Protein AF-0000000087486278 (afdb_homodimer)

Radius of gyration: 30.26 Å; Cα contacts (8 Å, |Δi|>4): 769; chains: 2; bounding box: 82×152×82 Å

Organism: NCBI:txid62062

Nearest PDB structures (foldseek):
  4egx-assembly1_B  TM=8.536E-01  e=1.376E-10  Homo sapiens
  4ejq-assembly2_D  TM=8.563E-01  e=3.160E-10  Homo sapiens
  2eh0-assembly1_A  TM=7.983E-01  e=8.564E-10  Homo sapiens
  4ejq-assembly1_B  TM=8.218E-01  e=2.322E-09  Homo sapiens
  4d9v-assembly1_A  TM=7.716E-01  e=2.099E-04  Yersinia pseudotuberculosis

Structure (mmCIF, N/CA/C/O backbone):
data_AF-0000000087486278-model_v1
#
loop_
_entity.id
_entity.type
_entity.pdbx_description
1 polymer 'FHA domain-containing protein'
#
loop_
_atom_site.group_PDB
_atom_site.id
_atom_site.type_symbol
_atom_site.label_atom_id
_atom_site.label_alt_id
_atom_site.label_comp_id
_atom_site.label_asym_id
_atom_site.label_entity_id
_atom_site.label_seq_id
_atom_site.pdbx_PDB_ins_code
_atom_site.Cartn_x
_atom_site.Cartn_y
_atom_site.Cartn_z
_atom_site.occupancy
_atom_site.B_iso_or_equiv
_atom_site.auth_seq_id
_atom_site.auth_comp_id
_atom_site.auth_asym_id
_atom_site.auth_atom_id
_atom_site.pdbx_PDB_model_num
ATOM 1 N N . MET A 1 1 ? -12.023 70.438 54.438 1 31.7 1 MET A N 1
ATOM 2 C CA . MET A 1 1 ? -11.727 69.062 54.656 1 31.7 1 MET A CA 1
ATOM 3 C C . MET A 1 1 ? -11.766 68.25 53.375 1 31.7 1 MET A C 1
ATOM 5 O O . MET A 1 1 ? -12.828 68.062 52.781 1 31.7 1 MET A O 1
ATOM 9 N N . ASP A 1 2 ? -10.719 68.5 52.5 1 37.72 2 ASP A N 1
ATOM 10 C CA . ASP A 1 2 ? -10.32 68.062 51.188 1 37.72 2 ASP A CA 1
ATOM 11 C C . ASP A 1 2 ? -10.148 66.562 51.125 1 37.72 2 ASP A C 1
ATOM 13 O O . ASP A 1 2 ? -9.297 66 51.812 1 37.72 2 ASP A O 1
ATOM 17 N N . SER A 1 3 ? -11.273 65.812 51.062 1 37.41 3 SER A N 1
ATOM 18 C CA . SER A 1 3 ? -11.344 64.375 50.938 1 37.41 3 SER A CA 1
ATOM 19 C C . SER A 1 3 ? -10.578 63.875 49.719 1 37.41 3 SER A C 1
ATOM 21 O O . SER A 1 3 ? -10.906 64.25 48.594 1 37.41 3 SER A O 1
ATOM 23 N N . ASP A 1 4 ? -9.289 63.688 49.844 1 37.44 4 ASP A N 1
ATOM 24 C CA . ASP A 1 4 ? -8.344 63.094 48.938 1 37.44 4 ASP A CA 1
ATOM 25 C C . ASP A 1 4 ? -8.797 61.688 48.5 1 37.44 4 ASP A C 1
ATOM 27 O O . ASP A 1 4 ? -8.891 60.781 49.312 1 37.44 4 ASP A O 1
ATOM 31 N N . THR A 1 5 ? -9.789 61.594 47.594 1 39.34 5 THR A N 1
ATOM 32 C CA . THR A 1 5 ? -10.203 60.312 46.969 1 39.34 5 THR A CA 1
ATOM 33 C C . THR A 1 5 ? -9.016 59.625 46.312 1 39.34 5 THR A C 1
ATOM 35 O O . THR A 1 5 ? -8.422 60.156 45.375 1 39.34 5 THR A O 1
ATOM 38 N N . SER A 1 6 ? -8.148 58.938 47.094 1 39.34 6 SER A N 1
ATOM 39 C CA . SER A 1 6 ? -7.082 58.062 46.594 1 39.34 6 SER A CA 1
ATOM 40 C C . SER A 1 6 ? -7.617 57.031 45.594 1 39.34 6 SER A C 1
ATOM 42 O O . SER A 1 6 ? -8.453 56.188 45.969 1 39.34 6 SER A O 1
ATOM 44 N N . SER A 1 7 ? -7.801 57.406 44.312 1 38.56 7 SER A N 1
ATOM 45 C CA . SER A 1 7 ? -8.133 56.5 43.219 1 38.56 7 SER A CA 1
ATOM 46 C C . SER A 1 7 ? -7.164 55.312 43.156 1 38.56 7 SER A C 1
ATOM 48 O O . SER A 1 7 ? -5.953 55.5 43.062 1 38.56 7 SER A O 1
ATOM 50 N N . CYS A 1 8 ? -7.398 54.25 43.969 1 38.19 8 CYS A N 1
ATOM 51 C CA . CYS A 1 8 ? -6.664 53 43.875 1 38.19 8 CYS A CA 1
ATOM 52 C C . CYS A 1 8 ? -6.676 52.469 42.438 1 38.19 8 CYS A C 1
ATOM 54 O O . CYS A 1 8 ? -7.742 52.219 41.875 1 38.19 8 CYS A O 1
ATOM 56 N N . THR A 1 9 ? -5.793 53.031 41.594 1 36.34 9 THR A N 1
ATOM 57 C CA . THR A 1 9 ? -5.523 52.406 40.281 1 36.34 9 THR A CA 1
ATOM 58 C C . THR A 1 9 ? -5.289 50.906 40.438 1 36.34 9 THR A C 1
ATOM 60 O O . THR A 1 9 ? -4.328 50.469 41.094 1 36.34 9 THR A O 1
ATOM 63 N N . GLU A 1 10 ? -6.352 50.094 40.625 1 38.38 10 GLU A N 1
ATOM 64 C CA . GLU A 1 10 ? -6.246 48.656 40.5 1 38.38 10 GLU A CA 1
ATOM 65 C C . GLU A 1 10 ? -5.477 48.25 39.25 1 38.38 10 GLU A C 1
ATOM 67 O O . GLU A 1 10 ? -5.887 48.562 38.156 1 38.38 10 GLU A O 1
ATOM 72 N N . SER A 1 11 ? -4.137 48.25 39.281 1 36.09 11 SER A N 1
ATOM 73 C CA . SER A 1 11 ? -3.346 47.562 38.25 1 36.09 11 SER A CA 1
ATOM 74 C C . SER A 1 11 ? -3.871 46.156 38 1 36.09 11 SER A C 1
ATOM 76 O O . SER A 1 11 ? -3.902 45.312 38.875 1 36.09 11 SER A O 1
ATOM 78 N N . GLN A 1 12 ? -4.914 45.969 37.156 1 32.72 12 GLN A N 1
ATOM 79 C CA . GLN A 1 12 ? -5.25 44.656 36.625 1 32.72 12 GLN A CA 1
ATOM 80 C C . GLN A 1 12 ? -3.998 43.938 36.156 1 32.72 12 GLN A C 1
ATOM 82 O O . GLN A 1 12 ? -3.303 44.375 35.25 1 32.72 12 GLN A O 1
ATOM 87 N N . SER A 1 13 ? -3.152 43.344 37.031 1 36.62 13 SER A N 1
ATOM 88 C CA . SER A 1 13 ? -2.156 42.375 36.594 1 36.62 13 SER A CA 1
ATOM 89 C C . SER A 1 13 ? -2.732 41.438 35.531 1 36.62 13 SER A C 1
ATOM 91 O O . SER A 1 13 ? -3.766 40.812 35.781 1 36.62 13 SER A O 1
ATOM 93 N N . GLN A 1 14 ? -2.719 41.781 34.25 1 35.34 14 GLN A N 1
ATOM 94 C CA . GLN A 1 14 ? -2.904 40.812 33.188 1 35.34 14 GLN A CA 1
ATOM 95 C C . GLN A 1 14 ? -2.168 39.5 33.5 1 35.34 14 GLN A C 1
ATOM 97 O O . GLN A 1 14 ? -0.939 39.5 33.594 1 35.34 14 GLN A O 1
ATOM 102 N N . ALA A 1 15 ? -2.713 38.656 34.344 1 35.53 15 ALA A N 1
ATOM 103 C CA . ALA A 1 15 ? -2.195 37.281 34.406 1 35.53 15 ALA A CA 1
ATOM 104 C C . ALA A 1 15 ? -1.869 36.75 33 1 35.53 15 ALA A C 1
ATOM 106 O O . ALA A 1 15 ? -2.74 36.719 32.125 1 35.53 15 ALA A O 1
ATOM 107 N N . GLU A 1 16 ? -0.7 37.031 32.438 1 37.97 16 GLU A N 1
ATOM 108 C CA . GLU A 1 16 ? -0.199 36.219 31.344 1 37.97 16 GLU A CA 1
ATOM 109 C C . GLU A 1 16 ? -0.476 34.75 31.594 1 37.97 16 GLU A C 1
ATOM 111 O O . GLU A 1 16 ? 0.055 34.156 32.531 1 37.97 16 GLU A O 1
ATOM 116 N N . SER A 1 17 ? -1.734 34.312 31.422 1 36.16 17 SER A N 1
ATOM 117 C CA . SER A 1 17 ? -1.922 32.875 31.328 1 36.16 17 SER A CA 1
ATOM 118 C C . SER A 1 17 ? -0.745 32.219 30.641 1 36.16 17 SER A C 1
ATOM 120 O O . SER A 1 17 ? -0.38 32.594 29.516 1 36.16 17 SER A O 1
ATOM 122 N N . ASP A 1 18 ? 0.248 31.781 31.344 1 36.44 18 ASP A N 1
ATOM 123 C CA . ASP A 1 18 ? 1.183 30.797 30.812 1 36.44 18 ASP A CA 1
ATOM 124 C C . ASP A 1 18 ? 0.469 29.797 29.906 1 36.44 18 ASP A C 1
ATOM 126 O O . ASP A 1 18 ? -0.305 28.969 30.375 1 36.44 18 ASP A O 1
ATOM 130 N N . GLN A 1 19 ? -0.071 30.188 28.766 1 35 19 GLN A N 1
ATOM 131 C CA . GLN A 1 19 ? -0.367 29.156 27.797 1 35 19 GLN A CA 1
ATOM 132 C C . GLN A 1 19 ? 0.692 28.062 27.812 1 35 19 GLN A C 1
ATOM 134 O O . GLN A 1 19 ? 1.829 28.266 27.391 1 35 19 GLN A O 1
ATOM 139 N N . GLN A 1 20 ? 0.795 27.281 28.906 1 37.56 20 GLN A N 1
ATOM 140 C CA . GLN A 1 20 ? 1.524 26.031 28.766 1 37.56 20 GLN A CA 1
ATOM 141 C C . GLN A 1 20 ? 1.448 25.516 27.328 1 37.56 20 GLN A C 1
ATOM 143 O O . GLN A 1 20 ? 0.36 25.234 26.812 1 37.56 20 GLN A O 1
ATOM 148 N N . ILE A 1 21 ? 2.207 26.016 26.438 1 39.97 21 ILE A N 1
ATOM 149 C CA . ILE A 1 21 ? 2.396 25.266 25.203 1 39.97 21 ILE A CA 1
ATOM 150 C C . ILE A 1 21 ? 2.24 23.766 25.484 1 39.97 21 ILE A C 1
ATOM 152 O O . ILE A 1 21 ? 3.074 23.172 26.172 1 39.97 21 ILE A O 1
ATOM 156 N N . LEU A 1 22 ? 1.103 23.328 25.922 1 39.09 22 LEU A N 1
ATOM 157 C CA . LEU A 1 22 ? 0.93 21.875 25.891 1 39.09 22 LEU A CA 1
ATOM 158 C C . LEU A 1 22 ? 1.774 21.25 24.797 1 39.09 22 LEU A C 1
ATOM 160 O O . LEU A 1 22 ? 1.62 21.578 23.609 1 39.09 22 LEU A O 1
ATOM 164 N N . ALA A 1 23 ? 2.994 20.984 25.031 1 41.34 23 ALA A N 1
ATOM 165 C CA . ALA A 1 23 ? 3.801 20.141 24.141 1 41.34 23 ALA A CA 1
ATOM 166 C C . ALA A 1 23 ? 2.926 19.141 23.391 1 41.34 23 ALA A C 1
ATOM 168 O O . ALA A 1 23 ? 2.104 18.438 23.984 1 41.34 23 ALA A O 1
ATOM 169 N N . THR A 1 24 ? 2.361 19.516 22.297 1 49.28 24 THR A N 1
ATOM 170 C CA . THR A 1 24 ? 1.663 18.547 21.469 1 49.28 24 THR A CA 1
ATOM 171 C C . THR A 1 24 ? 2.316 17.172 21.578 1 49.28 24 THR A C 1
ATOM 173 O O . THR A 1 24 ? 3.516 17.031 21.328 1 49.28 24 THR A O 1
ATOM 176 N N . PRO A 1 25 ? 1.76 16.328 22.359 1 51.09 25 PRO A N 1
ATOM 177 C CA . PRO A 1 25 ? 2.365 15.008 22.531 1 51.09 25 PRO A CA 1
ATOM 178 C C . PRO A 1 25 ? 2.922 14.438 21.234 1 51.09 25 PRO A C 1
ATOM 180 O O . PRO A 1 25 ? 2.326 14.625 20.156 1 51.09 25 PRO A O 1
ATOM 183 N N . MET A 1 26 ? 4.25 14.398 21.188 1 57.72 26 MET A N 1
ATOM 184 C CA . MET A 1 26 ? 4.918 13.68 20.109 1 57.72 26 MET A CA 1
ATOM 185 C C . MET A 1 26 ? 4.223 12.344 19.828 1 57.72 26 MET A C 1
ATOM 187 O O . MET A 1 26 ? 3.754 11.68 20.766 1 57.72 26 MET A O 1
ATOM 191 N N . ARG A 1 27 ? 3.807 12.156 18.578 1 65.5 27 ARG A N 1
ATOM 192 C CA . ARG A 1 27 ? 3.209 10.867 18.234 1 65.5 27 ARG A CA 1
ATOM 193 C C . ARG A 1 27 ? 4.078 9.711 18.719 1 65.5 27 ARG A C 1
ATOM 195 O O . ARG A 1 27 ? 5.309 9.773 18.609 1 65.5 27 ARG A O 1
ATOM 202 N N . PRO A 1 28 ? 3.42 8.906 19.469 1 68.88 28 PRO A N 1
ATOM 203 C CA . PRO A 1 28 ? 4.172 7.711 19.859 1 68.88 28 PRO A CA 1
ATOM 204 C C . PRO A 1 28 ? 4.875 7.043 18.672 1 68.88 28 PRO A C 1
ATOM 206 O O . PRO A 1 28 ? 4.457 7.211 17.531 1 68.88 28 PRO A O 1
ATOM 209 N N . PRO A 1 29 ? 5.973 6.477 19 1 77.31 29 PRO A N 1
ATOM 210 C CA . PRO A 1 29 ? 6.676 5.75 17.953 1 77.31 29 PRO A CA 1
ATOM 211 C C . PRO A 1 29 ? 5.816 4.668 17.297 1 77.31 29 PRO A C 1
ATOM 213 O O . PRO A 1 29 ? 4.891 4.148 17.938 1 77.31 29 PRO A O 1
ATOM 216 N N . LEU A 1 30 ? 6.004 4.449 16.078 1 87.62 30 LEU A N 1
ATOM 217 C CA . LEU A 1 30 ? 5.293 3.389 15.375 1 87.62 30 LEU A CA 1
ATOM 218 C C . LEU A 1 30 ? 5.684 2.02 15.922 1 87.62 30 LEU A C 1
ATOM 220 O O . LEU A 1 30 ? 6.852 1.778 16.234 1 87.62 30 LEU A O 1
ATOM 224 N N . ASN A 1 31 ? 4.672 1.21 16.078 1 88.62 31 ASN A N 1
ATOM 225 C CA . ASN A 1 31 ? 4.949 -0.184 16.406 1 88.62 31 ASN A CA 1
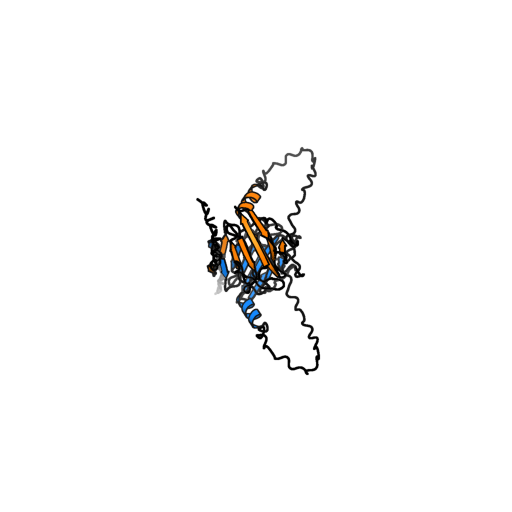ATOM 226 C C . ASN A 1 31 ? 5.555 -0.932 15.227 1 88.62 31 ASN A C 1
ATOM 228 O O . ASN A 1 31 ? 4.988 -0.939 14.133 1 88.62 31 ASN A O 1
ATOM 232 N N . LEU A 1 32 ? 6.68 -1.434 15.508 1 90.12 32 LEU A N 1
ATOM 233 C CA . LEU A 1 32 ? 7.367 -2.158 14.445 1 90.12 32 LEU A CA 1
ATOM 234 C C . LEU A 1 32 ? 6.984 -3.633 14.453 1 90.12 32 LEU A C 1
ATOM 236 O O . LEU A 1 32 ? 7.059 -4.293 15.492 1 90.12 32 LEU A O 1
ATOM 240 N N . ILE A 1 33 ? 6.57 -4.137 13.352 1 88.56 33 ILE A N 1
ATOM 241 C CA . ILE A 1 33 ? 6.277 -5.555 13.18 1 88.56 33 ILE A CA 1
ATOM 242 C C . ILE A 1 33 ? 7.238 -6.164 12.164 1 88.56 33 ILE A C 1
ATOM 244 O O . ILE A 1 33 ? 7.289 -5.734 11.008 1 88.56 33 ILE A O 1
ATOM 248 N N . LYS A 1 34 ? 7.973 -7.086 12.672 1 87.56 34 LYS A N 1
ATOM 249 C CA . LYS A 1 34 ? 8.789 -7.914 11.789 1 87.56 34 LYS A CA 1
ATOM 250 C C . LYS A 1 34 ? 8.156 -9.289 11.57 1 87.56 34 LYS A C 1
ATOM 252 O O . LYS A 1 34 ? 7.887 -10.008 12.531 1 87.56 34 LYS A O 1
ATOM 257 N N . THR A 1 35 ? 7.867 -9.562 10.297 1 83.19 35 THR A N 1
ATOM 258 C CA . THR A 1 35 ? 7.16 -10.812 10.047 1 83.19 35 THR A CA 1
ATOM 259 C C . THR A 1 35 ? 7.824 -11.594 8.922 1 83.19 35 THR A C 1
ATOM 261 O O . THR A 1 35 ? 8.461 -11.008 8.047 1 83.19 35 THR A O 1
ATOM 264 N N . GLY A 1 36 ? 7.75 -12.914 9.078 1 81 36 GLY A N 1
ATOM 265 C CA . GLY A 1 36 ? 8.227 -13.789 8.008 1 81 36 GLY A CA 1
ATOM 266 C C . GLY A 1 36 ? 7.098 -14.43 7.223 1 81 36 GLY A C 1
ATOM 267 O O . GLY A 1 36 ? 7.344 -15.094 6.215 1 81 36 GLY A O 1
ATOM 268 N N . GLY A 1 37 ? 5.926 -14.156 7.699 1 87.31 37 GLY A N 1
ATOM 269 C CA . GLY A 1 37 ? 4.766 -14.773 7.078 1 87.31 37 GLY A CA 1
ATOM 270 C C . GLY A 1 37 ? 3.783 -13.766 6.512 1 87.31 37 GLY A C 1
ATOM 271 O O . GLY A 1 37 ? 4.059 -12.562 6.496 1 87.31 37 GLY A O 1
ATOM 272 N N . GLY A 1 38 ? 2.748 -14.352 5.898 1 91.12 38 GLY A N 1
ATOM 273 C CA . GLY A 1 38 ? 1.688 -13.5 5.375 1 91.12 38 GLY A CA 1
ATOM 274 C C . GLY A 1 38 ? 0.969 -12.711 6.453 1 91.12 38 GLY A C 1
ATOM 275 O O . GLY A 1 38 ? 0.743 -13.219 7.555 1 91.12 38 GLY A O 1
ATOM 276 N N . LEU A 1 39 ? 0.69 -11.531 6.102 1 93.19 39 LEU A N 1
ATOM 277 C CA . LEU A 1 39 ? 0.088 -10.625 7.074 1 93.19 39 LEU A CA 1
ATOM 278 C C . LEU A 1 39 ? -1.076 -9.859 6.453 1 93.19 39 LEU A C 1
ATOM 280 O O . LEU A 1 39 ? -0.985 -9.406 5.312 1 93.19 39 LEU A O 1
ATOM 284 N N . LYS A 1 40 ? -2.131 -9.797 7.18 1 92.81 40 LYS A N 1
ATOM 285 C CA . LYS A 1 40 ? -3.229 -8.883 6.875 1 92.81 40 LYS A CA 1
ATOM 286 C C . LYS A 1 40 ? -3.416 -7.859 7.992 1 92.81 40 LYS A C 1
ATOM 288 O O . LYS A 1 40 ? -3.627 -8.227 9.148 1 92.81 40 LYS A O 1
ATOM 293 N N . VAL A 1 41 ? -3.297 -6.656 7.641 1 92.75 41 VAL A N 1
ATOM 294 C CA . VAL A 1 41 ? -3.43 -5.578 8.617 1 92.75 41 VAL A CA 1
ATOM 295 C C . VAL A 1 41 ? -4.75 -4.844 8.398 1 92.75 41 VAL A C 1
ATOM 297 O O . VAL A 1 41 ? -5.07 -4.449 7.273 1 92.75 41 VAL A O 1
ATOM 300 N N . GLN A 1 42 ? -5.457 -4.723 9.484 1 89.81 42 GLN A N 1
ATOM 301 C CA . GLN A 1 42 ? -6.723 -4 9.453 1 89.81 42 GLN A CA 1
ATOM 302 C C . GLN A 1 42 ? -6.852 -3.059 10.648 1 89.81 42 GLN A C 1
ATOM 304 O O . GLN A 1 42 ? -6.449 -3.402 11.766 1 89.81 42 GLN A O 1
ATOM 309 N N . THR A 1 43 ? -7.242 -1.868 10.328 1 90.44 43 THR A N 1
ATOM 310 C CA . THR A 1 43 ? -7.559 -0.917 11.391 1 90.44 43 THR A CA 1
ATOM 311 C C . THR A 1 43 ? -9 -0.424 11.266 1 90.44 43 THR A C 1
ATOM 313 O O . THR A 1 43 ? -9.547 -0.375 10.164 1 90.44 43 THR A O 1
ATOM 316 N N . THR A 1 44 ? -9.617 -0.068 12.406 1 91.94 44 THR A N 1
ATOM 317 C CA . THR A 1 44 ? -11.016 0.339 12.383 1 91.94 44 THR A CA 1
ATOM 318 C C . THR A 1 44 ? -11.141 1.86 12.398 1 91.94 44 THR A C 1
ATOM 320 O O . THR A 1 44 ? -12.242 2.4 12.336 1 91.94 44 THR A O 1
ATOM 323 N N . THR A 1 45 ? -10.023 2.582 12.453 1 94.88 45 THR A N 1
ATOM 324 C CA . THR A 1 45 ? -10.023 4.039 12.516 1 94.88 45 THR A CA 1
ATOM 325 C C . THR A 1 45 ? -9.453 4.633 11.227 1 94.88 45 THR A C 1
ATOM 327 O O . THR A 1 45 ? -8.711 3.963 10.5 1 94.88 45 THR A O 1
ATOM 330 N N . PRO A 1 46 ? -9.82 5.902 10.953 1 97.44 46 PRO A N 1
ATOM 331 C CA . PRO A 1 46 ? -9.195 6.559 9.805 1 97.44 46 PRO A CA 1
ATOM 332 C C . PRO A 1 46 ? -7.668 6.586 9.898 1 97.44 46 PRO A C 1
ATOM 334 O O . PRO A 1 46 ? -7.117 6.77 10.992 1 97.44 46 PRO A O 1
ATOM 337 N N . HIS A 1 47 ? -7.027 6.332 8.75 1 97.56 47 HIS A N 1
ATOM 338 C CA . HIS A 1 47 ? -5.574 6.23 8.781 1 97.56 47 HIS A CA 1
ATOM 339 C C . HIS A 1 47 ? -4.973 6.43 7.395 1 97.56 47 HIS A C 1
ATOM 341 O O . HIS A 1 47 ? -5.684 6.359 6.391 1 97.56 47 HIS A O 1
ATOM 347 N N . LEU A 1 48 ? -3.748 6.75 7.406 1 97.19 48 LEU A N 1
ATOM 348 C CA . LEU A 1 48 ? -2.957 6.828 6.184 1 97.19 48 LEU A CA 1
ATOM 349 C C . LEU A 1 48 ? -2.076 5.598 6.027 1 97.19 48 LEU A C 1
ATOM 351 O O . LEU A 1 48 ? -1.498 5.113 7.004 1 97.19 48 LEU A O 1
ATOM 355 N N . VAL A 1 49 ? -2.045 5.125 4.848 1 96.19 49 VAL A N 1
ATOM 356 C CA . VAL A 1 49 ? -1.109 4.059 4.508 1 96.19 49 VAL A CA 1
ATOM 357 C C . VAL A 1 49 ? -0.002 4.605 3.611 1 96.19 49 VAL A C 1
ATOM 359 O O . VAL A 1 49 ? -0.278 5.199 2.564 1 96.19 49 VAL A O 1
ATOM 362 N N . GLY A 1 50 ? 1.198 4.418 4.004 1 94.75 50 GLY A N 1
ATOM 363 C CA . GLY A 1 50 ? 2.359 4.816 3.223 1 94.75 50 GLY A CA 1
ATOM 364 C C . GLY A 1 50 ? 3.227 3.641 2.807 1 94.75 50 GLY A C 1
ATOM 365 O O . GLY A 1 50 ? 3.504 2.752 3.615 1 94.75 50 GLY A O 1
ATOM 366 N N . LEU A 1 51 ? 3.639 3.715 1.617 1 91.19 51 LEU A N 1
ATOM 367 C CA . LEU A 1 51 ? 4.543 2.686 1.118 1 91.19 51 LEU A CA 1
ATOM 368 C C . LEU A 1 51 ? 5.949 3.246 0.917 1 91.19 51 LEU A C 1
ATOM 370 O O . LEU A 1 51 ? 6.797 2.598 0.305 1 91.19 51 LEU A O 1
ATOM 374 N N . GLY A 1 52 ? 6.223 4.367 1.49 1 85.62 52 GLY A N 1
ATOM 375 C CA . GLY A 1 52 ? 7.523 5.004 1.366 1 85.62 52 GLY A CA 1
ATOM 376 C C . GLY A 1 52 ? 7.66 5.844 0.109 1 85.62 52 GLY A C 1
ATOM 377 O O . GLY A 1 52 ? 6.785 5.82 -0.757 1 85.62 52 GLY A O 1
ATOM 378 N N . SER A 1 53 ? 8.836 6.641 0.23 1 77.81 53 SER A N 1
ATOM 379 C CA . SER A 1 53 ? 9.117 7.527 -0.896 1 77.81 53 SER A CA 1
ATOM 380 C C . SER A 1 53 ? 10.086 6.879 -1.876 1 77.81 53 SER A C 1
ATOM 382 O O . SER A 1 53 ? 11.125 6.34 -1.468 1 77.81 53 SER A O 1
ATOM 384 N N . GLY A 1 54 ? 9.508 6.406 -3.031 1 78.62 54 GLY A N 1
ATOM 385 C CA . GLY A 1 54 ? 10.422 5.953 -4.07 1 78.62 54 GLY A CA 1
ATOM 386 C C . GLY A 1 54 ? 10.375 4.449 -4.285 1 78.62 54 GLY A C 1
ATOM 387 O O . GLY A 1 54 ? 9.766 3.723 -3.5 1 78.62 54 GLY A O 1
ATOM 388 N N . ARG A 1 55 ? 11.258 4.043 -5.113 1 85.38 55 ARG A N 1
ATOM 389 C CA . ARG A 1 55 ? 11.211 2.672 -5.602 1 85.38 55 ARG A CA 1
ATOM 390 C C . ARG A 1 55 ? 11.969 1.73 -4.672 1 85.38 55 ARG A C 1
ATOM 392 O O . ARG A 1 55 ? 11.703 0.526 -4.648 1 85.38 55 ARG A O 1
ATOM 399 N N . LEU A 1 56 ? 12.852 2.285 -3.863 1 90.81 56 LEU A N 1
ATOM 400 C CA . LEU A 1 56 ? 13.711 1.416 -3.062 1 90.81 56 LEU A CA 1
ATOM 401 C C . LEU A 1 56 ? 13.156 1.26 -1.65 1 90.81 56 LEU A C 1
ATOM 403 O O . LEU A 1 56 ? 13.742 0.555 -0.824 1 90.81 56 LEU A O 1
ATOM 407 N N . SER A 1 57 ? 12.055 1.873 -1.371 1 91.19 57 SER A N 1
ATOM 408 C CA . SER A 1 57 ? 11.422 1.708 -0.067 1 91.19 57 SER A CA 1
ATOM 409 C C . SER A 1 57 ? 10.672 0.387 0.018 1 91.19 57 SER A C 1
ATOM 411 O O . SER A 1 57 ? 9.945 0.02 -0.908 1 91.19 57 SER A O 1
ATOM 413 N N . VAL A 1 58 ? 10.773 -0.304 1.182 1 93.62 58 VAL A N 1
ATOM 414 C CA . VAL A 1 58 ? 10.156 -1.619 1.32 1 93.62 58 VAL A CA 1
ATOM 415 C C . VAL A 1 58 ? 9.172 -1.606 2.488 1 93.62 58 VAL A C 1
ATOM 417 O O . VAL A 1 58 ? 8.305 -2.479 2.584 1 93.62 58 VAL A O 1
ATOM 420 N N . ALA A 1 59 ? 9.25 -0.703 3.336 1 91 59 ALA A N 1
ATOM 421 C CA . ALA A 1 59 ? 8.406 -0.688 4.527 1 91 59 ALA A CA 1
ATOM 422 C C . ALA A 1 59 ? 7.008 -0.166 4.199 1 91 59 ALA A C 1
ATOM 424 O O . ALA A 1 59 ? 6.832 0.594 3.244 1 91 59 ALA A O 1
ATOM 425 N N . ILE A 1 60 ? 6.043 -0.643 4.949 1 92.88 60 ILE A N 1
ATOM 426 C CA . ILE A 1 60 ? 4.68 -0.125 4.934 1 92.88 60 ILE A CA 1
ATOM 427 C C . ILE A 1 60 ? 4.379 0.576 6.258 1 92.88 60 ILE A C 1
ATOM 429 O O . ILE A 1 60 ? 4.652 0.035 7.332 1 92.88 60 ILE A O 1
ATOM 433 N N . THR A 1 61 ? 3.812 1.699 6.195 1 93.75 61 THR A N 1
ATOM 434 C CA . THR A 1 61 ? 3.463 2.406 7.422 1 93.75 61 THR A CA 1
ATOM 435 C C . THR A 1 61 ? 1.961 2.676 7.484 1 93.75 61 THR A C 1
ATOM 437 O O . THR A 1 61 ? 1.341 2.992 6.465 1 93.75 61 THR A O 1
ATOM 440 N N . LEU A 1 62 ? 1.418 2.42 8.57 1 95.19 62 LEU A N 1
ATOM 441 C CA . LEU A 1 62 ? 0.044 2.785 8.906 1 95.19 62 LEU A CA 1
ATOM 442 C C . LEU A 1 62 ? 0.012 3.848 10 1 95.19 62 LEU A C 1
ATOM 444 O O . LEU A 1 62 ? 0.556 3.643 11.086 1 95.19 62 LEU A O 1
ATOM 448 N N . MET A 1 63 ? -0.579 4.98 9.727 1 95.75 63 MET A N 1
ATOM 449 C CA . MET A 1 63 ? -0.618 6.109 10.648 1 95.75 63 MET A CA 1
ATOM 450 C C . MET A 1 63 ? -2.057 6.516 10.953 1 95.75 63 MET A C 1
ATOM 452 O O . MET A 1 63 ? -2.732 7.098 10.102 1 95.75 63 MET A O 1
ATOM 456 N N . PRO A 1 64 ? -2.455 6.305 12.117 1 95.62 64 PRO A N 1
ATOM 457 C CA . PRO A 1 64 ? -3.828 6.672 12.469 1 95.62 64 PRO A CA 1
ATOM 458 C C . PRO A 1 64 ? -4.047 8.188 12.492 1 95.62 64 PRO A C 1
ATOM 460 O O . PRO A 1 64 ? -3.135 8.938 12.836 1 95.62 64 PRO A O 1
ATOM 463 N N . LEU A 1 65 ? -5.172 8.516 12.039 1 97.12 65 LEU A N 1
ATOM 464 C CA . LEU A 1 65 ? -5.621 9.891 12.18 1 97.12 65 LEU A CA 1
ATOM 465 C C . LEU A 1 65 ? -6.59 10.031 13.344 1 97.12 65 LEU A C 1
ATOM 467 O O . LEU A 1 65 ? -7.809 10.008 13.156 1 97.12 65 LEU A O 1
ATOM 471 N N . ASN A 1 66 ? -6.074 10.227 14.508 1 94.75 66 ASN A N 1
ATOM 472 C CA . ASN A 1 66 ? -6.867 10.344 15.727 1 94.75 66 ASN A CA 1
ATOM 473 C C . ASN A 1 66 ? -7.613 11.672 15.781 1 94.75 66 ASN A C 1
ATOM 475 O O . ASN A 1 66 ? -7.379 12.562 14.961 1 94.75 66 ASN A O 1
ATOM 479 N N . GLU A 1 67 ? -8.547 11.734 16.781 1 97.19 67 GLU A N 1
ATOM 480 C CA . GLU A 1 67 ? -9.227 13.008 17.016 1 97.19 67 GLU A CA 1
ATOM 481 C C . GLU A 1 67 ? -8.227 14.141 17.219 1 97.19 67 GLU A C 1
ATOM 483 O O . GLU A 1 67 ? -7.227 13.969 17.922 1 97.19 67 GLU A O 1
ATOM 488 N N . GLY A 1 68 ? -8.508 15.312 16.547 1 97.81 68 GLY A N 1
ATOM 489 C CA . GLY A 1 68 ? -7.602 16.438 16.672 1 97.81 68 GLY A CA 1
ATOM 490 C C . GLY A 1 68 ? -6.77 16.688 15.43 1 97.81 68 GLY A C 1
ATOM 491 O O . GLY A 1 68 ? -7.246 16.5 14.312 1 97.81 68 GLY A O 1
ATOM 492 N N . VAL A 1 69 ? -5.566 17.266 15.68 1 97.81 69 VAL A N 1
ATOM 493 C CA . VAL A 1 69 ? -4.738 17.734 14.57 1 97.81 69 VAL A CA 1
ATOM 494 C C . VAL A 1 69 ? -3.559 16.781 14.367 1 97.81 69 VAL A C 1
ATOM 496 O O . VAL A 1 69 ? -2.902 16.391 15.336 1 97.81 69 VAL A O 1
ATOM 499 N N . THR A 1 70 ? -3.355 16.328 13.164 1 97.25 70 THR A N 1
ATOM 500 C CA . THR A 1 70 ? -2.143 15.641 12.734 1 97.25 70 THR A CA 1
ATOM 501 C C . THR A 1 70 ? -1.299 16.531 11.828 1 97.25 70 THR A C 1
ATOM 503 O O . THR A 1 70 ? -1.73 16.906 10.734 1 97.25 70 THR A O 1
ATOM 506 N N . ARG A 1 71 ? -0.149 16.844 12.273 1 98.06 71 ARG A N 1
ATOM 507 C CA . ARG A 1 71 ? 0.757 17.672 11.5 1 98.06 71 ARG A CA 1
ATOM 508 C C . ARG A 1 71 ? 1.714 16.828 10.672 1 98.06 71 ARG A C 1
ATOM 510 O O . ARG A 1 71 ? 2.299 15.867 11.18 1 98.06 71 ARG A O 1
ATOM 517 N N . ILE A 1 72 ? 1.876 17.188 9.398 1 97.5 72 ILE A N 1
ATOM 518 C CA . ILE A 1 72 ? 2.777 16.453 8.508 1 97.5 72 ILE A CA 1
ATOM 519 C C . ILE A 1 72 ? 3.809 17.422 7.926 1 97.5 72 ILE A C 1
ATOM 521 O O . ILE A 1 72 ? 3.455 18.484 7.41 1 97.5 72 ILE A O 1
ATOM 525 N N . GLY A 1 73 ? 4.992 17.062 8.016 1 97.44 73 GLY A N 1
ATOM 526 C CA . GLY A 1 73 ? 6.086 17.891 7.523 1 97.44 73 GLY A CA 1
ATOM 527 C C . GLY A 1 73 ? 7.445 17.234 7.691 1 97.44 73 GLY A C 1
ATOM 528 O O . GLY A 1 73 ? 7.547 16.016 7.785 1 97.44 73 GLY A O 1
ATOM 529 N N . ARG A 1 74 ? 8.453 18.062 7.609 1 96.56 74 ARG A N 1
ATOM 530 C CA . ARG A 1 74 ? 9.812 17.547 7.695 1 96.56 74 ARG A CA 1
ATOM 531 C C . ARG A 1 74 ? 10.281 17.484 9.148 1 96.56 74 ARG A C 1
ATOM 533 O O . ARG A 1 74 ? 9.664 18.078 10.031 1 96.56 74 ARG A O 1
ATOM 540 N N . GLU A 1 75 ? 11.414 16.75 9.32 1 94.06 75 GLU A N 1
ATOM 541 C CA . GLU A 1 75 ? 11.984 16.547 10.648 1 94.06 75 GLU A CA 1
ATOM 542 C C . GLU A 1 75 ? 12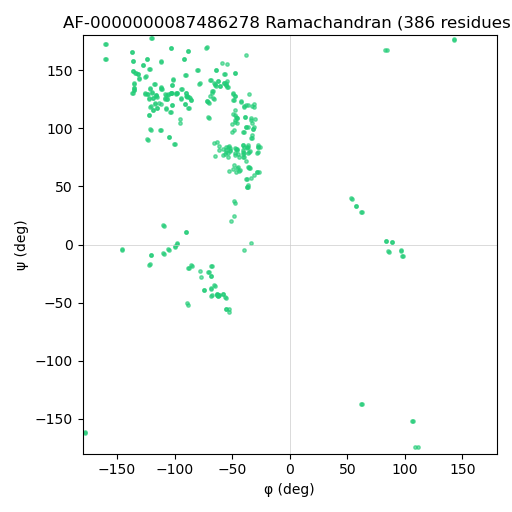.539 17.859 11.211 1 94.06 75 GLU A C 1
ATOM 544 O O . GLU A 1 75 ? 12.539 18.062 12.43 1 94.06 75 GLU A O 1
ATOM 549 N N . ASP A 1 76 ? 12.93 18.75 10.344 1 95.81 76 ASP A N 1
ATOM 550 C CA . ASP A 1 76 ? 13.609 19.969 10.773 1 95.81 76 ASP A CA 1
ATOM 551 C C . ASP A 1 76 ? 12.617 21.094 11.039 1 95.81 76 ASP A C 1
ATOM 553 O O . ASP A 1 76 ? 13.008 22.234 11.242 1 95.81 76 ASP A O 1
ATOM 557 N N . ALA A 1 77 ? 11.414 20.766 11.055 1 96.44 77 ALA A N 1
ATOM 558 C CA . ALA A 1 77 ? 10.406 21.781 11.328 1 96.44 77 ALA A CA 1
ATOM 559 C C . ALA A 1 77 ? 10.555 22.344 12.742 1 96.44 77 ALA A C 1
ATOM 561 O O . ALA A 1 77 ? 10.961 21.625 13.656 1 96.44 77 ALA A O 1
ATOM 562 N N . SER A 1 78 ? 10.18 23.594 12.906 1 95.56 78 SER A N 1
ATOM 563 C CA . SER A 1 78 ? 10.234 24.234 14.219 1 95.56 78 SER A CA 1
ATOM 564 C C . SER A 1 78 ? 9.219 23.625 15.172 1 95.56 78 SER A C 1
ATOM 566 O O . SER A 1 78 ? 9.5 23.422 16.359 1 95.56 78 SER A O 1
ATOM 568 N N . VAL A 1 79 ? 8.102 23.422 14.68 1 94.19 79 VAL A N 1
ATOM 569 C CA . VAL A 1 79 ? 7.066 22.719 15.43 1 94.19 79 VAL A CA 1
ATOM 570 C C . VAL A 1 79 ? 7.148 21.219 15.164 1 94.19 79 VAL A C 1
ATOM 572 O O . VAL A 1 79 ? 7.238 20.797 14.008 1 94.19 79 VAL A O 1
ATOM 575 N N . PRO A 1 80 ? 7.152 20.453 16.219 1 94.69 80 PRO A N 1
ATOM 576 C CA . PRO A 1 80 ? 7.203 19 16 1 94.69 80 PRO A CA 1
ATOM 577 C C . PRO A 1 80 ? 6.078 18.5 15.102 1 94.69 80 PRO A C 1
ATOM 579 O O . PRO A 1 80 ? 4.93 18.922 15.25 1 94.69 80 PRO A O 1
ATOM 582 N N . GLN A 1 81 ? 6.406 17.641 14.219 1 96 81 GLN A N 1
ATOM 583 C CA . GLN A 1 81 ? 5.445 17.047 13.289 1 96 81 GLN A CA 1
ATOM 584 C C . GLN A 1 81 ? 5.039 15.648 13.734 1 96 81 GLN A C 1
ATOM 586 O O . GLN A 1 81 ? 5.871 14.891 14.234 1 96 81 GLN A O 1
ATOM 591 N N . ASP A 1 82 ? 3.795 15.32 13.555 1 95.31 82 ASP A N 1
ATOM 592 C CA . ASP A 1 82 ? 3.297 13.992 13.914 1 95.31 82 ASP A CA 1
ATOM 593 C C . ASP A 1 82 ? 3.756 12.945 12.898 1 95.31 82 ASP A C 1
ATOM 595 O O . ASP A 1 82 ? 3.998 11.789 13.258 1 95.31 82 ASP A O 1
ATOM 599 N N . ILE A 1 83 ? 3.768 13.266 11.695 1 95.12 83 ILE A N 1
ATOM 600 C CA . ILE A 1 83 ? 4.285 12.445 10.609 1 95.12 83 ILE A CA 1
ATOM 601 C C . ILE A 1 83 ? 5.414 13.188 9.891 1 95.12 83 ILE A C 1
ATOM 603 O O . ILE A 1 83 ? 5.203 14.273 9.344 1 95.12 83 ILE A O 1
ATOM 607 N N . THR A 1 84 ? 6.535 12.547 9.953 1 94.75 84 THR A N 1
ATOM 608 C CA . THR A 1 84 ? 7.691 13.164 9.312 1 94.75 84 THR A CA 1
ATOM 609 C C . THR A 1 84 ? 8 12.484 7.984 1 94.75 84 THR A C 1
ATOM 611 O O . THR A 1 84 ? 8.109 11.258 7.918 1 94.75 84 THR A O 1
ATOM 614 N N . ILE A 1 85 ? 8.156 13.312 6.945 1 93.12 85 ILE A N 1
ATOM 615 C CA . ILE A 1 85 ? 8.469 12.805 5.613 1 93.12 85 ILE A CA 1
ATOM 616 C C . ILE A 1 85 ? 9.547 13.672 4.969 1 93.12 85 ILE A C 1
ATOM 618 O O . ILE A 1 85 ? 9.891 14.734 5.488 1 93.12 85 ILE A O 1
ATOM 622 N N . GLU A 1 86 ? 10.094 13.062 3.879 1 90.94 86 GLU A N 1
ATOM 623 C CA . GLU A 1 86 ? 11.125 13.758 3.125 1 90.94 86 GLU A CA 1
ATOM 624 C C . GLU A 1 86 ? 10.898 13.633 1.622 1 90.94 86 GLU A C 1
ATOM 626 O O . GLU A 1 86 ? 10.188 12.727 1.171 1 90.94 86 GLU A O 1
ATOM 631 N N . GLY A 1 87 ? 11.523 14.625 0.909 1 88.81 87 GLY A N 1
ATOM 632 C CA . GLY A 1 87 ? 11.43 14.602 -0.542 1 88.81 87 GLY A CA 1
ATOM 633 C C . GLY A 1 87 ? 11.297 15.977 -1.155 1 88.81 87 GLY A C 1
ATOM 634 O O . GLY A 1 87 ? 11.188 16.969 -0.438 1 88.81 87 GLY A O 1
ATOM 635 N N . LEU A 1 88 ? 11.289 15.969 -2.498 1 90 88 LEU A N 1
ATOM 636 C CA . LEU A 1 88 ? 11.211 17.219 -3.24 1 90 88 LEU A CA 1
ATOM 637 C C . LEU A 1 88 ? 9.859 17.906 -3.014 1 90 88 LEU A C 1
ATOM 639 O O . LEU A 1 88 ? 8.812 17.266 -3.131 1 90 88 LEU A O 1
ATOM 643 N N . GLY A 1 89 ? 9.93 19.109 -2.6 1 94.81 89 GLY A N 1
ATOM 644 C CA . GLY A 1 89 ? 8.703 19.906 -2.48 1 94.81 89 GLY A CA 1
ATOM 645 C C . GLY A 1 89 ? 8.039 19.766 -1.128 1 94.81 89 GLY A C 1
ATOM 646 O O . GLY A 1 89 ? 6.953 20.297 -0.907 1 94.81 89 GLY A O 1
ATOM 647 N N . ILE A 1 90 ? 8.664 19.016 -0.271 1 96.44 90 ILE A N 1
ATOM 648 C CA . ILE A 1 90 ? 8.109 18.891 1.073 1 96.44 90 ILE A CA 1
ATOM 649 C C . ILE A 1 90 ? 8.609 20.031 1.948 1 96.44 90 ILE A C 1
ATOM 651 O O . ILE A 1 90 ? 9.82 20.234 2.098 1 96.44 90 ILE A O 1
ATOM 655 N N . GLU A 1 91 ? 7.695 20.75 2.516 1 97.62 91 GLU A N 1
ATOM 656 C CA . GLU A 1 91 ? 8.047 21.875 3.387 1 97.62 91 GLU A CA 1
ATOM 657 C C . GLU A 1 91 ? 8.133 21.422 4.844 1 97.62 91 GLU A C 1
ATOM 659 O O . GLU A 1 91 ? 7.605 20.375 5.211 1 97.62 91 GLU A O 1
ATOM 664 N N . ALA A 1 92 ? 8.844 22.219 5.668 1 97.19 92 ALA A N 1
ATOM 665 C CA . ALA A 1 92 ? 9.047 21.875 7.074 1 97.19 92 ALA A CA 1
ATOM 666 C C . ALA A 1 92 ? 7.715 21.641 7.781 1 97.19 92 ALA A C 1
ATOM 668 O O . ALA A 1 92 ? 7.535 20.641 8.461 1 97.19 92 ALA A O 1
ATOM 669 N N . GLU A 1 93 ? 6.887 22.547 7.727 1 97.56 93 GLU A N 1
ATOM 670 C CA . GLU A 1 93 ? 5.48 22.406 8.094 1 97.56 93 GLU A CA 1
ATOM 671 C C . GLU A 1 93 ? 4.586 22.359 6.859 1 97.56 93 GLU A C 1
ATOM 673 O O . GLU A 1 93 ? 4.125 23.406 6.379 1 97.56 93 GLU A O 1
ATOM 678 N N . HIS A 1 94 ? 4.312 21.156 6.395 1 98.12 94 HIS A N 1
ATOM 679 C CA . HIS A 1 94 ? 3.803 21.016 5.035 1 98.12 94 HIS A CA 1
ATOM 680 C C . HIS A 1 94 ? 2.279 21.094 5.008 1 98.12 94 HIS A C 1
ATOM 682 O O . HIS A 1 94 ? 1.711 21.812 4.184 1 98.12 94 HIS A O 1
ATOM 688 N N . CYS A 1 95 ? 1.582 20.328 5.848 1 98.44 95 CYS A N 1
ATOM 689 C CA . CYS A 1 95 ? 0.124 20.359 5.895 1 98.44 95 CYS A CA 1
ATOM 690 C C . CYS A 1 95 ? -0.391 19.797 7.215 1 98.44 95 CYS A C 1
ATOM 692 O O . CYS A 1 95 ? 0.392 19.328 8.039 1 98.44 95 CYS A O 1
ATOM 694 N N . ARG A 1 96 ? -1.721 19.922 7.426 1 98.56 96 ARG A N 1
ATOM 695 C CA . ARG A 1 96 ? -2.402 19.359 8.586 1 98.56 96 ARG A CA 1
ATOM 696 C C . ARG A 1 96 ? -3.635 18.578 8.164 1 98.56 96 ARG A C 1
ATOM 698 O O . ARG A 1 96 ? -4.301 18.922 7.188 1 98.56 96 ARG A O 1
ATOM 705 N N . ILE A 1 97 ? -3.824 17.562 8.844 1 98.69 97 ILE A N 1
ATOM 706 C CA . ILE A 1 97 ? -5.078 16.828 8.719 1 98.69 97 ILE A CA 1
ATOM 707 C C . ILE A 1 97 ? -5.832 16.875 10.047 1 98.69 97 ILE A C 1
ATOM 709 O O . ILE A 1 97 ? -5.281 16.531 11.094 1 98.69 97 ILE A O 1
ATOM 713 N N . ILE A 1 98 ? -7.082 17.266 9.969 1 98.75 98 ILE A N 1
ATOM 714 C CA . ILE A 1 98 ? -7.863 17.438 11.195 1 98.75 98 ILE A CA 1
ATOM 715 C C . ILE A 1 98 ? -9.008 16.422 11.219 1 98.75 98 ILE A C 1
ATOM 717 O O . ILE A 1 98 ? -9.758 16.297 10.25 1 98.75 98 ILE A O 1
ATOM 721 N N . ASN A 1 99 ? -9.086 15.695 12.289 1 98.62 99 ASN A N 1
ATOM 722 C CA . ASN A 1 99 ? -10.195 14.789 12.555 1 98.62 99 ASN A CA 1
ATOM 723 C C . ASN A 1 99 ? -11.164 15.375 13.586 1 98.62 99 ASN A C 1
ATOM 725 O O . ASN A 1 99 ? -10.789 15.609 14.734 1 98.62 99 ASN A O 1
ATOM 729 N N . ARG A 1 100 ? -12.281 15.633 13.164 1 98.31 100 ARG A N 1
ATOM 730 C CA . ARG A 1 100 ? -13.352 16.062 14.055 1 98.31 100 ARG A CA 1
ATOM 731 C C . ARG A 1 100 ? -14.547 15.117 13.992 1 98.31 100 ARG A C 1
ATOM 733 O O . ARG A 1 100 ? -15.398 15.242 13.117 1 98.31 100 ARG A O 1
ATOM 740 N N . GLY A 1 101 ? -14.609 14.219 14.969 1 96.56 101 GLY A N 1
ATOM 741 C CA . GLY A 1 101 ? -15.703 13.273 15.031 1 96.56 101 GLY A CA 1
ATOM 742 C C . GLY A 1 101 ? -15.758 12.336 13.844 1 96.56 101 GLY A C 1
ATOM 743 O O . GLY A 1 101 ? -16.844 12.023 13.336 1 96.56 101 GLY A O 1
ATOM 744 N N . GLY A 1 102 ? -14.711 12.07 13.273 1 96.44 102 GLY A N 1
ATOM 745 C CA . GLY A 1 102 ? -14.672 11.148 12.156 1 96.44 102 GLY A CA 1
ATOM 746 C C . GLY A 1 102 ? -14.68 11.844 10.805 1 96.44 102 GLY A C 1
ATOM 747 O O . GLY A 1 102 ? -14.555 11.195 9.766 1 96.44 102 GLY A O 1
ATOM 748 N N . VAL A 1 103 ? -14.922 13.117 10.898 1 98.25 103 VAL A N 1
ATOM 749 C CA . VAL A 1 103 ? -14.828 13.922 9.68 1 98.25 103 VAL A CA 1
ATOM 750 C C . VAL A 1 103 ? -13.391 14.398 9.484 1 98.25 103 VAL A C 1
ATOM 752 O O . VAL A 1 103 ? -12.859 15.141 10.32 1 98.25 103 VAL A O 1
ATOM 755 N N . ILE A 1 104 ? -12.758 13.961 8.375 1 98.81 104 ILE A N 1
ATOM 756 C CA . ILE A 1 104 ? -11.328 14.18 8.172 1 98.81 104 ILE A CA 1
ATOM 757 C C . ILE A 1 104 ? -11.117 15.258 7.109 1 98.81 104 ILE A C 1
ATOM 759 O O . ILE A 1 104 ? -11.602 15.133 5.98 1 98.81 104 ILE A O 1
ATOM 763 N N . THR A 1 105 ? -10.359 16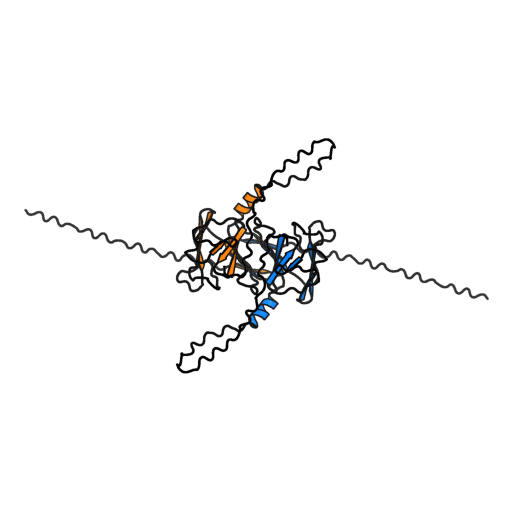.297 7.461 1 98.88 105 THR A N 1
ATOM 764 C CA . THR A 1 105 ? -10.141 17.406 6.543 1 98.88 105 THR A CA 1
ATOM 765 C C . THR A 1 105 ? -8.648 17.656 6.348 1 98.88 105 THR A C 1
ATOM 767 O O . THR A 1 105 ? -7.895 17.75 7.32 1 98.88 105 THR A O 1
ATOM 770 N N . LEU A 1 106 ? -8.219 17.75 5.07 1 98.81 106 LEU A N 1
ATOM 771 C CA . LEU A 1 106 ? -6.852 18.125 4.73 1 98.81 106 LEU A CA 1
ATOM 772 C C . LEU A 1 106 ? -6.715 19.641 4.629 1 98.81 106 LEU A C 1
ATOM 774 O O . LEU A 1 106 ? -7.496 20.297 3.934 1 98.81 106 LEU A O 1
ATOM 778 N N . HIS A 1 107 ? -5.785 20.141 5.336 1 98.75 107 HIS A N 1
ATOM 779 C CA . HIS A 1 107 ? -5.422 21.547 5.262 1 98.75 107 HIS A CA 1
ATOM 780 C C . HIS A 1 107 ? -4.039 21.734 4.652 1 98.75 107 HIS A C 1
ATOM 782 O O . HIS A 1 107 ? -3.025 21.562 5.336 1 98.75 107 HIS A O 1
ATOM 788 N N . PRO A 1 108 ? -3.844 22.047 3.375 1 97.69 108 PRO A N 1
ATOM 789 C CA . PRO A 1 108 ? -2.561 22.078 2.67 1 97.69 108 PRO A CA 1
ATOM 790 C C . PRO A 1 108 ? -1.651 23.203 3.158 1 97.69 108 PRO A C 1
ATOM 792 O O . PRO A 1 108 ? -0.442 23.172 2.918 1 97.69 108 PRO A O 1
ATOM 795 N N . SER A 1 109 ? -2.08 24.203 3.801 1 94.06 109 SER A N 1
ATOM 796 C CA . SER A 1 109 ? -1.299 25.312 4.344 1 94.06 109 SER A CA 1
ATOM 797 C C . SER A 1 109 ? -0.501 26.016 3.252 1 94.06 109 SER A C 1
ATOM 799 O O . SER A 1 109 ? 0.665 26.359 3.453 1 94.06 109 SER A O 1
ATOM 801 N N . GLY A 1 110 ? -0.975 26.109 2.031 1 95.94 110 GLY A N 1
ATOM 802 C CA . GLY A 1 110 ? -0.336 26.812 0.925 1 95.94 110 GLY A CA 1
ATOM 803 C C . GLY A 1 110 ? 0.717 25.969 0.222 1 95.94 110 GLY A C 1
ATOM 804 O O . GLY A 1 110 ? 1.371 26.453 -0.71 1 95.94 110 GLY A O 1
ATOM 805 N N . ASN A 1 111 ? 0.879 24.734 0.637 1 97.44 111 ASN A N 1
ATOM 806 C CA . ASN A 1 111 ? 1.92 23.875 0.089 1 97.44 111 ASN A CA 1
ATOM 807 C C . ASN A 1 111 ? 1.347 22.859 -0.896 1 97.44 111 ASN A C 1
ATOM 809 O O . ASN A 1 111 ? 0.128 22.766 -1.051 1 97.44 111 ASN A O 1
ATOM 813 N N . LEU A 1 112 ? 2.184 22.203 -1.599 1 97.44 112 LEU A N 1
ATOM 814 C CA . LEU A 1 112 ? 1.777 21.312 -2.676 1 97.44 112 LEU A CA 1
ATOM 815 C C . LEU A 1 112 ? 1.113 20.047 -2.115 1 97.44 112 LEU A C 1
ATOM 817 O O . LEU A 1 112 ? 1.776 19.219 -1.501 1 97.44 112 LEU A O 1
ATOM 821 N N . CYS A 1 113 ? -0.166 19.953 -2.312 1 97.81 113 CYS A N 1
ATOM 822 C CA . CYS A 1 113 ? -0.98 18.781 -1.965 1 97.81 113 CYS A CA 1
ATOM 823 C C . CYS A 1 113 ? -1.94 18.438 -3.096 1 97.81 113 CYS A C 1
ATOM 825 O O . CYS A 1 113 ? -2.498 19.328 -3.74 1 97.81 113 CYS A O 1
ATOM 827 N N . SER A 1 114 ? -2.084 17.219 -3.365 1 97.44 114 SER A N 1
ATOM 828 C CA . SER A 1 114 ? -3.076 16.781 -4.344 1 97.44 114 SER A CA 1
ATOM 829 C C . SER A 1 114 ? -3.838 15.555 -3.848 1 97.44 114 SER A C 1
ATOM 831 O O . SER A 1 114 ? -3.326 14.789 -3.029 1 97.44 114 SER A O 1
ATOM 833 N N . LEU A 1 115 ? -5.051 15.43 -4.238 1 96.88 115 LEU A N 1
ATOM 834 C CA . LEU A 1 115 ? -5.922 14.281 -4.004 1 96.88 115 LEU A CA 1
ATOM 835 C C . LEU A 1 115 ? -6.352 13.648 -5.324 1 96.88 115 LEU A C 1
ATOM 837 O O . LEU A 1 115 ? -6.988 14.305 -6.152 1 96.88 115 LEU A O 1
ATOM 841 N N . ASP A 1 116 ? -5.91 12.469 -5.453 1 93.19 116 ASP A N 1
ATOM 842 C CA . ASP A 1 116 ? -6.164 11.758 -6.703 1 93.19 116 ASP A CA 1
ATOM 843 C C . ASP A 1 116 ? -5.684 12.57 -7.902 1 93.19 116 ASP A C 1
ATOM 845 O O . ASP A 1 116 ? -6.406 12.719 -8.891 1 93.19 116 ASP A O 1
ATOM 849 N N . GLY A 1 117 ? -4.586 13.156 -7.664 1 93 117 GLY A N 1
ATOM 850 C CA . GLY A 1 117 ? -3.93 13.859 -8.758 1 93 117 GLY A CA 1
ATOM 851 C C . GLY A 1 117 ? -4.414 15.281 -8.93 1 93 117 GLY A C 1
ATOM 852 O O . GLY A 1 117 ? -3.896 16.031 -9.766 1 93 117 GLY A O 1
ATOM 853 N N . VAL A 1 118 ? -5.367 15.656 -8.234 1 95.56 118 VAL A N 1
ATOM 854 C CA . VAL A 1 118 ? -5.914 17 -8.352 1 95.56 118 VAL A CA 1
ATOM 855 C C . VAL A 1 118 ? -5.344 17.891 -7.25 1 95.56 118 VAL A C 1
ATOM 857 O O . VAL A 1 118 ? -5.469 17.578 -6.062 1 95.56 118 VAL A O 1
ATOM 860 N N . HIS A 1 119 ? -4.867 19 -7.68 1 96.56 119 HIS A N 1
ATOM 861 C CA . HIS A 1 119 ? -4.266 19.953 -6.746 1 96.56 119 HIS A CA 1
ATOM 862 C C . HIS A 1 119 ? -5.305 20.5 -5.777 1 96.56 119 HIS A C 1
ATOM 864 O O . HIS A 1 119 ? -6.426 20.828 -6.176 1 96.56 119 HIS A O 1
ATOM 870 N N . VAL A 1 120 ? -4.863 20.594 -4.527 1 97.5 120 VAL A N 1
ATOM 871 C CA . VAL A 1 120 ? -5.73 21.109 -3.471 1 97.5 120 VAL A CA 1
ATOM 872 C C . VAL A 1 120 ? -5.078 22.312 -2.803 1 97.5 120 VAL A C 1
ATOM 874 O O . VAL A 1 120 ? -3.947 22.219 -2.312 1 97.5 120 VAL A O 1
ATOM 877 N N . SER A 1 121 ? -5.797 23.453 -2.752 1 97.12 121 SER A N 1
ATOM 878 C CA . SER A 1 121 ? -5.234 24.672 -2.164 1 97.12 121 SER A CA 1
ATOM 879 C C . SER A 1 121 ? -6.07 25.156 -0.984 1 97.12 121 SER A C 1
ATOM 881 O O . SER A 1 121 ? -5.684 26.094 -0.287 1 97.12 121 SER A O 1
ATOM 883 N N . LYS A 1 122 ? -7.223 24.562 -0.781 1 98.06 122 LYS A N 1
ATOM 884 C CA . LYS A 1 122 ? -8.102 24.922 0.332 1 98.06 122 LYS A CA 1
ATOM 885 C C . LYS A 1 122 ? -8.422 23.688 1.185 1 98.06 122 LYS A C 1
ATOM 887 O O . LYS A 1 122 ? -8.219 22.562 0.749 1 98.06 122 LYS A O 1
ATOM 892 N N . PRO A 1 123 ? -8.852 23.953 2.453 1 98.44 123 PRO A N 1
ATOM 893 C CA . PRO A 1 123 ? -9.273 22.797 3.248 1 98.44 123 PRO A CA 1
ATOM 894 C C . PRO A 1 123 ? -10.25 21.891 2.502 1 98.44 123 PRO A C 1
ATOM 896 O O . PRO A 1 123 ? -11.219 22.391 1.906 1 98.44 123 PRO A O 1
ATOM 899 N N . THR A 1 124 ? -9.969 20.594 2.484 1 98.69 124 THR A N 1
ATOM 900 C CA . THR A 1 124 ? -10.734 19.656 1.672 1 98.69 124 THR A CA 1
ATOM 901 C C . THR A 1 124 ? -11.039 18.375 2.457 1 98.69 124 THR A C 1
ATOM 903 O O . THR A 1 124 ? -10.148 17.812 3.092 1 98.69 124 THR A O 1
ATOM 906 N N . LEU A 1 125 ? -12.32 18 2.414 1 98.62 125 LEU A N 1
ATOM 907 C CA . LEU A 1 125 ? -12.758 16.781 3.068 1 98.62 125 LEU A CA 1
ATOM 908 C C . LEU A 1 125 ? -12.172 15.555 2.373 1 98.62 125 LEU A C 1
ATOM 910 O O . LEU A 1 125 ? -12.195 15.461 1.143 1 98.62 125 LEU A O 1
ATOM 914 N N . LEU A 1 126 ? -11.641 14.68 3.18 1 98.5 126 LEU A N 1
ATOM 915 C CA . LEU A 1 126 ? -11.148 13.422 2.637 1 98.5 126 LEU A CA 1
ATOM 916 C C . LEU A 1 126 ? -12.242 12.359 2.65 1 98.5 126 LEU A C 1
ATOM 918 O O . LEU A 1 126 ? -13.078 12.328 3.561 1 98.5 126 LEU A O 1
ATOM 922 N N . THR A 1 127 ? -12.18 11.531 1.657 1 97.25 127 THR A N 1
ATOM 923 C CA . THR A 1 127 ? -13.086 10.391 1.567 1 97.25 127 THR A CA 1
ATOM 924 C C . THR A 1 127 ? -12.305 9.094 1.357 1 97.25 127 THR A C 1
ATOM 926 O O . THR A 1 127 ? -11.18 9.117 0.841 1 97.25 127 THR A O 1
ATOM 929 N N . GLN A 1 128 ? -12.906 8.008 1.771 1 96.88 128 GLN A N 1
ATOM 930 C CA . GLN A 1 128 ? -12.273 6.699 1.681 1 96.88 128 GLN A CA 1
ATOM 931 C C . GLN A 1 128 ? -11.672 6.473 0.297 1 96.88 128 GLN A C 1
ATOM 933 O O . GLN A 1 128 ? -12.328 6.699 -0.718 1 96.88 128 GLN A O 1
ATOM 938 N N . GLY A 1 129 ? -10.375 6.102 0.382 1 95.56 129 GLY A N 1
ATOM 939 C CA . GLY A 1 129 ? -9.734 5.641 -0.84 1 95.56 129 GLY A CA 1
ATOM 940 C C . GLY A 1 129 ? -8.938 6.727 -1.541 1 95.56 129 GLY A C 1
ATOM 941 O O . GLY A 1 129 ? -8.227 6.453 -2.506 1 95.56 129 GLY A O 1
ATOM 942 N N . TYR A 1 130 ? -8.984 7.949 -1.068 1 96.06 130 TYR A N 1
ATOM 943 C CA . TYR A 1 130 ? -8.234 9.031 -1.689 1 96.06 130 TYR A CA 1
ATOM 944 C C . TYR A 1 130 ? -6.738 8.75 -1.665 1 96.06 130 TYR A C 1
ATOM 946 O O . TYR A 1 130 ? -6.207 8.273 -0.657 1 96.06 130 TYR A O 1
ATOM 954 N N . THR A 1 131 ? -6.105 9 -2.736 1 94.5 131 THR A N 1
ATOM 955 C CA . THR A 1 131 ? -4.648 9.055 -2.766 1 94.5 131 THR A CA 1
ATOM 956 C C . THR A 1 131 ? -4.156 10.477 -2.494 1 94.5 131 THR A C 1
ATOM 958 O O . THR A 1 131 ? -4.496 11.406 -3.227 1 94.5 131 THR A O 1
ATOM 961 N N . LEU A 1 132 ? -3.4 10.594 -1.494 1 96.94 132 LEU A N 1
ATOM 962 C CA . LEU A 1 132 ? -2.801 11.867 -1.128 1 96.94 132 LEU A CA 1
ATOM 963 C C . LEU A 1 132 ? -1.368 11.961 -1.644 1 96.94 132 LEU A C 1
ATOM 965 O O . LEU A 1 132 ? -0.574 11.039 -1.454 1 96.94 132 LEU A O 1
ATOM 969 N N . CYS A 1 133 ? -1.097 13.039 -2.273 1 96.06 133 CYS A N 1
ATOM 970 C CA . CYS A 1 133 ? 0.278 13.336 -2.656 1 96.06 133 CYS A CA 1
ATOM 971 C C . CYS A 1 133 ? 0.757 14.633 -2.006 1 96.06 133 CYS A C 1
ATOM 973 O O . CYS A 1 133 ? 0.091 15.664 -2.102 1 96.06 133 CYS A O 1
ATOM 975 N N . LEU A 1 134 ? 1.825 14.531 -1.343 1 96.44 134 LEU A N 1
ATOM 976 C CA . LEU A 1 134 ? 2.457 15.68 -0.706 1 96.44 134 LEU A CA 1
ATOM 977 C C . LEU A 1 134 ? 3.783 16.016 -1.378 1 96.44 134 LEU A C 1
ATOM 979 O O . LEU A 1 134 ? 4.602 15.125 -1.619 1 96.44 134 LEU A O 1
ATOM 983 N N . GLY A 1 135 ? 3.965 17.25 -1.604 1 94.81 135 GLY A N 1
ATOM 984 C CA . GLY A 1 135 ? 5.109 17.594 -2.434 1 94.81 135 GLY A CA 1
ATOM 985 C C . GLY A 1 135 ? 5.023 17.016 -3.834 1 94.81 135 GLY A C 1
ATOM 986 O O . GLY A 1 135 ? 3.975 17.078 -4.477 1 94.81 135 GLY A O 1
ATOM 987 N N . LYS A 1 136 ? 6.156 16.5 -4.273 1 88.81 136 LYS A N 1
ATOM 988 C CA . LYS A 1 136 ? 6.195 15.984 -5.641 1 88.81 136 LYS A CA 1
ATOM 989 C C . LYS A 1 136 ? 6.289 14.461 -5.66 1 88.81 136 LYS A C 1
ATOM 991 O O . LYS A 1 136 ? 6.051 13.836 -6.691 1 88.81 136 LYS A O 1
ATOM 996 N N . SE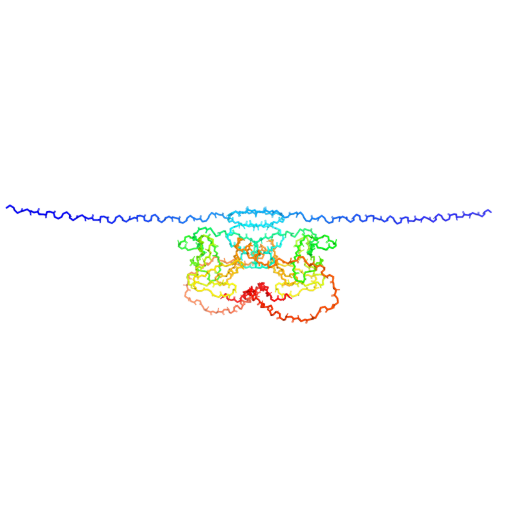R A 1 137 ? 6.484 13.945 -4.426 1 82.06 137 SER A N 1
ATOM 997 C CA . SER A 1 137 ? 6.875 12.547 -4.586 1 82.06 137 SER A CA 1
ATOM 998 C C . SER A 1 137 ? 6.336 11.688 -3.445 1 82.06 137 SER A C 1
ATOM 1000 O O . SER A 1 137 ? 6.48 10.461 -3.459 1 82.06 137 SER A O 1
ATOM 1002 N N . TYR A 1 138 ? 5.707 12.242 -2.502 1 91 138 TYR A N 1
ATOM 1003 C CA . TYR A 1 138 ? 5.293 11.422 -1.369 1 91 138 TYR A CA 1
ATOM 1004 C C . TYR A 1 138 ? 3.807 11.109 -1.44 1 91 138 TYR A C 1
ATOM 1006 O O . TYR A 1 138 ? 2.973 12.016 -1.506 1 91 138 TYR A O 1
ATOM 1014 N N . PHE A 1 139 ? 3.48 9.789 -1.28 1 92.75 139 PHE A N 1
ATOM 1015 C CA . PHE A 1 139 ? 2.1 9.359 -1.476 1 92.75 139 PHE A CA 1
ATOM 1016 C C . PHE A 1 139 ? 1.585 8.617 -0.248 1 92.75 139 PHE A C 1
ATOM 1018 O O . PHE A 1 139 ? 2.322 7.848 0.375 1 92.75 139 PHE A O 1
ATOM 1025 N N . PHE A 1 140 ? 0.244 8.836 0.02 1 96 140 PHE A N 1
ATOM 1026 C CA . PHE A 1 140 ? -0.506 8.055 0.998 1 96 140 PHE A CA 1
ATOM 1027 C C . PHE A 1 140 ? -1.854 7.629 0.431 1 96 140 PHE A C 1
ATOM 1029 O O . PHE A 1 140 ? -2.473 8.367 -0.339 1 96 140 PHE A O 1
ATOM 1036 N N . ARG A 1 141 ? -2.252 6.488 0.868 1 95.94 141 ARG A N 1
ATOM 1037 C CA . ARG A 1 141 ? -3.656 6.117 0.736 1 95.94 141 ARG A CA 1
ATOM 1038 C C . ARG A 1 141 ? -4.438 6.465 2 1 95.94 141 ARG A C 1
ATOM 1040 O O . ARG A 1 141 ? -4.008 6.133 3.109 1 95.94 141 ARG A O 1
ATOM 1047 N N . PHE A 1 142 ? -5.465 7.207 1.806 1 97.88 142 PHE A N 1
ATOM 1048 C CA . PHE A 1 142 ? -6.336 7.5 2.936 1 97.88 142 PHE A CA 1
ATOM 1049 C C . PHE A 1 142 ? -7.43 6.449 3.064 1 97.88 142 PHE A C 1
ATOM 1051 O O . PHE A 1 142 ? -8.148 6.168 2.104 1 97.88 142 PHE A O 1
ATOM 1058 N N . ASN A 1 143 ? -7.586 5.879 4.223 1 97.19 143 ASN A N 1
ATOM 1059 C CA . ASN A 1 143 ? -8.617 4.891 4.52 1 97.19 143 ASN A CA 1
ATOM 1060 C C . ASN A 1 143 ? -9.547 5.367 5.633 1 97.19 143 ASN A C 1
ATOM 1062 O O . ASN A 1 143 ? -9.078 5.852 6.668 1 97.19 143 ASN A O 1
ATOM 1066 N N . HIS A 1 144 ? -10.742 5.289 5.426 1 98 144 HIS A N 1
ATOM 1067 C CA . HIS A 1 144 ? -11.805 5.504 6.402 1 98 144 HIS A CA 1
ATOM 1068 C C . HIS A 1 144 ? -12.719 4.285 6.504 1 98 144 HIS A C 1
ATOM 1070 O O . HIS A 1 144 ? -13.75 4.219 5.828 1 98 144 HIS A O 1
ATOM 1076 N N . PRO A 1 145 ? -12.367 3.371 7.414 1 96.38 145 PRO A N 1
ATOM 1077 C CA . PRO A 1 145 ? -13.031 2.066 7.457 1 96.38 145 PRO A CA 1
ATOM 1078 C C . PRO A 1 145 ? -14.539 2.178 7.656 1 96.38 145 PRO A C 1
ATOM 1080 O O . PRO A 1 145 ? -15.305 1.473 6.996 1 96.38 145 PRO A O 1
ATOM 1083 N N . GLU A 1 146 ? -14.945 3.01 8.5 1 96.75 146 GLU A N 1
ATOM 1084 C CA . GLU A 1 146 ? -16.391 3.16 8.711 1 96.75 146 GLU A CA 1
ATOM 1085 C C . GLU A 1 146 ? -17.078 3.652 7.445 1 96.75 146 GLU A C 1
ATOM 1087 O O . GLU A 1 146 ? -18.156 3.16 7.09 1 96.75 146 GLU A O 1
ATOM 1092 N N . GLU A 1 147 ? -16.469 4.602 6.816 1 96.81 147 GLU A N 1
ATOM 1093 C CA . GLU A 1 147 ? -17.047 5.098 5.562 1 96.81 147 GLU A CA 1
ATOM 1094 C C . GLU A 1 147 ? -17.078 3.996 4.508 1 96.81 147 GLU A C 1
ATOM 1096 O O . GLU A 1 147 ? -18.078 3.867 3.779 1 96.81 147 GLU A O 1
ATOM 1101 N N . ALA A 1 148 ? -16.016 3.283 4.418 1 95.88 148 ALA A N 1
ATOM 1102 C CA . ALA A 1 148 ? -15.961 2.18 3.463 1 95.88 148 ALA A CA 1
ATOM 1103 C C . ALA A 1 148 ? -17.094 1.196 3.697 1 95.88 148 ALA A C 1
ATOM 1105 O O . ALA A 1 148 ? -17.75 0.757 2.746 1 95.88 148 ALA A O 1
ATOM 1106 N N . ARG A 1 149 ? -17.297 0.861 4.934 1 94.94 149 ARG A N 1
ATOM 1107 C CA . ARG A 1 149 ? -18.359 -0.068 5.281 1 94.94 149 ARG A CA 1
ATOM 1108 C C . ARG A 1 149 ? -19.734 0.488 4.875 1 94.94 149 ARG A C 1
ATOM 1110 O O . ARG A 1 149 ? -20.562 -0.231 4.312 1 94.94 149 ARG A O 1
ATOM 1117 N N . ARG A 1 150 ? -19.938 1.699 5.137 1 95.31 150 ARG A N 1
ATOM 1118 C CA . ARG A 1 150 ? -21.203 2.348 4.793 1 95.31 150 ARG A CA 1
ATOM 1119 C C . ARG A 1 150 ? -21.406 2.367 3.285 1 95.31 150 ARG A C 1
ATOM 1121 O O . ARG A 1 150 ? -22.5 2.066 2.803 1 95.31 150 ARG A O 1
ATOM 1128 N N . MET A 1 151 ? -20.391 2.658 2.598 1 93.88 151 MET A N 1
ATOM 1129 C CA . MET A 1 151 ? -20.484 2.744 1.143 1 93.88 151 MET A CA 1
ATOM 1130 C C . MET A 1 151 ? -20.719 1.367 0.53 1 93.88 151 MET A C 1
ATOM 1132 O O . MET A 1 151 ? -21.453 1.236 -0.448 1 93.88 151 MET A O 1
ATOM 1136 N N . LYS A 1 152 ? -20.078 0.362 1.122 1 90.62 152 LYS A N 1
ATOM 1137 C CA . LYS A 1 152 ? -20.281 -0.999 0.632 1 90.62 152 LYS A CA 1
ATOM 1138 C C . LYS A 1 152 ? -21.703 -1.466 0.869 1 90.62 152 LYS A C 1
ATOM 1140 O O . LYS A 1 152 ? -22.281 -2.176 0.04 1 90.62 152 LYS A O 1
ATOM 1145 N N . SER A 1 153 ? -22.312 -1.081 1.922 1 91.25 153 SER A N 1
ATOM 1146 C CA . SER A 1 153 ? -23.672 -1.476 2.262 1 91.25 153 SER A CA 1
ATOM 1147 C C . SER A 1 153 ? -24.688 -0.812 1.336 1 91.25 153 SER A C 1
ATOM 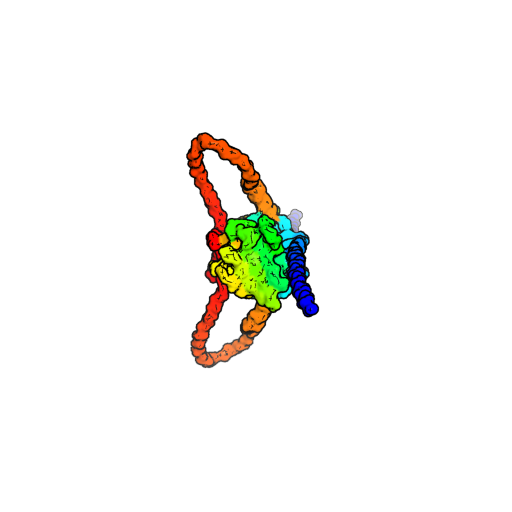1149 O O . SER A 1 153 ? -25.812 -1.29 1.197 1 91.25 153 SER A O 1
ATOM 1151 N N . MET A 1 154 ? -24.312 0.269 0.779 1 89.12 154 MET A N 1
ATOM 1152 C CA . MET A 1 154 ? -25.203 1.006 -0.104 1 89.12 154 MET A CA 1
ATOM 1153 C C . MET A 1 154 ? -25.141 0.464 -1.528 1 89.12 154 MET A C 1
ATOM 1155 O O . MET A 1 154 ? -25.984 0.787 -2.363 1 89.12 154 MET A O 1
ATOM 1159 N N . GLN A 1 155 ? -24.094 -0.253 -1.784 1 81.31 155 GLN A N 1
ATOM 1160 C CA . GLN A 1 155 ? -23.984 -0.855 -3.109 1 81.31 155 GLN A CA 1
ATOM 1161 C C . GLN A 1 155 ? -24.969 -2.002 -3.279 1 81.31 155 GLN A C 1
ATOM 1163 O O . GLN A 1 155 ? -25.172 -2.797 -2.359 1 81.31 155 GLN A O 1
ATOM 1168 N N . PRO A 1 156 ? -25.766 -1.838 -4.305 1 71.06 156 PRO A N 1
ATOM 1169 C CA . PRO A 1 156 ? -26.734 -2.918 -4.508 1 71.06 156 PRO A CA 1
ATOM 1170 C C . PRO A 1 156 ? -26.109 -4.305 -4.426 1 71.06 156 PRO A C 1
ATOM 1172 O O . PRO A 1 156 ? -25 -4.512 -4.934 1 71.06 156 PRO A O 1
ATOM 1175 N N . GLN A 1 157 ? -26.5 -4.949 -3.326 1 58.62 157 GLN A N 1
ATOM 1176 C CA . GLN A 1 157 ? -26.016 -6.316 -3.162 1 58.62 157 GLN A CA 1
ATOM 1177 C C . GLN A 1 157 ? -26.156 -7.105 -4.461 1 58.62 157 GLN A C 1
ATOM 1179 O O . GLN A 1 157 ? -27.141 -6.965 -5.184 1 58.62 157 GLN A O 1
ATOM 1184 N N . LYS A 1 158 ? -25.172 -7.387 -5.078 1 53.12 158 LYS A N 1
ATOM 1185 C CA . LYS A 1 158 ? -25.391 -8.32 -6.18 1 53.12 158 LYS A CA 1
ATOM 1186 C C . LYS A 1 158 ? -26.422 -9.375 -5.82 1 53.12 158 LYS A C 1
ATOM 1188 O O . LYS A 1 158 ? -26.281 -10.086 -4.824 1 53.12 158 LYS A O 1
ATOM 1193 N N . SER A 1 159 ? -27.75 -9.133 -5.926 1 49.03 159 SER A N 1
ATOM 1194 C CA . SER A 1 159 ? -28.719 -10.219 -5.812 1 49.03 159 SER A CA 1
ATOM 1195 C C . SER A 1 159 ? -28.141 -11.531 -6.316 1 49.03 159 SER A C 1
ATOM 1197 O O . SER A 1 159 ? -27.391 -11.555 -7.301 1 49.03 159 SER A O 1
ATOM 1199 N N . PRO A 1 160 ? -28.047 -12.523 -5.461 1 42.16 160 PRO A N 1
ATOM 1200 C CA . PRO A 1 160 ? -27.734 -13.797 -6.121 1 42.16 160 PRO A CA 1
ATOM 1201 C C . PRO A 1 160 ? -28.453 -13.953 -7.461 1 42.16 160 PRO A C 1
ATOM 1203 O O . PRO A 1 160 ? -29.578 -13.477 -7.625 1 42.16 160 PRO A O 1
ATOM 1206 N N . VAL A 1 161 ? -27.875 -14.094 -8.516 1 36.91 161 VAL A N 1
ATOM 1207 C CA . VAL A 1 161 ? -28.531 -14.43 -9.781 1 36.91 161 VAL A CA 1
ATOM 1208 C C . VAL A 1 161 ? -29.703 -15.367 -9.523 1 36.91 161 VAL A C 1
ATOM 1210 O O . VAL A 1 161 ? -29.516 -16.516 -9.125 1 36.91 161 VAL A O 1
ATOM 1213 N N . ALA A 1 162 ? -30.891 -14.938 -9.086 1 34.34 162 ALA A N 1
ATOM 1214 C CA . ALA A 1 162 ? -32.062 -15.797 -9.312 1 34.34 162 ALA A CA 1
ATOM 1215 C C . ALA A 1 162 ? -32 -16.438 -10.695 1 34.34 162 ALA A C 1
ATOM 1217 O O . ALA A 1 162 ? -31.859 -15.75 -11.703 1 34.34 162 ALA A O 1
ATOM 1218 N N . THR A 1 163 ? -31.5 -17.719 -10.812 1 33.47 163 THR A N 1
ATOM 1219 C CA . THR A 1 163 ? -31.734 -18.547 -11.992 1 33.47 163 THR A CA 1
ATOM 1220 C C . THR A 1 163 ? -33.156 -18.312 -12.531 1 33.47 163 THR A C 1
ATOM 1222 O O . THR A 1 163 ? -34.125 -18.812 -11.961 1 33.47 163 THR A O 1
ATOM 1225 N N . MET A 1 164 ? -33.688 -17.109 -12.758 1 34.81 164 MET A N 1
ATOM 1226 C CA . MET A 1 164 ? -34.938 -17.062 -13.5 1 34.81 164 MET A CA 1
ATOM 1227 C C . MET A 1 164 ? -34.875 -17.938 -14.742 1 34.81 164 MET A C 1
ATOM 1229 O O . MET A 1 164 ? -33.875 -17.922 -15.469 1 34.81 164 MET A O 1
ATOM 1233 N N . GLY A 1 165 ? -35.594 -19.062 -14.664 1 33.38 165 GLY A N 1
ATOM 1234 C CA . GLY A 1 165 ? -36.031 -19.844 -15.805 1 33.38 165 GLY A CA 1
ATOM 1235 C C . GLY A 1 165 ? -36.438 -19 -17 1 33.38 165 GLY A C 1
ATOM 1236 O O . GLY A 1 165 ? -37.188 -18.031 -16.844 1 33.38 165 GLY A O 1
ATOM 1237 N N . TYR A 1 166 ? -35.688 -18.812 -18 1 31.33 166 TYR A N 1
ATOM 1238 C CA . TYR A 1 166 ? -35.938 -18.25 -19.328 1 31.33 166 TYR A CA 1
ATOM 1239 C C . TYR A 1 166 ? -37.312 -18.641 -19.828 1 31.33 166 TYR A C 1
ATOM 1241 O O . TYR A 1 166 ? -37.5 -19.766 -20.312 1 31.33 166 TYR A O 1
ATOM 1249 N N . SER A 1 167 ? -38.406 -18.469 -19.031 1 31.52 167 SER A N 1
ATOM 1250 C CA . SER A 1 167 ? -39.562 -18.469 -19.938 1 31.52 167 SER A CA 1
ATOM 1251 C C . SER A 1 167 ? -39.406 -17.438 -21.047 1 31.52 167 SER A C 1
ATOM 1253 O O . SER A 1 167 ? -38.719 -16.422 -20.859 1 31.52 167 SER A O 1
ATOM 1255 N N . SER A 1 168 ? -39.844 -17.766 -22.406 1 33.69 168 SER A N 1
ATOM 1256 C CA . SER A 1 168 ? -39.75 -17.297 -23.797 1 33.69 168 SER A CA 1
ATOM 1257 C C . SER A 1 168 ? -40.156 -15.844 -23.938 1 33.69 168 SER A C 1
ATOM 1259 O O . SER A 1 168 ? -39.656 -15.117 -24.781 1 33.69 168 SER A O 1
ATOM 1261 N N . GLY A 1 169 ? -41.406 -15.492 -23.531 1 31.41 169 GLY A N 1
ATOM 1262 C CA . GLY A 1 169 ? -42.094 -14.523 -24.375 1 31.41 169 GLY A CA 1
ATOM 1263 C C . GLY A 1 169 ? -41.594 -13.102 -24.172 1 31.41 169 GLY A C 1
ATOM 1264 O O . GLY A 1 169 ? -42.188 -12.156 -24.703 1 31.41 169 GLY A O 1
ATOM 1265 N N . MET A 1 170 ? -41.094 -12.75 -23 1 29.06 170 MET A N 1
ATOM 1266 C CA . MET A 1 170 ? -41.25 -11.344 -22.656 1 29.06 170 MET A CA 1
ATOM 1267 C C . MET A 1 170 ? -40.406 -10.469 -23.594 1 29.06 170 MET A C 1
ATOM 1269 O O . MET A 1 170 ? -39.344 -10.875 -24.031 1 29.06 170 MET A O 1
ATOM 1273 N N . ASP A 1 171 ? -41.125 -9.391 -24.156 1 30.52 171 ASP A N 1
ATOM 1274 C CA . ASP A 1 171 ? -40.719 -8.273 -25 1 30.52 171 ASP A CA 1
ATOM 1275 C C . ASP A 1 171 ? -39.5 -7.566 -24.438 1 30.52 171 ASP A C 1
ATOM 1277 O O . ASP A 1 171 ? -39.406 -7.344 -23.234 1 30.52 171 ASP A O 1
ATOM 1281 N N . ARG A 1 172 ? -38.344 -7.625 -25.094 1 28.08 172 ARG A N 1
ATOM 1282 C CA . ARG A 1 172 ? -36.969 -7.148 -25.047 1 28.08 172 ARG A CA 1
ATOM 1283 C C . ARG A 1 172 ? -36.906 -5.648 -24.797 1 28.08 172 ARG A C 1
ATOM 1285 O O . ARG A 1 172 ? -36.625 -4.867 -25.703 1 28.08 172 ARG A O 1
ATOM 1292 N N . SER A 1 173 ? -37.969 -5.004 -24.156 1 29.12 173 SER A N 1
ATOM 1293 C CA . SER A 1 173 ? -37.688 -3.574 -24.109 1 29.12 173 SER A CA 1
ATOM 1294 C C . SER A 1 173 ? -36.406 -3.287 -23.297 1 29.12 173 SER A C 1
ATOM 1296 O O . SER A 1 173 ? -36.344 -3.656 -22.125 1 29.12 173 SER A O 1
ATOM 1298 N N . LEU A 1 174 ? -35.219 -3.367 -23.906 1 27.16 174 LEU A N 1
ATOM 1299 C CA . LEU A 1 174 ? -33.875 -3.018 -23.484 1 27.16 174 LEU A CA 1
ATOM 1300 C C . LEU A 1 174 ? -33.844 -1.63 -22.844 1 27.16 174 LEU A C 1
ATOM 1302 O O . LEU A 1 174 ? -34.094 -0.63 -23.531 1 27.16 174 LEU A O 1
ATOM 1306 N N . SER A 1 175 ? -34.562 -1.426 -21.719 1 27.08 175 SER A N 1
ATOM 1307 C CA . SER A 1 175 ? -34.281 -0.131 -21.125 1 27.08 175 SER A CA 1
ATOM 1308 C C . SER A 1 175 ? -32.781 0.079 -20.984 1 27.08 175 SER A C 1
ATOM 1310 O O . SER A 1 175 ? -32.062 -0.796 -20.484 1 27.08 175 SER A O 1
ATOM 1312 N N . ARG A 1 176 ? -32.156 0.878 -21.844 1 25.78 176 ARG A N 1
ATOM 1313 C CA . ARG A 1 176 ? -30.844 1.513 -21.891 1 25.78 176 ARG A CA 1
ATOM 1314 C C . ARG A 1 176 ? -30.516 2.201 -20.562 1 25.78 176 ARG A C 1
ATOM 1316 O O . ARG A 1 176 ? -30.891 3.359 -20.359 1 25.78 176 ARG A O 1
ATOM 1323 N N . THR A 1 177 ? -30.938 1.614 -19.438 1 27.17 177 THR A N 1
ATOM 1324 C CA . THR A 1 177 ? -30.422 2.373 -18.312 1 27.17 177 THR A CA 1
ATOM 1325 C C . THR A 1 177 ? -28.922 2.613 -18.453 1 27.17 177 THR A C 1
ATOM 1327 O O . THR A 1 177 ? -28.156 1.667 -18.625 1 27.17 177 THR A O 1
ATOM 1330 N N . THR A 1 178 ? -28.578 3.74 -18.938 1 27.42 178 THR A N 1
ATOM 1331 C CA . THR A 1 178 ? -27.266 4.371 -18.906 1 27.42 178 THR A CA 1
ATOM 1332 C C . THR A 1 178 ? -26.625 4.242 -17.516 1 27.42 178 THR A C 1
ATOM 1334 O O . THR A 1 178 ? -27.156 4.766 -16.547 1 27.42 178 THR A O 1
ATOM 1337 N N . LEU A 1 179 ? -26.391 3.061 -17.156 1 26.33 179 LEU A N 1
ATOM 1338 C CA . LEU A 1 179 ? -25.516 3.033 -15.992 1 26.33 179 LEU A CA 1
ATOM 1339 C C . LEU A 1 179 ? -24.484 4.152 -16.062 1 26.33 179 LEU A C 1
ATOM 1341 O O . LEU A 1 179 ? -23.656 4.184 -16.969 1 26.33 179 LEU A O 1
ATOM 1345 N N . LYS A 1 180 ? -24.891 5.312 -15.594 1 27.58 180 LYS A N 1
ATOM 1346 C CA . LYS A 1 180 ? -23.875 6.289 -15.219 1 27.58 180 LYS A CA 1
ATOM 1347 C C . LYS A 1 180 ? -22.688 5.613 -14.562 1 27.58 180 LYS A C 1
ATOM 1349 O O . LYS A 1 180 ? -22.812 5.004 -13.5 1 27.58 180 LYS A O 1
ATOM 1354 N N . THR A 1 181 ? -21.922 4.922 -15.328 1 30.47 181 THR A N 1
ATOM 1355 C CA . THR A 1 181 ? -20.578 4.566 -14.898 1 30.47 181 THR A CA 1
ATOM 1356 C C . THR A 1 181 ? -20 5.641 -13.992 1 30.47 181 THR A C 1
ATOM 1358 O O . THR A 1 181 ? -19.719 6.758 -14.438 1 30.47 181 THR A O 1
ATOM 1361 N N . THR A 1 182 ? -20.734 5.859 -12.859 1 30.34 182 THR A N 1
ATOM 1362 C CA . THR A 1 182 ? -19.969 6.637 -11.891 1 30.34 182 THR A CA 1
ATOM 1363 C C . THR A 1 182 ? -18.484 6.316 -11.992 1 30.34 182 THR A C 1
ATOM 1365 O O . THR A 1 182 ? -18.094 5.145 -11.984 1 30.34 182 THR A O 1
ATOM 1368 N N . HIS A 1 183 ? -17.922 7.133 -12.734 1 30.08 183 HIS A N 1
ATOM 1369 C CA . HIS A 1 183 ? -16.484 7.312 -12.883 1 30.08 183 HIS A CA 1
ATOM 1370 C C . HIS A 1 183 ? -15.758 7.125 -11.547 1 30.08 183 HIS A C 1
ATOM 1372 O O . HIS A 1 183 ? -15.93 7.934 -10.633 1 30.08 183 HIS A O 1
ATOM 1378 N N . LEU A 1 184 ? -15.992 5.973 -10.977 1 30.52 184 LEU A N 1
ATOM 1379 C CA . LEU A 1 184 ? -15.133 5.754 -9.82 1 30.52 184 LEU A CA 1
ATOM 1380 C C . LEU A 1 184 ? -13.766 6.406 -10.031 1 30.52 184 LEU A C 1
ATOM 1382 O O . LEU A 1 184 ? -13.141 6.219 -11.078 1 30.52 184 LEU A O 1
ATOM 1386 N N . PRO A 1 185 ? -13.531 7.301 -9.133 1 28.81 185 PRO A N 1
ATOM 1387 C CA . PRO A 1 185 ? -12.375 8.203 -9.086 1 28.81 185 PRO A CA 1
ATOM 1388 C C . PRO A 1 185 ? -11.078 7.527 -9.523 1 28.81 185 PRO A C 1
ATOM 1390 O O . PRO A 1 185 ? -11 6.297 -9.547 1 28.81 185 PRO A O 1
ATOM 1393 N N . LEU A 1 186 ? -10.18 8.414 -9.812 1 28.7 186 LEU A N 1
ATOM 1394 C CA . LEU A 1 186 ? -8.836 8.617 -10.328 1 28.7 186 LEU A CA 1
ATOM 1395 C C . LEU A 1 186 ? -7.824 7.77 -9.562 1 28.7 186 LEU A C 1
ATOM 1397 O O . LEU A 1 186 ? -7.605 7.988 -8.367 1 28.7 186 LEU A O 1
ATOM 1401 N N . PHE A 1 187 ? -7.926 6.602 -9.609 1 30.3 187 PHE A N 1
ATOM 1402 C CA . PHE A 1 187 ? -6.801 5.832 -9.086 1 30.3 187 PHE A CA 1
ATOM 1403 C C . PHE A 1 187 ? -5.48 6.52 -9.406 1 30.3 187 PHE A C 1
ATOM 1405 O O . PHE A 1 187 ? -5.289 7.035 -10.508 1 30.3 187 PHE A O 1
ATOM 1412 N N . LEU A 1 188 ? -4.766 6.844 -8.352 1 28.11 188 LEU A N 1
ATOM 1413 C CA . LEU A 1 188 ? -3.547 7.617 -8.148 1 28.11 188 LEU A CA 1
ATOM 1414 C C . LEU A 1 188 ? -2.445 7.168 -9.102 1 28.11 188 LEU A C 1
ATOM 1416 O O . LEU A 1 188 ? -1.945 6.047 -8.992 1 28.11 188 LEU A O 1
ATOM 1420 N N . TYR A 1 189 ? -2.717 7.383 -10.289 1 30.97 189 TYR A N 1
ATOM 1421 C CA . TYR A 1 189 ? -1.555 7.703 -11.109 1 30.97 189 TYR A CA 1
ATOM 1422 C C . TYR A 1 189 ? -0.663 8.727 -10.422 1 30.97 189 TYR A C 1
ATOM 1424 O O . TYR A 1 189 ? -1.044 9.891 -10.273 1 30.97 189 TYR A O 1
ATOM 1432 N N . ILE A 1 190 ? -0.076 8.461 -9.398 1 28.91 190 ILE A N 1
ATOM 1433 C CA . ILE A 1 190 ? 0.833 9.57 -9.133 1 28.91 190 ILE A CA 1
ATOM 1434 C C . ILE A 1 190 ? 1.896 9.633 -10.227 1 28.91 190 ILE A C 1
ATOM 1436 O O . ILE A 1 190 ? 2.709 8.719 -10.367 1 28.91 190 ILE A O 1
ATOM 1440 N N . PRO A 1 191 ? 1.558 10.352 -11.297 1 31.55 191 PRO A N 1
ATOM 1441 C CA . PRO A 1 191 ? 2.625 10.719 -12.227 1 31.55 191 PRO A CA 1
ATOM 1442 C C . PRO A 1 191 ? 3.945 11.023 -11.531 1 31.55 191 PRO A C 1
ATOM 1444 O O . PRO A 1 191 ? 3.947 11.508 -10.391 1 31.55 191 PRO A O 1
ATOM 1447 N N . HIS A 1 192 ? 4.871 9.914 -11.609 1 32.91 192 HIS A N 1
ATOM 1448 C CA . HIS A 1 192 ? 6.125 10.562 -11.25 1 32.91 192 HIS A CA 1
ATOM 1449 C C . HIS A 1 192 ? 6.234 11.945 -11.875 1 32.91 192 HIS A C 1
ATOM 1451 O O . HIS A 1 192 ? 7.34 12.438 -12.117 1 32.91 192 HIS A O 1
ATOM 1457 N N . SER A 1 193 ? 5.258 12.375 -12.727 1 31.48 193 SER A N 1
ATOM 1458 C CA . SER A 1 193 ? 5.531 13.797 -12.859 1 31.48 193 SER A CA 1
ATOM 1459 C C . SER A 1 193 ? 5.582 14.484 -11.5 1 31.48 193 SER A C 1
ATOM 1461 O O . SER A 1 193 ? 5.023 13.984 -10.523 1 31.48 193 SER A O 1
ATOM 1463 N N . TYR A 1 194 ? 6.277 15.539 -11.531 1 29.55 194 TYR A N 1
ATOM 1464 C CA . TYR A 1 194 ? 6.059 16.625 -10.578 1 29.55 194 TYR A CA 1
ATOM 1465 C C . TYR A 1 194 ? 4.586 16.734 -10.195 1 29.55 194 TYR A C 1
ATOM 1467 O O . TYR A 1 194 ? 3.707 16.578 -11.047 1 29.55 194 TYR A O 1
ATOM 1475 N N . CYS A 1 195 ? 4.355 16.219 -8.914 1 29.47 195 CYS A N 1
ATOM 1476 C CA . CYS A 1 195 ? 3.049 16.594 -8.383 1 29.47 195 CYS A CA 1
ATOM 1477 C C . CYS A 1 195 ? 2.592 17.938 -8.953 1 29.47 195 CYS A C 1
ATOM 1479 O O . CYS A 1 195 ? 3.389 18.859 -9.07 1 29.47 195 CYS A O 1
ATOM 1481 N N . MET B 1 1 ? 16.531 -83.938 -27.234 1 31.91 1 MET B N 1
ATOM 1482 C CA . MET B 1 1 ? 16.422 -83.312 -25.922 1 31.91 1 MET B CA 1
ATOM 1483 C C . MET B 1 1 ? 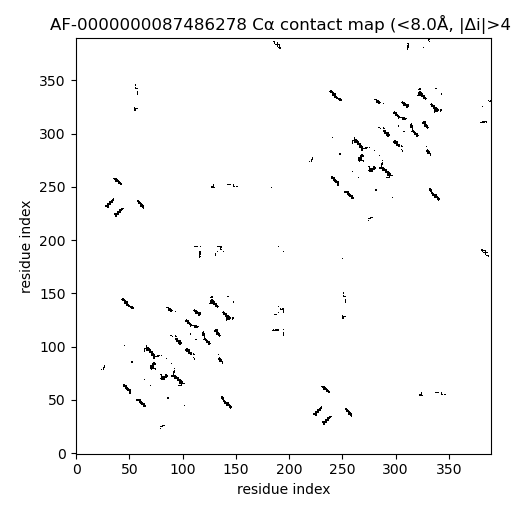16.219 -81.812 -26.062 1 31.91 1 MET B C 1
ATOM 1485 O O . MET B 1 1 ? 17.156 -81.062 -26.406 1 31.91 1 MET B O 1
ATOM 1489 N N . ASP B 1 2 ? 15.062 -81.375 -26.625 1 38.28 2 ASP B N 1
ATOM 1490 C CA . ASP B 1 2 ? 14.492 -80.125 -27.031 1 38.28 2 ASP B CA 1
ATOM 1491 C C . ASP B 1 2 ? 14.344 -79.188 -25.828 1 38.28 2 ASP B C 1
ATOM 1493 O O . ASP B 1 2 ? 13.664 -79.5 -24.859 1 38.28 2 ASP B O 1
ATOM 1497 N N . SER B 1 3 ? 15.461 -78.5 -25.438 1 37.97 3 SER B N 1
ATOM 1498 C CA . SER B 1 3 ? 15.586 -77.5 -24.359 1 37.97 3 SER B CA 1
ATOM 1499 C C . SER B 1 3 ? 14.617 -76.312 -24.578 1 37.97 3 SER B C 1
ATOM 1501 O O . SER B 1 3 ? 14.695 -75.625 -25.562 1 37.97 3 SER B O 1
ATOM 1503 N N . ASP B 1 4 ? 13.375 -76.5 -24.188 1 38.66 4 ASP B N 1
ATOM 1504 C CA . ASP B 1 4 ? 12.297 -75.5 -24.141 1 38.66 4 ASP B CA 1
ATOM 1505 C C . ASP B 1 4 ? 12.711 -74.312 -23.312 1 38.66 4 ASP B C 1
ATOM 1507 O O . ASP B 1 4 ? 12.992 -74.438 -22.109 1 38.66 4 ASP B O 1
ATOM 1511 N N . THR B 1 5 ? 13.492 -73.375 -23.906 1 39.97 5 THR B N 1
ATOM 1512 C CA . THR B 1 5 ? 13.859 -72.062 -23.312 1 39.97 5 THR B CA 1
ATOM 1513 C C . THR B 1 5 ? 12.617 -71.25 -22.938 1 39.97 5 THR B C 1
ATOM 1515 O O . THR B 1 5 ? 11.82 -70.875 -23.797 1 39.97 5 THR B O 1
ATOM 1518 N N . SER B 1 6 ? 11.953 -71.562 -21.812 1 40.09 6 SER B N 1
ATOM 1519 C CA . SER B 1 6 ? 10.859 -70.812 -21.234 1 40.09 6 SER B CA 1
ATOM 1520 C C . SER B 1 6 ? 11.242 -69.375 -21.047 1 40.09 6 SER B C 1
ATOM 1522 O O . SER B 1 6 ? 12.172 -69.062 -20.297 1 40.09 6 SER B O 1
ATOM 1524 N N . SER B 1 7 ? 11.117 -68.5 -22.125 1 38.81 7 SER B N 1
ATOM 1525 C CA . SER B 1 7 ? 11.289 -67.062 -22.094 1 38.81 7 SER B CA 1
ATOM 1526 C C . SER B 1 7 ? 10.43 -66.438 -21.016 1 38.81 7 SER B C 1
ATOM 1528 O O . SER B 1 7 ? 9.211 -66.562 -21.016 1 38.81 7 SER B O 1
ATOM 1530 N N . CYS B 1 8 ? 10.891 -66.375 -19.734 1 38.81 8 CYS B N 1
ATOM 1531 C CA . CYS B 1 8 ? 10.25 -65.625 -18.641 1 38.81 8 CYS B CA 1
ATOM 1532 C C . CYS B 1 8 ? 10.031 -64.188 -19.047 1 38.81 8 CYS B C 1
ATOM 1534 O O . CYS B 1 8 ? 10.984 -63.469 -19.344 1 38.81 8 CYS B O 1
ATOM 1536 N N . THR B 1 9 ? 8.969 -63.938 -19.859 1 36.72 9 THR B N 1
ATOM 1537 C CA . THR B 1 9 ? 8.531 -62.562 -20.078 1 36.72 9 THR B CA 1
ATOM 1538 C C . THR B 1 9 ? 8.414 -61.812 -18.75 1 36.72 9 THR B C 1
ATOM 1540 O O . THR B 1 9 ? 7.602 -62.188 -17.891 1 36.72 9 THR B O 1
ATOM 1543 N N . GLU B 1 10 ? 9.547 -61.344 -18.156 1 38.59 10 GLU B N 1
ATOM 1544 C CA . GLU B 1 10 ? 9.523 -60.406 -17.047 1 38.59 10 GLU B CA 1
ATOM 1545 C C . GLU B 1 10 ? 8.57 -59.25 -17.312 1 38.59 10 GLU B C 1
ATOM 1547 O O . GLU B 1 10 ? 8.742 -58.5 -18.281 1 38.59 10 GLU B O 1
ATOM 1552 N N . SER B 1 11 ? 7.246 -59.438 -17.078 1 36.69 11 SER B N 1
ATOM 1553 C CA . SER B 1 11 ? 6.32 -58.312 -17.016 1 36.69 11 SER B CA 1
ATOM 1554 C C . SER B 1 11 ? 6.875 -57.156 -16.156 1 36.69 11 SER B C 1
ATOM 1556 O O . SER B 1 11 ? 7.137 -57.375 -14.961 1 36.69 11 SER B O 1
ATOM 1558 N N . GLN B 1 12 ? 7.75 -56.281 -16.672 1 33.38 12 GLN B N 1
ATOM 1559 C CA . GLN B 1 12 ? 8.086 -55.031 -16.016 1 33.38 12 GLN B CA 1
ATOM 1560 C C . GLN B 1 12 ? 6.828 -54.344 -15.484 1 33.38 12 GLN B C 1
ATOM 1562 O O . GLN B 1 12 ? 5.957 -53.938 -16.266 1 33.38 12 GLN B O 1
ATOM 1567 N N . SER B 1 13 ? 6.191 -54.781 -14.383 1 37.06 13 SER B N 1
ATOM 1568 C CA . SER B 1 13 ? 5.203 -53.938 -13.703 1 37.06 13 SER B CA 1
ATOM 1569 C C . SER B 1 13 ? 5.652 -52.5 -13.648 1 37.06 13 SER B C 1
ATOM 1571 O O . SER B 1 13 ? 6.75 -52.188 -13.164 1 37.06 13 SER B O 1
ATOM 1573 N N . GLN B 1 14 ? 5.406 -51.719 -14.664 1 35.91 14 GLN B N 1
ATOM 1574 C CA . GLN B 1 14 ? 5.488 -50.25 -14.531 1 35.91 14 GLN B CA 1
ATOM 1575 C C . GLN B 1 14 ? 4.898 -49.781 -13.203 1 35.91 14 GLN B C 1
ATOM 1577 O O . GLN B 1 14 ? 3.697 -49.938 -12.969 1 35.91 14 GLN B O 1
ATOM 1582 N N . ALA B 1 15 ? 5.617 -49.906 -12.094 1 36.12 15 ALA B N 1
ATOM 1583 C CA . ALA B 1 15 ? 5.211 -49.188 -10.891 1 36.12 15 ALA B CA 1
ATOM 1584 C C . ALA B 1 15 ? 4.73 -47.781 -11.234 1 36.12 15 ALA B C 1
ATOM 1586 O O . ALA B 1 15 ? 5.492 -46.969 -11.773 1 36.12 15 ALA B O 1
ATOM 1587 N N . GLU B 1 16 ? 3.498 -47.594 -11.664 1 38.22 16 GLU B N 1
ATOM 1588 C CA . GLU B 1 16 ? 2.912 -46.25 -11.57 1 38.22 16 GLU B CA 1
ATOM 1589 C C . GLU B 1 16 ? 3.285 -45.562 -10.258 1 38.22 16 GLU B C 1
ATOM 1591 O O . GLU B 1 16 ? 2.916 -46.031 -9.18 1 38.22 16 GLU B O 1
ATOM 1596 N N . SER B 1 17 ? 4.523 -45.094 -10.172 1 36.22 17 SER B N 1
ATOM 1597 C CA . SER B 1 17 ? 4.789 -44.156 -9.062 1 36.22 17 SER B CA 1
ATOM 1598 C C . SER B 1 17 ? 3.564 -43.312 -8.734 1 36.22 17 SER B C 1
ATOM 1600 O O . SER B 1 17 ? 2.996 -42.688 -9.625 1 36.22 17 SER B O 1
ATOM 1602 N N . ASP B 1 18 ? 2.721 -43.719 -7.836 1 36.78 18 ASP B N 1
ATOM 1603 C CA . ASP B 1 18 ? 1.785 -42.812 -7.203 1 36.78 18 ASP B CA 1
ATOM 1604 C C . ASP B 1 18 ? 2.41 -41.438 -7.031 1 36.78 18 ASP B C 1
ATOM 1606 O O . ASP B 1 18 ? 3.312 -41.25 -6.211 1 36.78 18 ASP B O 1
ATOM 1610 N N . GLN B 1 19 ? 2.719 -40.719 -8.094 1 35.19 19 GLN B N 1
ATOM 1611 C CA . GLN B 1 19 ? 2.932 -39.281 -7.867 1 35.19 19 GLN B CA 1
ATOM 1612 C C . GLN B 1 19 ? 1.986 -38.75 -6.793 1 35.19 19 GLN B C 1
ATOM 1614 O O . GLN B 1 19 ? 0.781 -38.625 -7.02 1 35.19 19 GLN B O 1
ATOM 1619 N N . GLN B 1 20 ? 2.139 -39.188 -5.52 1 37.22 20 GLN B N 1
ATOM 1620 C CA . GLN B 1 20 ? 1.5 -38.406 -4.469 1 37.22 20 GLN B CA 1
ATOM 1621 C C . GLN B 1 20 ? 1.374 -36.938 -4.871 1 37.22 20 GLN B C 1
ATOM 1623 O O . GLN B 1 20 ? 2.379 -36.25 -5.098 1 37.22 20 GLN B O 1
ATOM 1628 N N . ILE B 1 21 ? 0.446 -36.594 -5.66 1 40.25 21 ILE B N 1
ATOM 1629 C CA . ILE B 1 21 ? 0.111 -35.156 -5.711 1 40.25 21 ILE B CA 1
ATOM 1630 C C . ILE B 1 21 ? 0.43 -34.5 -4.367 1 40.25 21 ILE B C 1
ATOM 1632 O O . ILE B 1 21 ? -0.224 -34.781 -3.361 1 40.25 21 ILE B O 1
ATOM 1636 N N . LEU B 1 22 ? 1.66 -34.5 -3.959 1 39.03 22 LEU B N 1
ATOM 1637 C CA . LEU B 1 22 ? 1.941 -33.625 -2.82 1 39.03 22 LEU B CA 1
ATOM 1638 C C . LEU B 1 22 ? 0.975 -32.438 -2.785 1 39.03 22 LEU B C 1
ATOM 1640 O O . LEU B 1 22 ? 0.891 -31.688 -3.746 1 39.03 22 LEU B O 1
ATOM 1644 N N . ALA B 1 23 ? -0.162 -32.594 -2.246 1 40.94 23 ALA B N 1
ATOM 1645 C CA . ALA B 1 23 ? -1.029 -31.469 -1.911 1 40.94 23 ALA B CA 1
ATOM 1646 C C . ALA B 1 23 ? -0.214 -30.203 -1.674 1 40.94 23 ALA B C 1
ATOM 1648 O O . ALA B 1 23 ? 0.746 -30.203 -0.9 1 40.94 23 ALA B O 1
ATOM 1649 N N . THR B 1 24 ? 0.144 -29.484 -2.689 1 49.03 24 THR B N 1
ATOM 1650 C CA . THR B 1 24 ? 0.775 -28.188 -2.479 1 49.03 24 THR B CA 1
ATOM 1651 C C . THR B 1 24 ? 0.251 -27.531 -1.204 1 49.03 24 THR B C 1
ATOM 1653 O O . THR B 1 24 ? -0.958 -27.344 -1.045 1 49.03 24 THR B O 1
ATOM 1656 N N . PRO B 1 25 ? 0.979 -27.625 -0.166 1 50.66 25 PRO B N 1
ATOM 1657 C CA . PRO B 1 25 ? 0.511 -27.047 1.097 1 50.66 25 PRO B CA 1
ATOM 1658 C C . PRO B 1 25 ? -0.202 -25.703 0.906 1 50.66 25 PRO B C 1
ATOM 1660 O O . PRO B 1 25 ? 0.194 -24.906 0.053 1 50.66 25 PRO B O 1
ATOM 1663 N N . MET B 1 26 ? -1.513 -25.781 1.126 1 57.31 26 MET B N 1
ATOM 1664 C CA . MET B 1 26 ? -2.289 -24.547 1.196 1 57.31 26 MET B CA 1
ATOM 1665 C C . MET B 1 26 ? -1.554 -23.484 2.006 1 57.31 26 MET B C 1
ATOM 1667 O O . MET B 1 26 ? -0.894 -23.797 2.998 1 57.31 26 MET B O 1
ATOM 1671 N N . ARG B 1 27 ? -1.309 -22.312 1.382 1 65.12 27 ARG B N 1
ATOM 1672 C CA . ARG B 1 27 ? -0.68 -21.219 2.129 1 65.12 27 ARG B CA 1
ATOM 1673 C C . ARG B 1 27 ? -1.381 -21 3.465 1 65.12 27 ARG B C 1
ATOM 1675 O O . ARG B 1 27 ? -2.609 -21.062 3.545 1 65.12 27 ARG B O 1
ATOM 1682 N N . PRO B 1 28 ? -0.56 -21.078 4.449 1 68.62 28 PRO B N 1
ATOM 1683 C CA . PRO B 1 28 ? -1.152 -20.75 5.746 1 68.62 28 PRO B CA 1
ATOM 1684 C C . PRO B 1 28 ? -1.974 -19.469 5.711 1 68.62 28 PRO B C 1
ATOM 1686 O O . PRO B 1 28 ? -1.742 -18.594 4.863 1 68.62 28 PRO B O 1
ATOM 1689 N N . PRO B 1 29 ? -2.957 -19.484 6.512 1 77.38 29 PRO B N 1
ATOM 1690 C CA . PRO B 1 29 ? -3.758 -18.266 6.594 1 77.38 29 PRO B CA 1
ATOM 1691 C C . PRO B 1 29 ? -2.926 -17.031 6.969 1 77.38 29 PRO B C 1
ATOM 1693 O O . PRO B 1 29 ? -1.88 -17.172 7.609 1 77.38 29 PRO B O 1
ATOM 1696 N N . LEU B 1 30 ? -3.277 -15.938 6.48 1 87.75 30 LEU B N 1
ATOM 1697 C CA . LEU B 1 30 ? -2.607 -14.688 6.836 1 87.75 30 LEU B CA 1
ATOM 1698 C C . LEU B 1 30 ? -2.807 -14.359 8.312 1 87.75 30 LEU B C 1
ATOM 1700 O O . LEU B 1 30 ? -3.893 -14.57 8.859 1 87.75 30 LEU B O 1
ATOM 1704 N N . ASN B 1 31 ? -1.728 -13.938 8.906 1 88.69 31 ASN B N 1
ATOM 1705 C CA . ASN B 1 31 ? -1.846 -13.414 10.266 1 88.69 31 ASN B CA 1
ATOM 1706 C C . ASN B 1 31 ? -2.564 -12.07 10.289 1 88.69 31 ASN B C 1
ATOM 1708 O O . ASN B 1 31 ? -2.166 -11.133 9.594 1 88.69 31 ASN B O 1
ATOM 1712 N N . LEU B 1 32 ? -3.598 -12.094 11.016 1 90.31 32 LEU B N 1
ATOM 1713 C CA . LEU B 1 32 ? -4.383 -10.867 11.102 1 90.31 32 LEU B CA 1
ATOM 1714 C C . LEU B 1 32 ? -3.887 -9.977 12.242 1 90.31 32 LEU B C 1
ATOM 1716 O O . LEU B 1 32 ? -3.748 -10.445 13.375 1 90.31 32 LEU B O 1
ATOM 1720 N N . ILE B 1 33 ? -3.602 -8.773 11.953 1 88.69 33 ILE B N 1
ATOM 1721 C CA . ILE B 1 33 ? -3.223 -7.781 12.953 1 88.69 33 ILE B CA 1
ATOM 1722 C C . ILE B 1 33 ? -4.273 -6.676 13.016 1 88.69 33 ILE B C 1
ATOM 1724 O O . ILE B 1 33 ? -4.531 -6 12.016 1 88.69 33 ILE B O 1
ATOM 1728 N N . LYS B 1 34 ? -4.855 -6.598 14.156 1 87.69 34 LYS B N 1
ATOM 1729 C CA . LYS B 1 34 ? -5.727 -5.461 14.445 1 87.69 34 LYS B CA 1
ATOM 1730 C C . LYS B 1 34 ? -5.02 -4.438 15.328 1 87.69 34 LYS B C 1
ATOM 1732 O O . LYS B 1 34 ? -4.543 -4.773 16.422 1 87.69 34 LYS B O 1
ATOM 1737 N N . THR B 1 35 ? -4.914 -3.221 14.773 1 83.38 35 THR B N 1
ATOM 1738 C CA . THR B 1 35 ? -4.156 -2.234 15.531 1 83.38 35 THR B CA 1
ATOM 1739 C C . THR B 1 35 ? -4.918 -0.917 15.625 1 83.38 35 THR B C 1
ATOM 1741 O O . THR B 1 35 ? -5.742 -0.605 14.758 1 83.38 35 THR B O 1
ATOM 1744 N N . GLY B 1 36 ? -4.715 -0.256 16.766 1 81.25 36 GLY B N 1
ATOM 1745 C CA . GLY B 1 36 ? -5.277 1.074 16.938 1 81.25 36 GLY B CA 1
ATOM 1746 C C . GLY B 1 36 ? -4.242 2.178 16.844 1 81.25 36 GLY B C 1
ATOM 1747 O O . GLY B 1 36 ? -4.586 3.361 16.844 1 81.25 36 GLY B O 1
ATOM 1748 N N . GLY B 1 37 ? -3.027 1.724 16.703 1 87.31 37 GLY B N 1
ATOM 1749 C CA . GLY B 1 37 ? -1.933 2.68 16.688 1 87.31 37 GLY B CA 1
ATOM 1750 C C . GLY B 1 37 ? -1.126 2.627 15.398 1 87.31 37 GLY B C 1
ATOM 1751 O O . GLY B 1 37 ? -1.489 1.915 14.461 1 87.31 37 GLY B O 1
ATOM 1752 N N . GLY B 1 38 ? -0.159 3.537 15.359 1 91.31 38 GLY B N 1
ATOM 1753 C CA . GLY B 1 38 ? 0.741 3.545 14.219 1 91.31 38 GLY B CA 1
ATOM 1754 C C . GLY B 1 38 ? 1.55 2.268 14.086 1 91.31 38 GLY B C 1
ATOM 1755 O O . GLY B 1 38 ? 1.977 1.692 15.094 1 91.31 38 GLY B O 1
ATOM 1756 N N . LEU B 1 39 ? 1.685 1.878 12.898 1 93.31 39 LEU B N 1
ATOM 1757 C CA . LEU B 1 39 ? 2.352 0.609 12.633 1 93.31 39 LEU B CA 1
ATOM 1758 C C . LEU B 1 39 ? 3.352 0.752 11.484 1 93.31 39 LEU B C 1
ATOM 1760 O O . LEU B 1 39 ? 3.059 1.4 10.477 1 93.31 39 LEU B O 1
ATOM 1764 N N . LYS B 1 40 ? 4.488 0.207 11.695 1 92.88 40 LYS B N 1
ATOM 1765 C CA . LYS B 1 40 ? 5.453 0.002 10.617 1 92.88 40 LYS B CA 1
ATOM 1766 C C . LYS B 1 40 ? 5.727 -1.483 10.398 1 92.88 40 LYS B C 1
ATOM 1768 O O . LYS B 1 40 ? 6.133 -2.188 11.328 1 92.88 40 LYS B O 1
ATOM 1773 N N . VAL B 1 41 ? 5.477 -1.91 9.242 1 92.75 41 VAL B N 1
ATOM 1774 C CA . VAL B 1 41 ? 5.672 -3.318 8.914 1 92.75 41 VAL B CA 1
ATOM 1775 C C . VAL B 1 41 ? 6.887 -3.469 8 1 92.75 41 VAL B C 1
ATOM 1777 O O . VAL B 1 41 ? 7.004 -2.77 6.988 1 92.75 41 VAL B O 1
ATOM 1780 N N . GLN B 1 42 ? 7.73 -4.367 8.422 1 89.88 42 GLN B N 1
ATOM 1781 C CA . GLN B 1 42 ? 8.922 -4.668 7.637 1 89.88 42 GLN B CA 1
ATOM 1782 C C . GLN B 1 42 ? 9.148 -6.172 7.531 1 89.88 42 GLN B C 1
ATOM 1784 O O . GLN B 1 42 ? 8.945 -6.906 8.5 1 89.88 42 GLN B O 1
ATOM 1789 N N . THR B 1 43 ? 9.398 -6.578 6.332 1 90.38 43 THR B N 1
ATOM 1790 C CA . THR B 1 43 ? 9.789 -7.965 6.117 1 90.38 43 THR B CA 1
ATOM 1791 C C . THR B 1 43 ? 11.156 -8.039 5.434 1 90.38 43 THR B C 1
ATOM 1793 O O . THR B 1 43 ? 11.531 -7.133 4.691 1 90.38 43 THR B O 1
ATOM 1796 N N . THR B 1 44 ? 11.898 -9.125 5.707 1 91.94 44 THR B N 1
ATOM 1797 C CA . THR B 1 44 ? 13.25 -9.234 5.16 1 91.94 44 THR B CA 1
ATOM 1798 C C . THR B 1 44 ? 13.25 -10.125 3.922 1 91.94 44 THR B C 1
ATOM 1800 O O . THR B 1 44 ? 14.297 -10.32 3.291 1 91.94 44 THR B O 1
ATOM 1803 N N . THR B 1 45 ? 12.117 -10.688 3.533 1 94.81 45 THR B N 1
ATOM 1804 C CA . THR B 1 45 ? 12.016 -11.586 2.391 1 94.81 45 THR B CA 1
ATOM 1805 C C . THR B 1 45 ? 11.211 -10.945 1.264 1 94.81 45 THR B C 1
ATOM 1807 O O . THR B 1 45 ? 10.422 -10.023 1.503 1 94.81 45 THR B O 1
ATOM 1810 N N . PRO B 1 46 ? 11.43 -11.438 0.03 1 97.44 46 PRO B N 1
ATOM 1811 C CA . PRO B 1 46 ? 10.594 -10.945 -1.064 1 97.44 46 PRO B CA 1
ATOM 1812 C C . PRO B 1 46 ? 9.102 -11.156 -0.807 1 97.44 46 PRO B C 1
ATOM 1814 O O . PRO B 1 46 ? 8.711 -12.18 -0.25 1 97.44 46 PRO B O 1
ATOM 1817 N N . HIS B 1 47 ? 8.32 -10.125 -1.166 1 97.5 47 HIS B N 1
ATOM 1818 C CA . HIS B 1 47 ? 6.898 -10.203 -0.85 1 97.5 47 HIS B CA 1
ATOM 1819 C C . HIS B 1 47 ? 6.086 -9.242 -1.711 1 97.5 47 HIS B C 1
ATOM 1821 O O . HIS B 1 47 ? 6.645 -8.336 -2.33 1 97.5 47 HIS B O 1
ATOM 1827 N N . LEU B 1 48 ? 4.855 -9.539 -1.782 1 97.19 48 LEU B N 1
ATOM 1828 C CA . LEU B 1 48 ? 3.885 -8.656 -2.426 1 97.19 48 LEU B CA 1
ATOM 1829 C C . LEU B 1 48 ? 3.086 -7.879 -1.388 1 97.19 48 LEU B C 1
ATOM 1831 O O . LEU B 1 48 ? 2.699 -8.43 -0.354 1 97.19 48 LEU B O 1
ATOM 1835 N N . VAL B 1 49 ? 2.92 -6.652 -1.68 1 96.19 49 VAL B N 1
ATOM 1836 C CA . VAL B 1 49 ? 2.027 -5.828 -0.871 1 96.19 49 VAL B CA 1
ATOM 1837 C C . VAL B 1 49 ? 0.762 -5.508 -1.662 1 96.19 49 VAL B C 1
ATOM 1839 O O . VAL B 1 49 ? 0.833 -4.992 -2.779 1 96.19 49 VAL B O 1
ATOM 1842 N N . GLY B 1 50 ? -0.348 -5.805 -1.099 1 94.69 50 GLY B N 1
ATOM 1843 C CA . GLY B 1 50 ? -1.638 -5.492 -1.694 1 94.69 50 GLY B CA 1
ATOM 1844 C C . GLY B 1 50 ? -2.467 -4.535 -0.857 1 94.69 50 GLY B C 1
ATOM 1845 O O . GLY B 1 50 ? -2.551 -4.684 0.364 1 94.69 50 GLY B O 1
ATOM 1846 N N . LEU B 1 51 ? -3.061 -3.65 -1.536 1 91.06 51 LEU B N 1
ATOM 1847 C CA . LEU B 1 51 ? -3.951 -2.717 -0.858 1 91.06 51 LEU B CA 1
ATOM 1848 C C . LEU B 1 51 ? -5.406 -2.994 -1.219 1 91.06 51 LEU B C 1
ATOM 1850 O O . LEU B 1 51 ? -6.289 -2.186 -0.925 1 91.06 51 LEU B O 1
ATOM 1854 N N . GLY B 1 52 ? -5.672 -4.137 -1.739 1 85.25 52 GLY B N 1
ATOM 1855 C CA . GLY B 1 52 ? -7.02 -4.512 -2.135 1 85.25 52 GLY B CA 1
ATOM 1856 C C . GLY B 1 52 ? -7.406 -3.988 -3.504 1 85.25 52 GLY B C 1
ATOM 1857 O O . GLY B 1 52 ? -6.668 -3.207 -4.109 1 85.25 52 GLY B O 1
ATOM 1858 N N . SER B 1 53 ? -8.602 -4.637 -3.908 1 77.81 53 SER B N 1
ATOM 1859 C CA . SER B 1 53 ? -9.109 -4.25 -5.219 1 77.81 53 SER B CA 1
ATOM 1860 C C . SER B 1 53 ? -10.164 -3.154 -5.102 1 77.81 53 SER B C 1
ATOM 1862 O O . SER B 1 53 ? -11.062 -3.238 -4.262 1 77.81 53 SER B O 1
ATOM 1864 N N . GLY B 1 54 ? -9.75 -1.902 -5.52 1 78.5 54 GLY B N 1
ATOM 1865 C CA . GLY B 1 54 ? -10.773 -0.87 -5.602 1 78.5 54 GLY B CA 1
ATOM 1866 C C . GLY B 1 54 ? -10.641 0.187 -4.52 1 78.5 54 GLY B C 1
ATOM 1867 O O . GLY B 1 54 ? -9.867 0.024 -3.578 1 78.5 54 GLY B O 1
ATOM 1868 N N . ARG B 1 55 ? -11.594 1.021 -4.512 1 85.5 55 ARG B N 1
ATOM 1869 C CA . ARG B 1 55 ? -11.516 2.225 -3.689 1 85.5 55 ARG B CA 1
ATOM 1870 C C . ARG B 1 55 ? -12.047 1.965 -2.285 1 85.5 55 ARG B C 1
ATOM 1872 O O . ARG B 1 55 ? -11.688 2.668 -1.338 1 85.5 55 ARG B O 1
ATOM 1879 N N . LEU B 1 56 ? -12.844 0.922 -2.137 1 90.75 56 LEU B N 1
ATOM 1880 C CA . LEU B 1 56 ? -13.5 0.717 -0.85 1 90.75 56 LEU B CA 1
ATOM 1881 C C . LEU B 1 56 ? -12.734 -0.297 -0.005 1 90.75 56 LEU B C 1
ATOM 1883 O O . LEU B 1 56 ? -13.141 -0.606 1.118 1 90.75 56 LEU B O 1
ATOM 1887 N N . SER B 1 57 ? -11.656 -0.8 -0.498 1 91.12 57 SER B N 1
ATOM 1888 C CA . SER B 1 57 ? -10.828 -1.713 0.282 1 91.12 57 SER B CA 1
ATOM 1889 C C . SER B 1 57 ? -9.961 -0.954 1.285 1 91.12 57 SER B C 1
ATOM 1891 O O . SER B 1 57 ? -9.344 0.057 0.944 1 91.12 57 SER B O 1
ATOM 1893 N N . VAL B 1 58 ? -9.852 -1.494 2.525 1 93.56 58 VAL B N 1
ATOM 1894 C CA . VAL B 1 58 ? -9.117 -0.791 3.576 1 93.56 58 VAL B CA 1
ATOM 1895 C C . VAL B 1 58 ? -7.98 -1.67 4.09 1 93.56 58 VAL B C 1
ATOM 1897 O O . VAL B 1 58 ? -7.051 -1.178 4.734 1 93.56 58 VAL B O 1
ATOM 1900 N N . ALA B 1 59 ? -8 -2.889 3.842 1 90.75 59 ALA B N 1
ATOM 1901 C CA . ALA B 1 59 ? -6.992 -3.797 4.383 1 90.75 59 ALA B CA 1
ATOM 1902 C C . ALA B 1 59 ? -5.703 -3.736 3.57 1 90.75 59 ALA B C 1
ATOM 1904 O O . ALA B 1 59 ? -5.727 -3.412 2.379 1 90.75 59 ALA B O 1
ATOM 1905 N N . ILE B 1 60 ? -4.602 -3.977 4.242 1 92.88 60 ILE B N 1
ATOM 1906 C CA . ILE B 1 60 ? -3.297 -4.16 3.611 1 92.88 60 ILE B CA 1
ATOM 1907 C C . ILE B 1 60 ? -2.855 -5.613 3.754 1 92.88 60 ILE B C 1
ATOM 1909 O O . ILE B 1 60 ? -2.922 -6.184 4.848 1 92.88 60 ILE B O 1
ATOM 1913 N N . THR B 1 61 ? -2.391 -6.176 2.736 1 93.69 61 THR B N 1
ATOM 1914 C CA . THR B 1 61 ? -1.919 -7.555 2.811 1 93.69 61 THR B CA 1
ATOM 1915 C C . THR B 1 61 ? -0.45 -7.645 2.406 1 93.69 61 THR B C 1
ATOM 1917 O O . THR B 1 61 ? -0.014 -6.961 1.477 1 93.69 61 THR B O 1
ATOM 1920 N N . LEU B 1 62 ? 0.262 -8.344 3.15 1 95.12 62 LEU B N 1
ATOM 1921 C CA . LEU B 1 62 ? 1.639 -8.711 2.842 1 95.12 62 LEU B CA 1
ATOM 1922 C C . LEU B 1 62 ? 1.754 -10.219 2.602 1 95.12 62 LEU B C 1
ATOM 1924 O O . LEU B 1 62 ? 1.397 -11.016 3.469 1 95.12 62 LEU B O 1
ATOM 1928 N N . MET B 1 63 ? 2.213 -10.609 1.443 1 95.75 63 MET B N 1
ATOM 1929 C CA . MET B 1 63 ? 2.305 -12.008 1.052 1 95.75 63 MET B CA 1
ATOM 1930 C C . MET B 1 63 ? 3.736 -12.383 0.685 1 95.75 63 MET B C 1
ATOM 1932 O O . MET B 1 63 ? 4.234 -11.984 -0.372 1 95.75 63 MET B O 1
ATOM 1936 N N . PRO B 1 64 ? 4.316 -13.172 1.461 1 95.56 64 PRO B N 1
ATOM 1937 C CA . PRO B 1 64 ? 5.695 -13.562 1.161 1 95.56 64 PRO B CA 1
ATOM 1938 C C . PRO B 1 64 ? 5.801 -14.453 -0.079 1 95.56 64 PRO B C 1
ATOM 1940 O O . PRO B 1 64 ? 4.895 -15.242 -0.356 1 95.56 64 PRO B O 1
ATOM 1943 N N . LEU B 1 65 ? 6.812 -14.172 -0.765 1 97.06 65 LEU B N 1
ATOM 1944 C CA . LEU B 1 65 ? 7.172 -15.062 -1.865 1 97.06 65 LEU B CA 1
ATOM 1945 C C . LEU B 1 65 ? 8.297 -16.016 -1.455 1 97.06 65 LEU B C 1
ATOM 1947 O O . LEU B 1 65 ? 9.469 -15.742 -1.719 1 97.06 65 LEU B O 1
ATOM 1951 N N . ASN B 1 66 ? 7.945 -17.109 -0.874 1 94.69 66 ASN B N 1
ATOM 1952 C CA . ASN B 1 66 ? 8.898 -18.109 -0.39 1 94.69 66 ASN B CA 1
ATOM 1953 C C . ASN B 1 66 ? 9.547 -18.859 -1.542 1 94.69 66 ASN B C 1
ATOM 1955 O O . ASN B 1 66 ? 9.133 -18.734 -2.693 1 94.69 66 ASN B O 1
ATOM 1959 N N . GLU B 1 67 ? 10.602 -19.641 -1.161 1 97.12 67 GLU B N 1
ATOM 1960 C CA . GLU B 1 67 ? 11.219 -20.516 -2.152 1 97.12 67 GLU B CA 1
ATOM 1961 C C . GLU B 1 67 ? 10.188 -21.422 -2.803 1 97.12 67 GLU B C 1
ATOM 1963 O O . GLU B 1 67 ? 9.312 -21.969 -2.121 1 97.12 67 GLU B O 1
ATOM 1968 N N . GLY B 1 68 ? 10.273 -21.547 -4.176 1 97.75 68 GLY B N 1
ATOM 1969 C CA . GLY B 1 68 ? 9.32 -22.375 -4.883 1 97.75 68 GLY B CA 1
ATOM 1970 C C . GLY B 1 68 ? 8.289 -21.578 -5.656 1 97.75 68 GLY B C 1
ATOM 1971 O O . GLY B 1 68 ? 8.602 -20.531 -6.219 1 97.75 68 GLY B O 1
ATOM 1972 N N . VAL B 1 69 ? 7.102 -22.219 -5.809 1 97.81 69 VAL B N 1
ATOM 1973 C CA . VAL B 1 69 ? 6.086 -21.656 -6.699 1 97.81 69 VAL B CA 1
ATOM 1974 C C . VAL B 1 69 ? 4.965 -21.031 -5.871 1 97.81 69 VAL B C 1
ATOM 1976 O O . VAL B 1 69 ? 4.496 -21.625 -4.898 1 97.81 69 VAL B O 1
ATOM 1979 N N . THR B 1 70 ? 4.613 -19.812 -6.172 1 97.19 70 THR B N 1
ATOM 1980 C CA . THR B 1 70 ? 3.406 -19.156 -5.676 1 97.19 70 THR B CA 1
ATOM 1981 C C . THR B 1 70 ? 2.373 -19.016 -6.789 1 97.19 70 THR B C 1
ATOM 1983 O O . THR B 1 70 ? 2.607 -18.312 -7.777 1 97.19 70 THR B O 1
ATOM 1986 N N . ARG B 1 71 ? 1.275 -19.641 -6.609 1 98 71 ARG B N 1
ATOM 1987 C CA . ARG B 1 71 ? 0.203 -19.578 -7.598 1 98 71 ARG B CA 1
ATOM 1988 C C . ARG B 1 71 ? -0.801 -18.484 -7.242 1 98 71 ARG B C 1
ATOM 1990 O O . ARG B 1 71 ? -1.229 -18.375 -6.094 1 98 71 ARG B O 1
ATOM 1997 N N . ILE B 1 72 ? -1.174 -17.688 -8.234 1 97.44 72 ILE B N 1
ATOM 1998 C CA . ILE B 1 72 ? -2.143 -16.609 -8.023 1 97.44 72 ILE B CA 1
ATOM 1999 C C . ILE B 1 72 ? -3.318 -16.781 -8.984 1 97.44 72 ILE B C 1
ATOM 2001 O O . ILE B 1 72 ? -3.127 -16.969 -10.188 1 97.44 72 ILE B O 1
ATOM 2005 N N . GLY B 1 73 ? -4.441 -16.734 -8.477 1 97.38 73 GLY B N 1
ATOM 2006 C CA . GLY B 1 73 ? -5.656 -16.906 -9.258 1 97.38 73 GLY B CA 1
ATOM 2007 C C . GLY B 1 73 ? -6.922 -16.75 -8.43 1 97.38 73 GLY B C 1
ATOM 2008 O O . GLY B 1 73 ? -6.914 -16.125 -7.379 1 97.38 73 GLY B O 1
ATOM 2009 N N . ARG B 1 74 ? -7.996 -17.266 -8.992 1 96.44 74 ARG B N 1
ATOM 2010 C CA . ARG B 1 74 ? -9.289 -17.141 -8.328 1 96.44 74 ARG B CA 1
ATOM 2011 C C . ARG B 1 74 ? -9.531 -18.297 -7.375 1 96.44 74 ARG B C 1
ATOM 2013 O O . ARG B 1 74 ? -8.836 -19.312 -7.438 1 96.44 74 ARG B O 1
ATOM 2020 N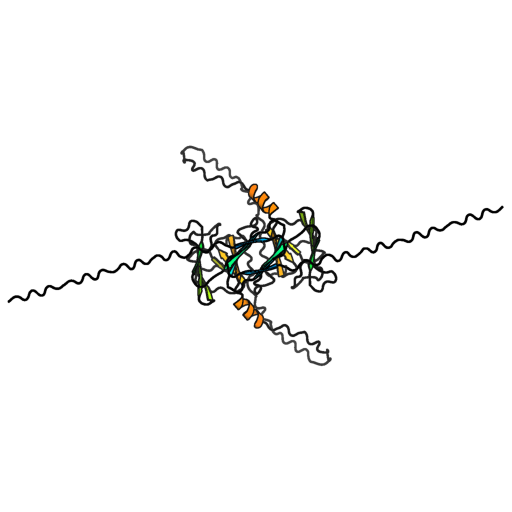 N . GLU B 1 75 ? -10.562 -18.094 -6.52 1 94.06 75 GLU B N 1
ATOM 2021 C CA . GLU B 1 75 ? -10.906 -19.094 -5.516 1 94.06 75 GLU B CA 1
ATOM 2022 C C . GLU B 1 75 ? -11.469 -20.359 -6.164 1 94.06 75 GLU B C 1
ATOM 2024 O O . GLU B 1 75 ? -11.312 -21.453 -5.637 1 94.06 75 GLU B O 1
ATOM 2029 N N . ASP B 1 76 ? -12.055 -20.203 -7.316 1 95.75 76 ASP B N 1
ATOM 2030 C CA . ASP B 1 76 ? -12.758 -21.312 -7.953 1 95.75 76 ASP B CA 1
ATOM 2031 C C . ASP B 1 76 ? -11.82 -22.109 -8.859 1 95.75 76 ASP B C 1
ATOM 2033 O O . ASP B 1 76 ? -12.266 -22.984 -9.617 1 95.75 76 ASP B O 1
ATOM 2037 N N . ALA B 1 77 ? -10.602 -21.844 -8.766 1 96.44 77 ALA B N 1
ATOM 2038 C CA . ALA B 1 77 ? -9.648 -22.578 -9.586 1 96.44 77 ALA B CA 1
ATOM 2039 C C . ALA B 1 77 ? -9.633 -24.062 -9.211 1 96.44 77 ALA B C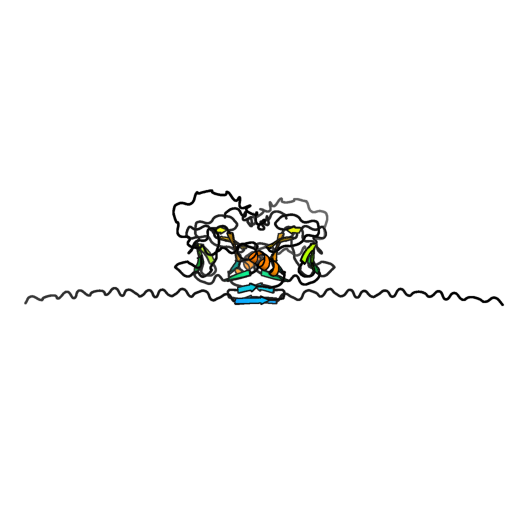 1
ATOM 2041 O O . ALA B 1 77 ? -9.836 -24.406 -8.047 1 96.44 77 ALA B O 1
ATOM 2042 N N . SER B 1 78 ? -9.328 -24.891 -10.188 1 95.56 78 SER B N 1
ATOM 2043 C CA . SER B 1 78 ? -9.234 -26.328 -9.945 1 95.56 78 SER B CA 1
ATOM 2044 C C . SER B 1 78 ? -8.039 -26.656 -9.055 1 95.56 78 SER B C 1
ATOM 2046 O O . SER B 1 78 ? -8.125 -27.531 -8.188 1 95.56 78 SER B O 1
ATOM 2048 N N . VAL B 1 79 ? -7 -26.062 -9.344 1 94.19 79 VAL B N 1
ATOM 2049 C CA . VAL B 1 79 ? -5.812 -26.188 -8.508 1 94.19 79 VAL B CA 1
ATOM 2050 C C . VAL B 1 79 ? -5.82 -25.094 -7.43 1 94.19 79 VAL B C 1
ATOM 2052 O O . VAL B 1 79 ? -6.066 -23.922 -7.727 1 94.19 79 VAL B O 1
ATOM 2055 N N . PRO B 1 80 ? -5.602 -25.5 -6.195 1 94.62 80 PRO B N 1
ATOM 2056 C CA . PRO B 1 80 ? -5.578 -24.484 -5.141 1 94.62 80 PRO B CA 1
ATOM 2057 C C . PRO B 1 80 ? -4.57 -23.375 -5.422 1 94.62 80 PRO B C 1
ATOM 2059 O O . PRO B 1 80 ? -3.443 -23.656 -5.848 1 94.62 80 PRO B O 1
ATOM 2062 N N . GLN B 1 81 ? -4.957 -22.188 -5.176 1 95.88 81 GLN B N 1
ATOM 2063 C CA . GLN B 1 81 ? -4.109 -21.016 -5.371 1 95.88 81 GLN B CA 1
ATOM 2064 C C . GLN B 1 81 ? -3.535 -20.531 -4.043 1 95.88 81 GLN B C 1
ATOM 2066 O O . GLN B 1 81 ? -4.219 -20.547 -3.02 1 95.88 81 GLN B O 1
ATOM 2071 N N . ASP B 1 82 ? -2.303 -20.094 -4.062 1 95.19 82 ASP B N 1
ATOM 2072 C CA . ASP B 1 82 ? -1.659 -19.562 -2.865 1 95.19 82 ASP B CA 1
ATOM 2073 C C . ASP B 1 82 ? -2.182 -18.156 -2.533 1 95.19 82 ASP B C 1
ATOM 2075 O O . ASP B 1 82 ? -2.279 -17.797 -1.36 1 95.19 82 ASP B O 1
ATOM 2079 N N . ILE B 1 83 ? -2.398 -17.391 -3.479 1 95.06 83 ILE B N 1
ATOM 2080 C CA . ILE B 1 83 ? -3.008 -16.062 -3.359 1 95.06 83 ILE B CA 1
ATOM 2081 C C . ILE B 1 83 ? -4.281 -16 -4.199 1 95.06 83 ILE B C 1
ATOM 2083 O O . ILE B 1 83 ? -4.238 -16.188 -5.418 1 95.06 83 ILE B O 1
ATOM 2087 N N . THR B 1 84 ? -5.332 -15.773 -3.477 1 94.62 84 THR B N 1
ATOM 2088 C CA . THR B 1 84 ? -6.613 -15.703 -4.172 1 94.62 84 THR B CA 1
ATOM 2089 C C . THR B 1 84 ? -7.062 -14.258 -4.34 1 94.62 84 THR B C 1
ATOM 2091 O O . THR B 1 84 ? -7.086 -13.492 -3.373 1 94.62 84 THR B O 1
ATOM 2094 N N . ILE B 1 85 ? -7.438 -13.906 -5.574 1 93 85 ILE B N 1
ATOM 2095 C CA . ILE B 1 85 ? -7.906 -12.562 -5.875 1 93 85 ILE B CA 1
ATOM 2096 C C . ILE B 1 85 ? -9.133 -12.633 -6.781 1 93 85 ILE B C 1
ATOM 2098 O O . ILE B 1 85 ? -9.477 -13.703 -7.289 1 93 85 ILE B O 1
ATOM 2102 N N . GLU B 1 86 ? -9.789 -11.438 -6.824 1 90.94 86 GLU B N 1
ATOM 2103 C CA . GLU B 1 86 ? -10.977 -11.32 -7.664 1 90.94 86 GLU B CA 1
ATOM 2104 C C . GLU B 1 86 ? -10.969 -10.016 -8.453 1 90.94 86 GLU B C 1
ATOM 2106 O O . GLU B 1 86 ? -10.273 -9.062 -8.086 1 90.94 86 GLU B O 1
ATOM 2111 N N . GLY B 1 87 ? -11.766 -10.07 -9.578 1 88.75 87 GLY B N 1
ATOM 2112 C CA . GLY B 1 87 ? -11.891 -8.875 -10.398 1 88.75 87 GLY B CA 1
ATOM 2113 C C . GLY B 1 87 ? -11.961 -9.18 -11.883 1 88.75 87 GLY B C 1
ATOM 2114 O O . GLY B 1 87 ? -11.812 -10.328 -12.297 1 88.75 87 GLY B O 1
ATOM 2115 N N . LEU B 1 88 ? -12.148 -8.086 -12.641 1 89.88 88 LEU B N 1
ATOM 2116 C CA . LEU B 1 88 ? -12.281 -8.219 -14.086 1 89.88 88 LEU B CA 1
ATOM 2117 C C . LEU B 1 88 ? -10.969 -8.695 -14.711 1 89.88 88 LEU B C 1
ATOM 2119 O O . LEU B 1 88 ? -9.906 -8.148 -14.422 1 89.88 88 LEU B O 1
ATOM 2123 N N . GLY B 1 89 ? -11.062 -9.742 -15.438 1 94.75 89 GLY B N 1
ATOM 2124 C CA . GLY B 1 89 ? -9.906 -10.203 -16.188 1 94.75 89 GLY B CA 1
ATOM 2125 C C . GLY B 1 89 ? -9.031 -11.164 -15.406 1 94.75 89 GLY B C 1
ATOM 2126 O O . GLY B 1 89 ? -7.969 -11.578 -15.883 1 94.75 89 GLY B O 1
ATOM 2127 N N . ILE B 1 90 ? -9.461 -11.461 -14.227 1 96.31 90 ILE B N 1
ATOM 2128 C CA . ILE B 1 90 ? -8.703 -12.43 -13.438 1 96.31 90 ILE B CA 1
ATOM 2129 C C . ILE B 1 90 ? -9.148 -13.844 -13.789 1 96.31 90 ILE B C 1
ATOM 2131 O O . ILE B 1 90 ? -10.336 -14.18 -13.672 1 96.31 90 ILE B O 1
ATOM 2135 N N . GLU B 1 91 ? -8.219 -14.656 -14.18 1 97.56 91 GLU B N 1
ATOM 2136 C CA . GLU B 1 91 ? -8.516 -16.047 -14.539 1 97.56 91 GLU B CA 1
ATOM 2137 C C . GLU B 1 91 ? -8.352 -16.969 -13.336 1 97.56 91 GLU B C 1
ATOM 2139 O O . GLU B 1 91 ? -7.691 -16.609 -12.352 1 97.56 91 GLU B O 1
ATOM 2144 N N . ALA B 1 92 ? -8.984 -18.156 -13.398 1 97.12 92 ALA B N 1
ATOM 2145 C CA . ALA B 1 92 ? -8.945 -19.109 -12.289 1 97.12 92 ALA B CA 1
ATOM 2146 C C . ALA B 1 92 ? -7.508 -19.438 -11.898 1 97.12 92 ALA B C 1
ATOM 2148 O O . ALA B 1 92 ? -7.152 -19.375 -10.719 1 97.12 92 ALA B O 1
ATOM 2149 N N . GLU B 1 93 ? -6.766 -19.859 -12.781 1 97.5 93 GLU B N 1
ATOM 2150 C CA . GLU B 1 93 ? -5.312 -19.953 -12.672 1 97.5 93 GLU B CA 1
ATOM 2151 C C . GLU B 1 93 ? -4.617 -18.859 -13.469 1 97.5 93 GLU B C 1
ATOM 2153 O O . GLU B 1 93 ? -4.316 -19.047 -14.648 1 97.5 93 GLU B O 1
ATOM 2158 N N . HIS B 1 94 ? -4.332 -17.766 -12.797 1 98.06 94 HIS B N 1
ATOM 2159 C CA . HIS B 1 94 ? -4.02 -16.531 -13.523 1 98.06 94 HIS B CA 1
ATOM 2160 C C . HIS B 1 94 ? -2.529 -16.453 -13.836 1 98.06 94 HIS B C 1
ATOM 2162 O O . HIS B 1 94 ? -2.146 -16.156 -14.969 1 98.06 94 HIS B O 1
ATOM 2168 N N . CYS B 1 95 ? -1.658 -16.625 -12.852 1 98.44 95 CYS B N 1
ATOM 2169 C CA . CYS B 1 95 ? -0.217 -16.562 -13.062 1 98.44 95 CYS B CA 1
ATOM 2170 C C . CYS B 1 95 ? 0.531 -17.266 -11.93 1 98.44 95 CYS B C 1
ATOM 2172 O O . CYS B 1 95 ? -0.082 -17.719 -10.969 1 98.44 95 CYS B O 1
ATOM 2174 N N . ARG B 1 96 ? 1.864 -17.406 -12.109 1 98.56 96 ARG B N 1
ATOM 2175 C CA . ARG B 1 96 ? 2.752 -17.969 -11.094 1 98.56 96 ARG B CA 1
ATOM 2176 C C . ARG B 1 96 ? 3.965 -17.078 -10.875 1 98.56 96 ARG B C 1
ATOM 2178 O O . ARG B 1 96 ? 4.449 -16.438 -11.812 1 98.56 96 ARG B O 1
ATOM 2185 N N . ILE B 1 97 ? 4.328 -17.016 -9.703 1 98.69 97 ILE B N 1
ATOM 2186 C CA . ILE B 1 97 ? 5.602 -16.391 -9.359 1 98.69 97 ILE B CA 1
ATOM 2187 C C . ILE B 1 97 ? 6.543 -17.422 -8.75 1 98.69 97 ILE B C 1
ATOM 2189 O O . ILE B 1 97 ? 6.176 -18.125 -7.797 1 98.69 97 ILE B O 1
ATOM 2193 N N . ILE B 1 98 ? 7.738 -17.484 -9.289 1 98.75 98 ILE B N 1
ATOM 2194 C CA . ILE B 1 98 ? 8.68 -18.516 -8.844 1 98.75 98 ILE B CA 1
ATOM 2195 C C . ILE B 1 98 ? 9.883 -17.859 -8.188 1 98.75 98 ILE B C 1
ATOM 2197 O O . ILE B 1 98 ? 10.492 -16.938 -8.758 1 98.75 98 ILE B O 1
ATOM 2201 N N . ASN B 1 99 ? 10.18 -18.297 -7.004 1 98.62 99 ASN B N 1
ATOM 2202 C CA . ASN B 1 99 ? 11.383 -17.891 -6.281 1 98.62 99 ASN B CA 1
ATOM 2203 C C . ASN B 1 99 ? 12.445 -18.984 -6.312 1 98.62 99 ASN B C 1
ATOM 2205 O O . ASN B 1 99 ? 12.234 -20.078 -5.789 1 98.62 99 ASN B O 1
ATOM 2209 N N . ARG B 1 100 ? 13.469 -18.703 -6.926 1 98.31 100 ARG B N 1
ATOM 2210 C CA . ARG B 1 100 ? 14.625 -19.594 -6.926 1 98.31 100 ARG B CA 1
ATOM 2211 C C . ARG B 1 100 ? 15.859 -18.891 -6.367 1 98.31 100 ARG B C 1
ATOM 2213 O O . ARG B 1 100 ? 16.562 -18.188 -7.094 1 98.31 100 ARG B O 1
ATOM 2220 N N . GLY B 1 101 ? 16.141 -19.172 -5.094 1 96.56 101 GLY B N 1
ATOM 2221 C CA . GLY B 1 101 ? 17.312 -18.578 -4.457 1 96.56 101 GLY B CA 1
ATOM 2222 C C . GLY B 1 101 ? 17.25 -17.062 -4.391 1 96.56 101 GLY B C 1
ATOM 2223 O O . GLY B 1 101 ? 18.266 -16.391 -4.594 1 96.56 101 GLY B O 1
ATOM 2224 N N . GLY B 1 102 ? 16.141 -16.531 -4.352 1 96.44 102 GLY B N 1
ATOM 2225 C CA . GLY B 1 102 ? 16.016 -15.086 -4.242 1 96.44 102 GLY B CA 1
ATOM 2226 C C . GLY B 1 102 ? 15.766 -14.406 -5.574 1 96.44 102 GLY B C 1
ATOM 2227 O O . GLY B 1 102 ? 15.539 -13.195 -5.629 1 96.44 102 GLY B O 1
ATOM 2228 N N . VAL B 1 103 ? 15.914 -15.211 -6.59 1 98.25 103 VAL B N 1
ATOM 2229 C CA . VAL B 1 103 ? 15.586 -14.703 -7.914 1 98.25 103 VAL B CA 1
ATOM 2230 C C . VAL B 1 103 ? 14.102 -14.938 -8.203 1 98.25 103 VAL B C 1
ATOM 2232 O O . VAL B 1 103 ? 13.641 -16.078 -8.25 1 98.25 103 VAL B O 1
ATOM 2235 N N . ILE B 1 104 ? 13.344 -13.828 -8.391 1 98.81 104 ILE B N 1
ATOM 2236 C CA . ILE B 1 104 ? 11.891 -13.906 -8.477 1 98.81 104 ILE B CA 1
ATOM 2237 C C . ILE B 1 104 ? 11.438 -13.695 -9.922 1 98.81 104 ILE B C 1
ATOM 2239 O O . ILE B 1 104 ? 11.758 -12.68 -10.539 1 98.81 104 ILE B O 1
ATOM 2243 N N . THR B 1 105 ? 10.664 -14.648 -10.438 1 98.88 105 THR B N 1
ATOM 2244 C CA . THR B 1 105 ? 10.227 -14.578 -11.82 1 98.88 105 THR B CA 1
ATOM 2245 C C . THR B 1 105 ? 8.703 -14.688 -11.914 1 98.88 105 THR B C 1
ATOM 2247 O O . THR B 1 105 ? 8.102 -15.578 -11.32 1 98.88 105 THR B O 1
ATOM 2250 N N . LEU B 1 106 ? 8.086 -13.734 -12.648 1 98.81 106 LEU B N 1
ATOM 2251 C CA . LEU B 1 106 ? 6.66 -13.781 -12.945 1 98.81 106 LEU B CA 1
ATOM 2252 C C . LEU B 1 106 ? 6.395 -14.602 -14.211 1 98.81 106 LEU B C 1
ATOM 2254 O O . LEU B 1 106 ? 7.016 -14.359 -15.25 1 98.81 106 LEU B O 1
ATOM 2258 N N . HIS B 1 107 ? 5.547 -15.539 -14.062 1 98.75 107 HIS B N 1
ATOM 2259 C CA . HIS B 1 107 ? 5.074 -16.328 -15.195 1 98.75 107 HIS B CA 1
ATOM 2260 C C . HIS B 1 107 ? 3.605 -16.062 -15.484 1 98.75 107 HIS B C 1
ATOM 2262 O O . HIS B 1 107 ? 2.723 -16.594 -14.805 1 98.75 107 HIS B O 1
ATOM 2268 N N . PRO B 1 108 ? 3.199 -15.219 -16.438 1 97.62 108 PRO B N 1
ATOM 2269 C CA . PRO B 1 108 ? 1.826 -14.766 -16.688 1 97.62 108 PRO B CA 1
ATOM 2270 C C . PRO B 1 108 ? 0.919 -15.891 -17.188 1 97.62 108 PRO B C 1
ATOM 2272 O O . PRO B 1 108 ? -0.307 -15.773 -17.109 1 97.62 108 PRO B O 1
ATOM 2275 N N . SER B 1 109 ? 1.359 -16.969 -17.688 1 93.94 109 SER B N 1
ATOM 2276 C CA . SER B 1 109 ? 0.586 -18.109 -18.156 1 93.94 109 SER B CA 1
ATOM 2277 C C . SER B 1 109 ? -0.416 -17.703 -19.234 1 93.94 109 SER B C 1
ATOM 2279 O O . SER B 1 109 ? -1.563 -18.156 -19.219 1 93.94 109 SER B O 1
ATOM 2281 N N . GLY B 1 110 ? -0.134 -16.734 -20.078 1 95.88 110 GLY B N 1
ATOM 2282 C CA . GLY B 1 110 ? -0.981 -16.297 -21.172 1 95.88 110 GLY B CA 1
ATOM 2283 C C . GLY B 1 110 ? -2.061 -15.32 -20.75 1 95.88 110 GLY B C 1
ATOM 2284 O O . GLY B 1 110 ? -2.881 -14.898 -21.562 1 95.88 110 GLY B O 1
ATOM 2285 N N . ASN B 1 111 ? -2.064 -14.945 -19.484 1 97.38 111 ASN B N 1
ATOM 2286 C CA . ASN B 1 111 ? -3.107 -14.078 -18.953 1 97.38 111 ASN B CA 1
ATOM 2287 C C . ASN B 1 111 ? -2.613 -12.641 -18.781 1 97.38 111 ASN B C 1
ATOM 2289 O O . ASN B 1 111 ? -1.424 -12.367 -18.953 1 97.38 111 ASN B O 1
ATOM 2293 N N . LEU B 1 112 ? -3.496 -11.766 -18.531 1 97.38 112 LEU B N 1
ATOM 2294 C CA . LEU B 1 112 ? -3.189 -10.336 -18.469 1 97.38 112 LEU B CA 1
ATOM 2295 C C . LEU B 1 112 ? -2.357 -10 -17.234 1 97.38 112 LEU B C 1
ATOM 2297 O O . LEU B 1 112 ? -2.859 -10.055 -16.109 1 97.38 112 LEU B O 1
ATOM 2301 N N . CYS B 1 113 ? -1.123 -9.688 -17.453 1 97.75 113 CYS B N 1
ATOM 2302 C CA . CYS B 1 113 ? -0.182 -9.227 -16.438 1 97.75 113 CYS B CA 1
ATOM 2303 C C . CYS B 1 113 ? 0.623 -8.031 -16.953 1 97.75 113 CYS B C 1
ATOM 2305 O O . CYS B 1 113 ? 1.015 -7.992 -18.109 1 97.75 113 CYS B O 1
ATOM 2307 N N . SER B 1 114 ? 0.819 -7.086 -16.141 1 97.44 114 SER B N 1
ATOM 2308 C CA . SER B 1 114 ? 1.685 -5.965 -16.484 1 97.44 114 SER B CA 1
ATOM 2309 C C . SER B 1 114 ? 2.602 -5.59 -15.328 1 97.44 114 SER B C 1
ATOM 2311 O O . SER B 1 114 ? 2.277 -5.844 -14.164 1 97.44 114 SER B O 1
ATOM 2313 N N . LEU B 1 115 ? 3.746 -5.109 -15.633 1 96.88 115 LEU B N 1
ATOM 2314 C CA . LEU B 1 115 ? 4.727 -4.559 -14.703 1 96.88 115 LEU B CA 1
ATOM 2315 C C . LEU B 1 115 ? 5.004 -3.092 -15.008 1 96.88 115 LEU B C 1
ATOM 2317 O O . LEU B 1 115 ? 5.457 -2.754 -16.094 1 96.88 115 LEU B O 1
ATOM 2321 N N . ASP B 1 116 ? 4.648 -2.328 -14.055 1 93.25 116 ASP B N 1
ATOM 2322 C CA . ASP B 1 116 ? 4.766 -0.884 -14.227 1 93.25 116 ASP B CA 1
ATOM 2323 C C . ASP B 1 116 ? 4.055 -0.427 -15.5 1 93.25 116 ASP B C 1
ATOM 2325 O O . ASP B 1 116 ? 4.609 0.338 -16.297 1 93.25 116 ASP B O 1
ATOM 2329 N N . GLY B 1 117 ? 2.953 -1.035 -15.672 1 93 117 GLY B N 1
ATOM 2330 C CA . GLY B 1 117 ? 2.088 -0.612 -16.766 1 93 117 GLY B CA 1
ATOM 2331 C C . GLY B 1 117 ? 2.436 -1.268 -18.094 1 93 117 GLY B C 1
ATOM 2332 O O . GLY B 1 117 ? 1.74 -1.066 -19.078 1 93 117 GLY B O 1
ATOM 2333 N N . VAL B 1 118 ? 3.451 -1.98 -18.141 1 95.5 118 VAL B N 1
ATOM 2334 C CA . VAL B 1 118 ? 3.871 -2.633 -19.375 1 95.5 118 VAL B CA 1
ATOM 2335 C C . VAL B 1 118 ? 3.406 -4.086 -19.375 1 95.5 118 VAL B C 1
ATOM 2337 O O . VAL B 1 118 ? 3.734 -4.852 -18.469 1 95.5 118 VAL B O 1
ATOM 2340 N N . HIS B 1 119 ? 2.795 -4.426 -20.453 1 96.62 119 HIS B N 1
ATOM 2341 C CA . HIS B 1 119 ? 2.27 -5.777 -20.594 1 96.62 119 HIS B CA 1
ATOM 2342 C C . HIS B 1 119 ? 3.396 -6.805 -20.641 1 96.62 119 HIS B C 1
ATOM 2344 O O . HIS B 1 119 ? 4.418 -6.586 -21.297 1 96.62 119 HIS B O 1
ATOM 2350 N N . VAL B 1 120 ? 3.135 -7.902 -19.938 1 97.44 120 VAL B N 1
ATOM 2351 C CA . VAL B 1 120 ? 4.105 -8.992 -19.875 1 97.44 120 VAL B CA 1
ATOM 2352 C C . VAL B 1 120 ? 3.469 -10.289 -20.375 1 97.44 120 VAL B C 1
ATOM 2354 O O . VAL B 1 120 ? 2.432 -10.711 -19.859 1 97.44 120 VAL B O 1
ATOM 2357 N N . SER B 1 121 ? 4.102 -10.938 -21.359 1 97.06 121 SER B N 1
ATOM 2358 C CA . SER B 1 121 ? 3.541 -12.164 -21.922 1 97.06 121 SER B CA 1
ATOM 2359 C C . SER B 1 121 ? 4.504 -13.336 -21.766 1 97.06 121 SER B C 1
ATOM 2361 O O . SER B 1 121 ? 4.156 -14.477 -22.078 1 97.06 121 SER B O 1
ATOM 2363 N N . LYS B 1 122 ? 5.715 -13.078 -21.344 1 98.06 122 LYS B N 1
ATOM 2364 C CA . LYS B 1 122 ? 6.719 -14.109 -21.125 1 98.06 122 LYS B CA 1
ATOM 2365 C C . LYS B 1 122 ? 7.258 -14.062 -19.703 1 98.06 122 LYS B C 1
ATOM 2367 O O . LYS B 1 122 ? 7.086 -13.062 -19 1 98.06 122 LYS B O 1
ATOM 2372 N N . PRO B 1 123 ? 7.848 -15.203 -19.25 1 98.44 123 PRO B N 1
ATOM 2373 C CA . PRO B 1 123 ? 8.469 -15.141 -17.938 1 98.44 123 PRO B CA 1
ATOM 2374 C C . PRO B 1 123 ? 9.391 -13.938 -17.766 1 98.44 123 PRO B C 1
ATOM 2376 O O . PRO B 1 123 ? 10.219 -13.664 -18.656 1 98.44 123 PRO B O 1
ATOM 2379 N N . THR B 1 124 ? 9.211 -13.172 -16.688 1 98.62 124 THR B N 1
ATOM 2380 C CA . THR B 1 124 ? 9.914 -11.906 -16.516 1 98.62 124 THR B CA 1
ATOM 2381 C C . THR B 1 124 ? 10.43 -11.773 -15.086 1 98.62 124 THR B C 1
ATOM 2383 O O . THR B 1 124 ? 9.688 -12.023 -14.125 1 98.62 124 THR B O 1
ATOM 2386 N N . LEU B 1 125 ? 11.711 -11.422 -14.984 1 98.62 125 LEU B N 1
ATOM 2387 C CA . LEU B 1 125 ? 12.336 -11.195 -13.688 1 98.62 125 LEU B CA 1
ATOM 2388 C C . LEU B 1 125 ? 11.742 -9.969 -13.008 1 98.62 125 LEU B C 1
ATOM 2390 O O . LEU B 1 125 ? 11.586 -8.922 -13.641 1 98.62 125 LEU B O 1
ATOM 2394 N N . LEU B 1 126 ? 11.414 -10.148 -11.766 1 98.5 126 LEU B N 1
ATOM 2395 C CA . LEU B 1 126 ? 10.938 -9.016 -10.984 1 98.5 126 LEU B CA 1
ATOM 2396 C C . LEU B 1 126 ? 12.102 -8.32 -10.281 1 98.5 126 LEU B C 1
ATOM 2398 O O . LEU B 1 126 ? 13.062 -8.969 -9.859 1 98.5 126 LEU B O 1
ATOM 2402 N N . THR B 1 127 ? 11.961 -7.031 -10.172 1 97.31 127 THR B N 1
ATOM 2403 C CA . THR B 1 127 ? 12.922 -6.219 -9.438 1 97.31 127 THR B CA 1
ATOM 2404 C C . THR B 1 127 ? 12.219 -5.355 -8.391 1 97.31 127 THR B C 1
ATOM 2406 O O . THR B 1 127 ? 11.039 -5.039 -8.539 1 97.31 127 THR B O 1
ATOM 2409 N N . GLN B 1 128 ? 12.961 -5.012 -7.371 1 96.88 128 GLN B N 1
ATOM 2410 C CA . GLN B 1 128 ? 12.422 -4.223 -6.266 1 96.88 128 GLN B CA 1
ATOM 2411 C C . GLN B 1 128 ? 11.641 -3.021 -6.785 1 96.88 128 GLN B C 1
ATOM 2413 O O . GLN B 1 128 ? 12.117 -2.281 -7.645 1 96.88 128 GLN B O 1
ATOM 2418 N N . GLY B 1 129 ? 10.398 -2.969 -6.242 1 95.56 129 GLY B N 1
ATOM 2419 C CA . GLY B 1 129 ? 9.617 -1.764 -6.469 1 95.56 129 GLY B CA 1
ATOM 2420 C C . GLY B 1 129 ? 8.648 -1.892 -7.633 1 95.56 129 GLY B C 1
ATOM 2421 O O . GLY B 1 129 ? 7.82 -1.009 -7.852 1 95.56 129 GLY B O 1
ATOM 2422 N N . TYR B 1 130 ? 8.672 -2.984 -8.352 1 96.06 130 TYR B N 1
ATOM 2423 C CA . TYR B 1 130 ? 7.762 -3.176 -9.477 1 96.06 130 TYR B CA 1
ATOM 2424 C C . TYR B 1 130 ? 6.312 -3.145 -9.008 1 96.06 130 TYR B C 1
ATOM 2426 O O . TYR B 1 130 ? 5.969 -3.727 -7.977 1 96.06 130 TYR B O 1
ATOM 2434 N N . THR B 1 131 ? 5.508 -2.48 -9.734 1 94.56 131 THR B N 1
ATOM 2435 C CA . THR B 1 131 ? 4.062 -2.6 -9.586 1 94.56 131 THR B CA 1
ATOM 2436 C C . THR B 1 131 ? 3.508 -3.686 -10.5 1 94.56 131 THR B C 1
ATOM 2438 O O . THR B 1 131 ? 3.658 -3.609 -11.719 1 94.56 131 THR B O 1
ATOM 2441 N N . LEU B 1 132 ? 2.895 -4.621 -9.906 1 96.94 132 LEU B N 1
ATOM 2442 C CA . LEU B 1 132 ? 2.26 -5.707 -10.641 1 96.94 132 LEU B CA 1
ATOM 2443 C C . LEU B 1 132 ? 0.764 -5.457 -10.805 1 96.94 132 LEU B C 1
ATOM 2445 O O . LEU B 1 132 ? 0.078 -5.129 -9.828 1 96.94 132 LEU B O 1
ATOM 2449 N N . CYS B 1 133 ? 0.327 -5.598 -11.992 1 96 133 CYS B N 1
ATOM 2450 C CA . CYS B 1 133 ? -1.108 -5.57 -12.25 1 96 133 CYS B CA 1
ATOM 2451 C C . CYS B 1 133 ? -1.58 -6.891 -12.852 1 96 133 CYS B C 1
ATOM 2453 O O . CYS B 1 133 ? -1.018 -7.359 -13.844 1 96 133 CYS B O 1
ATOM 2455 N N . LEU B 1 134 ? -2.535 -7.453 -12.234 1 96.38 134 LEU B N 1
ATOM 2456 C CA . LEU B 1 134 ? -3.148 -8.688 -12.703 1 96.38 134 LEU B CA 1
ATOM 2457 C C . LEU B 1 134 ? -4.582 -8.445 -13.164 1 96.38 134 LEU B C 1
ATOM 2459 O O . LEU B 1 134 ? -5.359 -7.801 -12.453 1 96.38 134 LEU B O 1
ATOM 2463 N N . GLY B 1 135 ? -4.887 -8.992 -14.266 1 94.75 135 GLY B N 1
ATOM 2464 C CA . GLY B 1 135 ? -6.168 -8.609 -14.836 1 94.75 135 GLY B CA 1
ATOM 2465 C C . GLY B 1 135 ? -6.25 -7.137 -15.18 1 94.75 135 GLY B C 1
ATOM 2466 O O . GLY B 1 135 ? -5.316 -6.574 -15.758 1 94.75 135 GLY B O 1
ATOM 2467 N N . LYS B 1 136 ? -7.395 -6.562 -14.852 1 88.81 136 LYS B N 1
ATOM 2468 C CA . LYS B 1 136 ? -7.598 -5.164 -15.219 1 88.81 136 LYS B CA 1
ATOM 2469 C C . LYS B 1 136 ? -7.582 -4.266 -13.984 1 88.81 136 LYS B C 1
ATOM 2471 O O . LYS B 1 136 ? -7.465 -3.045 -14.094 1 88.81 136 LYS B O 1
ATOM 2476 N N . SER B 1 137 ? -7.543 -4.969 -12.828 1 81.69 137 SER B N 1
ATOM 2477 C CA . SER B 1 137 ? -7.852 -4.062 -11.727 1 81.69 137 SER B CA 1
ATOM 2478 C C . SER B 1 137 ? -7.078 -4.434 -10.469 1 81.69 137 SER B C 1
ATOM 2480 O O . SER B 1 137 ? -7.129 -3.713 -9.469 1 81.69 137 SER B O 1
ATOM 2482 N N . TYR B 1 138 ? -6.359 -5.48 -10.477 1 90.88 138 TYR B N 1
ATOM 2483 C CA . TYR B 1 138 ? -5.719 -5.883 -9.227 1 90.88 138 TYR B CA 1
ATOM 2484 C C . TYR B 1 138 ? -4.238 -5.523 -9.234 1 90.88 138 TYR B C 1
ATOM 2486 O O . TYR B 1 138 ? -3.496 -5.945 -10.125 1 90.88 138 TYR B O 1
ATOM 2494 N N . PHE B 1 139 ? -3.791 -4.852 -8.125 1 92.69 139 PHE B N 1
ATOM 2495 C CA . PHE B 1 139 ? -2.428 -4.336 -8.102 1 92.69 139 PHE B CA 1
ATOM 2496 C C . PHE B 1 139 ? -1.681 -4.852 -6.871 1 92.69 139 PHE B C 1
ATOM 2498 O O . PHE B 1 139 ? -2.256 -4.961 -5.789 1 92.69 139 PHE B O 1
ATOM 2505 N N . PHE B 1 140 ? -0.345 -5.105 -7.094 1 95.94 140 PHE B N 1
ATOM 2506 C CA . PHE B 1 140 ? 0.6 -5.375 -6.02 1 95.94 140 PHE B CA 1
ATOM 2507 C C . PHE B 1 140 ? 1.875 -4.562 -6.199 1 95.94 140 PHE B C 1
ATOM 2509 O O . PHE B 1 140 ? 2.309 -4.316 -7.328 1 95.94 140 PHE B O 1
ATOM 2516 N N . ARG B 1 141 ? 2.426 -4.223 -5.078 1 95.94 141 ARG B N 1
ATOM 2517 C CA . ARG B 1 141 ? 3.82 -3.791 -5.066 1 95.94 141 ARG B CA 1
ATOM 2518 C C . ARG B 1 141 ? 4.75 -4.957 -4.742 1 95.94 141 ARG B C 1
ATOM 2520 O O . ARG B 1 141 ? 4.523 -5.688 -3.777 1 95.94 141 ARG B O 1
ATOM 2527 N N . PHE B 1 142 ? 5.68 -5.148 -5.602 1 97.88 142 PHE B N 1
ATOM 2528 C CA . PHE B 1 142 ? 6.688 -6.164 -5.324 1 97.88 142 PHE B CA 1
ATOM 2529 C C . PHE B 1 142 ? 7.863 -5.57 -4.562 1 97.88 142 PHE B C 1
ATOM 2531 O O . PHE B 1 142 ? 8.445 -4.574 -4.992 1 97.88 142 PHE B O 1
ATOM 2538 N N . ASN B 1 143 ? 8.227 -6.16 -3.465 1 97.19 143 ASN B N 1
ATOM 2539 C CA . ASN B 1 143 ? 9.367 -5.746 -2.654 1 97.19 143 ASN B CA 1
ATOM 2540 C C . ASN B 1 143 ? 10.414 -6.855 -2.543 1 97.19 143 ASN B C 1
ATOM 2542 O O . ASN B 1 143 ? 10.07 -8.008 -2.279 1 97.19 143 ASN B O 1
ATOM 2546 N N . HIS B 1 144 ? 11.57 -6.547 -2.771 1 98 144 HIS B N 1
ATOM 2547 C CA . HIS B 1 144 ? 12.75 -7.379 -2.543 1 98 144 HIS B CA 1
ATOM 2548 C C . HIS B 1 144 ? 13.758 -6.676 -1.636 1 98 144 HIS B C 1
ATOM 2550 O O . HIS B 1 144 ? 14.672 -6.008 -2.117 1 98 144 HIS B O 1
ATOM 2556 N N . PRO B 1 145 ? 13.617 -6.902 -0.323 1 96.44 145 PRO B N 1
ATOM 2557 C CA . PRO B 1 145 ? 14.375 -6.121 0.656 1 96.44 145 PRO B CA 1
ATOM 2558 C C . PRO B 1 145 ? 15.883 -6.23 0.456 1 96.44 145 PRO B C 1
ATOM 2560 O O . PRO B 1 145 ? 16.594 -5.227 0.535 1 96.44 145 PRO B O 1
ATOM 2563 N N . GLU B 1 146 ? 16.344 -7.371 0.206 1 96.75 146 GLU B N 1
ATOM 2564 C CA . GLU B 1 146 ? 17.781 -7.523 -0.008 1 96.75 146 GLU B CA 1
ATOM 2565 C C . GLU B 1 146 ? 18.234 -6.734 -1.231 1 96.75 146 GLU B C 1
ATOM 2567 O O . GLU B 1 146 ? 19.281 -6.074 -1.196 1 96.75 146 GLU B O 1
ATOM 2572 N N . GLU B 1 147 ? 17.484 -6.828 -2.268 1 96.81 147 GLU B N 1
ATOM 2573 C CA . GLU B 1 147 ? 17.828 -6.062 -3.465 1 96.81 147 GLU B CA 1
ATOM 2574 C C . GLU B 1 147 ? 17.797 -4.562 -3.188 1 96.81 147 GLU B C 1
ATOM 2576 O O . GLU B 1 147 ? 18.672 -3.822 -3.645 1 96.81 147 GLU B O 1
ATOM 2581 N N . ALA B 1 148 ? 16.766 -4.152 -2.5 1 95.88 148 ALA B N 1
ATOM 2582 C CA . ALA B 1 148 ? 16.656 -2.738 -2.148 1 95.88 148 ALA B CA 1
ATOM 2583 C C . ALA B 1 148 ? 17.891 -2.26 -1.394 1 95.88 148 ALA B C 1
ATOM 2585 O O . ALA B 1 148 ? 18.422 -1.187 -1.681 1 95.88 148 ALA B O 1
ATOM 2586 N N . ARG B 1 149 ? 18.297 -3.051 -0.447 1 94.94 149 ARG B N 1
ATOM 2587 C CA . ARG B 1 149 ? 19.469 -2.703 0.343 1 94.94 149 ARG B CA 1
ATOM 2588 C C . ARG B 1 149 ? 20.719 -2.594 -0.54 1 94.94 149 ARG B C 1
ATOM 2590 O O . ARG B 1 149 ? 21.5 -1.654 -0.402 1 94.94 149 ARG B O 1
ATOM 2597 N N . ARG B 1 150 ? 20.875 -3.488 -1.398 1 95.38 150 ARG B N 1
ATOM 2598 C CA . ARG B 1 150 ? 22.016 -3.492 -2.307 1 95.38 150 ARG B CA 1
ATOM 2599 C C . ARG B 1 150 ? 22 -2.268 -3.215 1 95.38 150 ARG B C 1
ATOM 2601 O O . ARG B 1 150 ? 23.031 -1.614 -3.408 1 95.38 150 ARG B O 1
ATOM 2608 N N . MET B 1 151 ? 20.875 -1.968 -3.691 1 93.81 151 MET B N 1
ATOM 2609 C CA . MET B 1 151 ? 20.734 -0.835 -4.605 1 93.81 151 MET B CA 1
ATOM 2610 C C . MET B 1 151 ? 20.984 0.482 -3.877 1 93.81 151 MET B C 1
ATOM 2612 O O . MET B 1 151 ? 21.578 1.405 -4.438 1 93.81 151 MET B O 1
ATOM 2616 N N . LYS B 1 152 ? 20.5 0.537 -2.635 1 90.69 152 LYS B N 1
ATOM 2617 C CA . LYS B 1 152 ? 20.734 1.745 -1.845 1 90.69 152 LYS B CA 1
ATOM 2618 C C . LYS B 1 152 ? 22.219 1.939 -1.546 1 90.69 152 LYS B C 1
ATOM 2620 O O . LYS B 1 152 ? 22.703 3.07 -1.534 1 90.69 152 LYS B O 1
ATOM 2625 N N . SER B 1 153 ? 22.938 0.912 -1.338 1 91.31 153 SER B N 1
ATOM 2626 C CA . SER B 1 153 ? 24.359 0.976 -1.026 1 91.31 153 SER B CA 1
ATOM 2627 C C . SER B 1 153 ? 25.172 1.412 -2.24 1 91.31 153 SER B C 1
ATOM 2629 O O . SER B 1 153 ? 26.297 1.896 -2.1 1 91.31 153 SER B O 1
ATOM 2631 N N . MET B 1 154 ? 24.641 1.198 -3.367 1 89.19 154 MET B N 1
ATOM 2632 C CA . MET B 1 154 ? 25.344 1.549 -4.602 1 89.19 154 MET B CA 1
ATOM 2633 C C . MET B 1 154 ? 25.094 3.008 -4.969 1 89.19 154 MET B C 1
ATOM 2635 O O . MET B 1 154 ? 25.781 3.557 -5.832 1 89.19 154 MET B O 1
ATOM 2639 N N . GLN B 1 155 ? 24.078 3.549 -4.391 1 81.5 155 GLN B N 1
ATOM 2640 C CA . GLN B 1 155 ? 23.812 4.961 -4.648 1 81.5 155 GLN B CA 1
ATOM 2641 C C . GLN B 1 155 ? 24.844 5.848 -3.969 1 81.5 155 GLN B C 1
ATOM 2643 O O . GLN B 1 155 ? 25.25 5.586 -2.834 1 81.5 155 GLN B O 1
ATOM 2648 N N . PRO B 1 156 ? 25.453 6.641 -4.812 1 71.19 156 PRO B N 1
ATOM 2649 C CA . PRO B 1 156 ? 26.469 7.512 -4.207 1 71.19 156 PRO B CA 1
ATOM 2650 C C . PRO B 1 156 ? 25.953 8.211 -2.945 1 71.19 156 PRO B C 1
ATOM 2652 O O . PRO B 1 156 ? 24.812 8.648 -2.896 1 71.19 156 PRO B O 1
ATOM 2655 N N . GLN B 1 157 ? 26.578 7.75 -1.857 1 58.62 157 GLN B N 1
ATOM 2656 C CA . GLN B 1 157 ? 26.234 8.383 -0.589 1 58.62 157 GLN B CA 1
ATOM 2657 C C . GLN B 1 157 ? 26.219 9.906 -0.723 1 58.62 157 GLN B C 1
ATOM 2659 O O . GLN B 1 157 ? 27.062 10.484 -1.415 1 58.62 157 GLN B O 1
ATOM 2664 N N . LYS B 1 158 ? 25.188 10.492 -0.69 1 53.12 158 LYS B N 1
ATOM 2665 C CA . LYS B 1 158 ? 25.281 11.945 -0.611 1 53.12 158 LYS B CA 1
ATOM 2666 C C . LYS B 1 158 ? 26.453 12.367 0.268 1 53.12 158 LYS B C 1
ATOM 2668 O O . LYS B 1 158 ? 26.531 11.984 1.437 1 53.12 158 LYS B O 1
ATOM 2673 N N . SER B 1 159 ? 27.719 12.453 -0.198 1 49.25 159 SER B N 1
ATOM 2674 C CA . SER B 1 159 ? 28.766 13.094 0.581 1 49.25 159 SER B CA 1
ATOM 2675 C C . SER B 1 159 ? 28.203 14.219 1.443 1 49.25 159 SER B C 1
ATOM 2677 O O . SER B 1 159 ? 27.312 14.945 1.02 1 49.25 159 SER B O 1
ATOM 2679 N N . PRO B 1 160 ? 28.359 14.141 2.742 1 41.84 160 PRO B N 1
ATOM 2680 C CA . PRO B 1 160 ? 28.047 15.391 3.439 1 41.84 160 PRO B CA 1
ATOM 2681 C C . PRO B 1 160 ? 28.531 16.625 2.684 1 41.84 160 PRO B C 1
ATOM 2683 O O . PRO B 1 160 ? 29.562 16.578 2.021 1 41.84 160 PRO B O 1
ATOM 2686 N N . VAL B 1 161 ? 27.797 17.5 2.293 1 36.38 161 VAL B N 1
ATOM 2687 C CA . VAL B 1 161 ? 28.25 18.766 1.729 1 36.38 161 VAL B CA 1
ATOM 2688 C C . VAL B 1 161 ? 29.531 19.219 2.43 1 36.38 161 VAL B C 1
ATOM 2690 O O . VAL B 1 161 ? 29.5 19.562 3.615 1 36.38 161 VAL B O 1
ATOM 2693 N N . ALA B 1 162 ? 30.734 18.75 2.143 1 34.31 162 ALA B N 1
ATOM 2694 C CA . ALA B 1 162 ? 31.922 19.547 2.496 1 34.31 162 ALA B CA 1
ATOM 2695 C C . ALA B 1 162 ? 31.688 21.031 2.221 1 34.31 162 ALA B C 1
ATOM 2697 O O . ALA B 1 162 ? 31.297 21.406 1.112 1 34.31 162 ALA B O 1
ATOM 2698 N N . THR B 1 163 ? 31.297 21.844 3.252 1 33.41 163 THR B N 1
ATOM 2699 C CA . THR B 1 163 ? 31.406 23.297 3.172 1 33.41 163 THR B CA 1
ATOM 2700 C C . THR B 1 163 ? 32.656 23.719 2.416 1 33.41 163 THR B C 1
ATOM 2702 O O . THR B 1 163 ? 33.781 23.609 2.945 1 33.41 163 THR B O 1
ATOM 2705 N N . MET B 1 164 ? 33 23.266 1.215 1 35.12 164 MET B N 1
ATOM 2706 C CA . MET B 1 164 ? 34.094 23.938 0.509 1 35.12 164 MET B CA 1
ATOM 2707 C C . MET B 1 164 ? 33.938 25.453 0.58 1 35.12 164 MET B C 1
ATOM 2709 O O . MET B 1 164 ? 32.844 25.984 0.335 1 35.12 164 MET B O 1
ATOM 2713 N N . GLY B 1 165 ? 34.781 26.047 1.436 1 33.88 165 GLY B N 1
ATOM 2714 C CA . GLY B 1 165 ? 35.125 27.453 1.358 1 33.88 165 GLY B CA 1
ATOM 2715 C C . GLY B 1 165 ? 35.281 27.953 -0.064 1 33.88 165 GLY B C 1
ATOM 2716 O O . GLY B 1 165 ? 35.969 27.312 -0.874 1 33.88 165 GLY B O 1
ATOM 2717 N N . TYR B 1 166 ? 34.375 28.625 -0.686 1 31.77 166 TYR B N 1
ATOM 2718 C CA . TYR B 1 166 ? 34.406 29.375 -1.936 1 31.77 166 TYR B CA 1
ATOM 2719 C C . TYR B 1 166 ? 35.719 30.094 -2.123 1 31.77 166 TYR B C 1
ATOM 2721 O O . TYR B 1 166 ? 35.938 31.188 -1.57 1 31.77 166 TYR B O 1
ATOM 2729 N N . SER B 1 167 ? 36.906 29.422 -1.954 1 32.09 167 SER B N 1
ATOM 2730 C CA . SER B 1 167 ? 37.906 30.234 -2.633 1 32.09 167 SER B CA 1
ATOM 2731 C C . SER B 1 167 ? 37.531 30.484 -4.09 1 32.09 167 SER B C 1
ATOM 2733 O O . SER B 1 167 ? 36.844 29.672 -4.703 1 32.09 167 SER B O 1
ATOM 2735 N N . SER B 1 168 ? 37.75 31.797 -4.684 1 34.38 168 SER B N 1
ATOM 2736 C CA . SER B 1 168 ? 37.438 32.625 -5.848 1 34.38 168 SER B CA 1
ATOM 2737 C C . SER B 1 168 ? 37.781 31.891 -7.145 1 34.38 168 SER B C 1
ATOM 2739 O O . SER B 1 168 ? 37.156 32.125 -8.18 1 34.38 168 SER B O 1
ATOM 2741 N N . GLY B 1 169 ? 39.062 31.422 -7.32 1 32.31 169 GLY B N 1
ATOM 2742 C CA . GLY B 1 169 ? 39.594 31.547 -8.672 1 32.31 169 GLY B CA 1
ATOM 2743 C C . GLY B 1 169 ? 39.062 30.484 -9.609 1 32.31 169 GLY B C 1
ATOM 2744 O O . GLY B 1 169 ? 39.531 30.344 -10.734 1 32.31 169 GLY B O 1
ATOM 2745 N N . MET B 1 170 ? 38.594 29.328 -9.148 1 29.3 170 MET B N 1
ATOM 2746 C CA . MET B 1 170 ? 38.688 28.203 -10.062 1 29.3 170 MET B CA 1
ATOM 2747 C C . MET B 1 170 ? 37.719 28.375 -11.242 1 29.3 170 MET B C 1
ATOM 2749 O O . MET B 1 170 ? 36.656 28.938 -11.094 1 29.3 170 MET B O 1
ATOM 2753 N N . ASP B 1 171 ? 38.344 28.234 -12.484 1 31.42 171 ASP B N 1
ATOM 2754 C CA . ASP B 1 171 ? 37.812 28.219 -13.852 1 31.42 171 ASP B CA 1
ATOM 2755 C C . ASP B 1 171 ? 36.594 27.281 -13.953 1 31.42 171 ASP B C 1
ATOM 2757 O O . ASP B 1 171 ? 36.594 26.188 -13.391 1 31.42 171 ASP B O 1
ATOM 2761 N N . ARG B 1 172 ? 35.406 27.766 -14.242 1 28.03 172 ARG B N 1
ATOM 2762 C CA . ARG B 1 172 ? 34 27.391 -14.461 1 28.03 172 ARG B CA 1
ATOM 2763 C C . ARG B 1 172 ? 33.906 26.25 -15.477 1 28.03 172 ARG B C 1
ATOM 2765 O O . ARG B 1 172 ? 33.281 26.406 -16.516 1 28.03 172 ARG B O 1
ATOM 2772 N N . SER B 1 173 ? 35 25.453 -15.734 1 29.67 173 SER B N 1
ATOM 2773 C CA . SER B 1 173 ? 34.625 24.531 -16.812 1 29.67 173 SER B CA 1
ATOM 2774 C C . SER B 1 173 ? 33.531 23.594 -16.391 1 29.67 173 SER B C 1
ATOM 2776 O O . SER B 1 173 ? 33.688 22.797 -15.453 1 29.67 173 SER B O 1
ATOM 2778 N N . LEU B 1 174 ? 32.281 24.047 -16.328 1 28.05 174 LEU B N 1
ATOM 2779 C CA . LEU B 1 174 ? 31.047 23.328 -16.094 1 28.05 174 LEU B CA 1
ATOM 2780 C C . LEU B 1 174 ? 30.953 22.078 -16.984 1 28.05 174 LEU B C 1
ATOM 2782 O O . LEU B 1 174 ? 30.906 22.203 -18.219 1 28.05 174 LEU B O 1
ATOM 2786 N N . SER B 1 175 ? 31.812 21.078 -16.719 1 27.84 175 SER B N 1
ATOM 2787 C CA . SER B 1 175 ? 31.5 19.844 -17.438 1 27.84 175 SER B CA 1
ATOM 2788 C C . SER B 1 175 ? 30.016 19.5 -17.328 1 27.84 175 SER B C 1
ATOM 2790 O O . SER B 1 175 ? 29.453 19.516 -16.234 1 27.84 175 SER B O 1
ATOM 2792 N N . ARG B 1 176 ? 29.234 19.688 -18.359 1 26.27 176 ARG B N 1
ATOM 2793 C CA . ARG B 1 176 ? 27.875 19.266 -18.719 1 26.27 176 ARG B CA 1
ATOM 2794 C C . ARG B 1 176 ? 27.688 17.781 -18.5 1 26.27 176 ARG B C 1
ATOM 2796 O O . ARG B 1 176 ? 28 16.969 -19.375 1 26.27 176 ARG B O 1
ATOM 2803 N N . THR B 1 177 ? 28.281 17.234 -17.438 1 27.73 177 THR B N 1
ATOM 2804 C CA . THR B 1 177 ? 27.875 15.836 -17.328 1 27.73 177 THR B CA 1
ATOM 2805 C C . THR B 1 177 ? 26.359 15.703 -17.453 1 27.73 177 THR B C 1
ATOM 2807 O O . THR B 1 177 ? 25.609 16.344 -16.703 1 27.73 177 THR B O 1
ATOM 2810 N N . THR B 1 178 ? 25.906 15.367 -18.594 1 27.88 178 THR B N 1
ATOM 2811 C CA . THR B 1 178 ? 24.578 14.875 -18.938 1 27.88 178 THR B CA 1
ATOM 2812 C C . THR B 1 178 ? 24.109 13.82 -17.938 1 27.88 178 THR B C 1
ATOM 2814 O O . THR B 1 178 ? 24.734 12.766 -17.797 1 27.88 178 THR B O 1
ATOM 2817 N N . LEU B 1 179 ? 23.906 14.258 -16.781 1 26.75 179 LEU B N 1
ATOM 2818 C CA . LEU B 1 179 ? 23.172 13.305 -15.953 1 26.75 179 LEU B CA 1
ATOM 2819 C C . LEU B 1 179 ? 22.141 12.547 -16.781 1 26.75 179 LEU B C 1
ATOM 2821 O O . LEU B 1 179 ? 21.219 13.141 -17.328 1 26.75 179 LEU B O 1
ATOM 2825 N N . LYS B 1 180 ? 22.609 11.5 -17.438 1 28.34 180 LYS B N 1
ATOM 2826 C CA . LYS B 1 180 ? 21.656 10.508 -17.891 1 28.34 180 LYS B CA 1
ATOM 2827 C C . LYS B 1 180 ? 20.531 10.328 -16.875 1 28.34 180 LYS B C 1
ATOM 2829 O O . LYS B 1 180 ? 20.766 9.953 -15.727 1 28.34 180 LYS B O 1
ATOM 2834 N N . THR B 1 181 ? 19.625 11.219 -16.891 1 29.92 181 THR B N 1
ATOM 2835 C CA . THR B 1 181 ? 18.328 11 -16.266 1 29.92 181 THR B CA 1
ATOM 2836 C C . THR B 1 181 ? 17.906 9.539 -16.375 1 29.92 181 THR B C 1
ATOM 2838 O O . THR B 1 181 ? 17.609 9.055 -17.469 1 29.92 181 THR B O 1
ATOM 2841 N N . THR B 1 182 ? 18.812 8.633 -15.828 1 30.38 182 THR B N 1
ATOM 2842 C CA . THR B 1 182 ? 18.203 7.316 -15.688 1 30.38 182 THR B CA 1
ATOM 2843 C C . THR B 1 182 ? 16.719 7.441 -15.422 1 30.38 182 THR B C 1
ATOM 2845 O O . THR B 1 182 ? 16.297 8.234 -14.578 1 30.38 182 THR B O 1
ATOM 2848 N N . HIS B 1 183 ? 16.078 7.23 -16.484 1 28.95 183 HIS B N 1
ATOM 2849 C CA . HIS B 1 183 ? 14.633 7.035 -16.578 1 28.95 183 HIS B CA 1
ATOM 2850 C C . HIS B 1 183 ? 14.117 6.23 -15.391 1 28.95 183 HIS B C 1
ATOM 2852 O O . HIS B 1 183 ? 14.508 5.074 -15.195 1 28.95 183 HIS B O 1
ATOM 2858 N N . LEU B 1 184 ? 14.391 6.727 -14.242 1 31.05 184 LEU B N 1
ATOM 2859 C CA . LEU B 1 184 ? 13.625 6.012 -13.227 1 31.05 184 LEU B CA 1
ATOM 2860 C C . LEU B 1 184 ? 12.273 5.582 -13.766 1 31.05 184 LEU B C 1
ATOM 2862 O O . LEU B 1 184 ? 11.531 6.402 -14.32 1 31.05 184 LEU B O 1
ATOM 2866 N N . PRO B 1 185 ? 12.227 4.32 -13.984 1 29.05 185 PRO B N 1
ATOM 2867 C CA . PRO B 1 185 ? 11 3.727 -14.539 1 29.05 185 PRO B CA 1
ATOM 2868 C C . PRO B 1 185 ? 9.734 4.406 -14.031 1 29.05 185 PRO B C 1
ATOM 2870 O O . PRO B 1 185 ? 9.734 4.992 -12.945 1 29.05 185 PRO B O 1
ATOM 2873 N N . LEU B 1 186 ? 8.953 4.742 -14.969 1 28.2 186 LEU B N 1
ATOM 2874 C CA . LEU B 1 186 ? 7.613 5.301 -15.07 1 28.2 186 LEU B CA 1
ATOM 2875 C C . LEU B 1 186 ? 6.672 4.633 -14.078 1 28.2 186 LEU B C 1
ATOM 2877 O O . LEU B 1 186 ? 6.391 3.438 -14.188 1 28.2 186 LEU B O 1
ATOM 2881 N N . PHE B 1 187 ? 6.902 4.785 -12.875 1 30.39 187 PHE B N 1
ATOM 2882 C CA . PHE B 1 187 ? 5.859 4.297 -11.984 1 30.39 187 PHE B CA 1
ATOM 2883 C C . PHE B 1 187 ? 4.477 4.625 -12.531 1 30.39 187 PHE B C 1
ATOM 2885 O O . PHE B 1 187 ? 4.105 5.797 -12.641 1 30.39 187 PHE B O 1
ATOM 2892 N N . LEU B 1 188 ? 4.031 3.793 -13.5 1 27.55 188 LEU B N 1
ATOM 2893 C CA . LEU B 1 188 ? 2.812 3.773 -14.297 1 27.55 188 LEU B CA 1
ATOM 2894 C C . LEU B 1 188 ? 1.6 4.145 -13.453 1 27.55 188 LEU B C 1
ATOM 2896 O O . LEU B 1 188 ? 1.538 3.807 -12.266 1 27.55 188 LEU B O 1
ATOM 2900 N N . TYR B 1 189 ? 1.062 5.137 -13.836 1 30.81 189 TYR B N 1
ATOM 2901 C CA . TYR B 1 189 ? -0.319 5.496 -14.141 1 30.81 189 TYR B CA 1
ATOM 2902 C C . TYR B 1 189 ? -1.122 4.27 -14.555 1 30.81 189 TYR B C 1
ATOM 2904 O O . TYR B 1 189 ? -0.908 3.715 -15.641 1 30.81 189 TYR B O 1
ATOM 2912 N N . ILE B 1 190 ? -1.316 3.348 -13.828 1 28.47 190 ILE B N 1
ATOM 2913 C CA . ILE B 1 190 ? -2.254 2.457 -14.508 1 28.47 190 ILE B CA 1
ATOM 2914 C C . ILE B 1 190 ? -3.586 3.172 -14.719 1 28.47 190 ILE B C 1
ATOM 2916 O O . ILE B 1 190 ? -4.27 3.523 -13.75 1 28.47 190 ILE B O 1
ATOM 2920 N N . PRO B 1 191 ? -3.656 3.848 -15.82 1 30.97 191 PRO B N 1
ATOM 2921 C CA . PRO B 1 191 ? -4.988 4.285 -16.25 1 30.97 191 PRO B CA 1
ATOM 2922 C C . PRO B 1 191 ? -6.086 3.295 -15.875 1 30.97 191 PRO B C 1
ATOM 2924 O O . PRO B 1 191 ? -5.816 2.1 -15.719 1 30.97 191 PRO B O 1
ATOM 2927 N N . HIS B 1 192 ? -6.934 3.805 -14.828 1 33.06 192 HIS B N 1
ATOM 2928 C CA . HIS B 1 192 ? -8.109 2.943 -14.898 1 33.06 192 HIS B CA 1
ATOM 2929 C C . HIS B 1 192 ? -8.398 2.516 -16.328 1 33.06 192 HIS B C 1
ATOM 2931 O O . HIS B 1 192 ? -9.555 2.293 -16.703 1 33.06 192 HIS B O 1
ATOM 2937 N N . SER B 1 193 ? -7.555 2.938 -17.297 1 30.94 193 SER B N 1
ATOM 2938 C CA . SER B 1 193 ? -7.938 2.086 -18.406 1 30.94 193 SER B CA 1
ATOM 2939 C C . SER B 1 193 ? -7.781 0.609 -18.062 1 30.94 193 SER B C 1
ATOM 2941 O O . SER B 1 193 ? -7.016 0.256 -17.156 1 30.94 193 SER B O 1
ATOM 2943 N N . TYR B 1 194 ? -8.484 -0.14 -18.719 1 30.31 194 TYR B N 1
ATOM 2944 C CA . TYR B 1 194 ? -8.195 -1.548 -18.953 1 30.31 194 TYR B CA 1
ATOM 2945 C C . TYR B 1 194 ? -6.691 -1.807 -18.969 1 30.31 194 TYR B C 1
ATOM 2947 O O . TYR B 1 194 ? -5.918 -0.995 -19.484 1 30.31 194 TYR B O 1
ATOM 2955 N N . CYS B 1 195 ? -6.27 -2.521 -17.781 1 30.44 195 CYS B N 1
ATOM 2956 C CA . CYS B 1 195 ? -4.93 -3.08 -17.891 1 30.44 195 CYS B CA 1
ATOM 2957 C C . CYS B 1 195 ? -4.582 -3.35 -19.359 1 30.44 195 CYS B C 1
ATOM 2959 O O . CYS B 1 195 ? -5.418 -3.834 -20.125 1 30.44 195 CYS B O 1
#

Sequence (390 aa):
MDSDTSSCTESQSQAESDQQILATPMRPPLNLIKTGGGLKVQTTTPHLVGLGSGRLSVAITLMPLNEGVTRIGREDASVPQDITIEGLGIEAEHCRIINRGGVITLHPSGNLCSLDGVHVSKPTLLTQGYTLCLGKSYFFRFNHPEEARRMKSMQPQKSPVATMGYSSGMDRSLSRTTLKTTHLPLFLYIPHSYCMDSDTSSCTESQSQAESDQQILATPMRPPLNLIKTGGGLKVQTTTPHLVGLGSGRLSVAITLMPLNEGVTRIGREDASVPQDITIEGLGIEAEHCRIINRGGVITLHPSGNLCSLDGVHVSKPTLLTQGYTLCLGKSYFFRFNHPEEARRMKSMQPQKSPVATMGYSSGMDRSLSRTTLKTTHLPLFLYIPHSYC

pLDDT: mean 74.09, std 28.31, range [25.78, 98.88]

Solvent-accessible surface area (backbone atoms only — not comparable to full-atom values): 22615 Å² total; per-residue (Å²): 136,84,78,77,78,77,75,75,77,75,74,76,74,75,73,73,70,73,70,67,70,68,71,69,75,70,57,73,77,58,45,74,44,80,50,89,57,38,32,32,40,42,53,75,56,39,28,37,39,29,51,50,64,60,54,65,40,67,43,38,34,38,42,58,56,57,82,41,79,42,35,33,14,19,82,84,24,91,61,86,43,57,40,67,55,76,60,62,66,56,39,43,78,25,33,37,38,36,23,59,91,82,46,40,31,40,33,22,77,82,34,55,28,26,51,39,71,39,79,38,77,54,76,38,78,64,54,57,42,37,28,37,34,43,20,35,60,34,51,29,39,34,33,28,38,62,58,25,52,55,54,55,70,67,41,80,68,77,65,73,79,72,80,67,75,82,72,82,77,74,80,80,76,75,75,78,70,72,70,72,68,69,72,69,74,60,62,56,28,58,50,75,46,76,92,136,83,79,78,78,76,76,74,76,74,75,75,74,74,73,72,70,75,72,66,73,67,71,70,74,72,58,73,77,58,45,74,43,80,48,89,59,37,32,32,41,40,51,76,57,38,28,35,39,30,49,51,62,60,54,65,39,67,43,38,35,38,40,57,54,57,82,42,80,43,35,34,14,20,81,83,21,91,63,86,44,56,41,68,54,77,59,60,66,57,39,42,78,25,33,37,38,36,24,59,91,82,46,40,32,40,33,22,76,82,34,56,28,23,51,41,66,38,77,39,77,55,78,38,77,63,56,56,44,37,36,37,33,42,20,44,60,32,50,30,40,34,34,28,39,63,58,25,51,53,54,57,69,67,42,78,68,77,66,74,80,72,81,69,73,81,72,83,77,76,79,80,77,73,76,78,70,74,69,70,71,68,71,66,76,61,54,44,44,56,53,87,46,75,94

InterPro domains:
  IPR000253 Forkhead-associated (FHA) domain [PF00498] (70-135)
  IPR008984 SMAD/FHA domain superfamily [SSF49879] (44-145)
  IPR052212 Pleckstrin homology-like domain-containing protein [PTHR12156] (14-166)

Foldseek 3Di:
DPPPPPPPPPPPPPPPPPPPPPLPPAAPDDDDDDDPDDDDDDDQAKWKWFQAWDDPGHDIDIGGDDAAKAWEADPPAPRDGNHHHDDAQTHRGAWMWHDDPLWIKTGRVQGFKDWLPHTDHHIDTDDAQIWIDGWFTTIIGIHNNVRVVVVVVPPPDPPPPPPPDPPPDDDPPVPPPVPPPPPPGRDDPSPNPGD/DPPPPPPPPPPPPPPPPPPPPPLPPAAPDDDDDDDDDDDDDDDQAKWKWFQAWDDPGHDIDIGGDDAAKAWEFDPPAPRDGNHHHDDAQTHRGAWMWHDDPLWIKTGRVQGFKDWLQHTDHHIDTDDAQIWIDTWFTTIIGIHNNVRVVVVVVPPPDPPDPPPPDPPDDDDPPVPPPVPPPPPPRNSDPSPNPGD

Secondary structure (DSSP, 8-state):
--------------------------PPPPEEEE-SS-EEEE-SS-EEEE--SSTT---EEEEE--SEEEEEE-TT-SSPPSEE--STT--SEEEEEEEETTEEEEE-TTS-EEETTEE--S-EE--TTPEEEETTTEEEEEE-HHHHHHHHHHS------------S-----------------------SS--/--------------------------PPPPEEEE-SS-EEEE-SS-EEEE--SSTT---EEEEE--SEEEEEE-TT-SSPPSEE--STT--SEEEEEEEETTEEEEE-TTS-EEETTEE--S-EE--TTPEEEETTTEEEEEE-HHHHHHHHHHS------------S-----------------------SS--